Protein 5W10 (pdb70)

Sequence (672 aa):
LKDSSKPELIKLYSSSLGKIITSSLEQQEVLSAVEEVRLFFSPKNWSLRYDEENSEELFFLIAEGIQFNHIRSIRRLKSGEGIAGSVVQTKSPIFVENVKNDPRFSKKVDEKTGFETKTTIIAVPIFRGEVHGVIELVNRFDGSSFSPEEDLVILQTIADFTAISLAHSDQYEKTKKDSKPELIKLYSSSLGKIITSSSLEQQEVLSAVEEVRLFFSPKNWSLRYDENSEELFFLIAEEGIQFNHIRRSIRRLKSGEGIAGSVVQTKSPIFVENVKNDPRFSKKVDEKTGFETKTIIAVPIFRGEVHGVIELVNRFDGSSFSPEEDLVILLQTIADFTAISLAHSDQYEKTKTLKDSKPELIKLYSSLGKIITSSLEQQQEVLSAVEEVRLFFSPKNWSLRYDENSEELFFLIAEGIQFNHIRSIRLKSGEGIAGSVVQTKSPIFVENVKNDPRFSKKVDEKTGFETKTIIAVPIFRGEVHGVIELVNRFSFSPEDLVILQQTIADFTAISLAHSDQYEKTTLKDSKPELIKLYSSLGKIITSSLEQQEVLSAVEEVRRLFFSPKNWSLRRYDENSEELFFLLIAEGIQFNHIRSIRLKSGEGIAGSVVQTKSPIFVENVKNDPRFSKKVDEKTGFETKTIIAVPIFRGEVHGVIELVNRSFSPEDLVILQTIADFTAISLAHSSDQYEKT

Secondary structure (DSSP, 8-state):
--SSHHHHHHHHHHTTTTGGG-SSHHHHHHH--HHHHHH--SEEE--EETTTTEE--S-EETS-HHHHTT--EETT-HHHHHHHHHTS-EEES-GGG-TT---HHHHHH------EEEE--BTTB----EEEESS--TTT--HHHHHHHHHHHHHHHHHHHHHHHHHH--/--SHHHHHHHHHHTTTTGGG-SSHHHHHHH--HHHHHH--SEEE--EETTTTEE--S-EETS-HHHHTT--EETT-HHHHHHHHHTS-EEES-GGG-TT---HHHHHH------EEEE--BTTB----EEEESS--TTT--HHHHHHHHHHHHHHHHHHHHHHHHHH--/---SSHHHHHHHHHHHHHHHTS-SSHHHHHHH--HHHHHH--SEEE--EETTTTEE--S-EETS-HHHHTT--EETT-HHHHHHHHHTS-EEES-GGG-TT---HHHHHH------EEEE--BTTB----EEEES-----HHHHHHHHHHHHHHHHHHHHHHHHHT-/---SSHHHHHHHHHHHHHHHTS-SSHHHHHHH--HHHHHH--SEEE--EETTTTEE--S-EETS-HHHHTT--EETT-HHHHHHHHHTS-EEES-GGG-TT---HHHHHH------EEEE--BTTB----EEEE-----HHHHHHHHHHHHHHHHHHHHHHHHHT-

InterPro domains:
  IPR000160 GGDEF domain [PF00990] (178-326)
  IPR000160 GGDEF domain [PS50887] (207-327)
  IPR000160 GGDEF domain [SM00267] (167-327)
  IPR000160 GGDEF domain [TIGR00254] (177-326)
  IPR000160 GGDEF domain [cd01949] (179-326)
  IPR003018 GAF domain [PF01590] (28-165)
  IPR003018 GAF domain [SM00065] (26-175)
  IPR029016 GAF-like domain superfamily [G3DSA:3.30.450.40] (5-171)
  IPR029787 Nucleotide cyclase [SSF55073] (183-326)
  IPR043128 Reverse transcriptase/Diguanylate cyclase domain [G3DSA:3.30.70.270] (172-327)
  IPR050469 Diguanylate cyclase Dgc-like, bacteria [PTHR45138] (13-326)

Foldseek 3Di:
DCPDPVNVVVLVVCQLVQLQVDLAPVSNVVSLCLCCVVFVFQWKFKFADPVQQWDATPGTHNFDCVLGRPDIAHQLAALFNVCQVVVAKDWDQAQVPDPNHDCVSCVSGVDDFGIWIKHFDDPRHTTIIMIRTPRDHPPRDDPVNVVSVNSSRHSNRVSNVSSVVVVVVD/DPDPVVVVVLVVCALVQLQVDLAVVSNVVSLCLCCVVAVFQWKFKFADPVQQWDATPGTHNFDCVLGRPDIAHQLAALFNPCQVVVAKDWDQACVPPPNHDCVSCVSGVDDFGIWIKHFDDPRHTGGIMIRTPRDHPPRDDPVNVVSVNSSRHSNRVSNVSSVVVVVVD/DDDDCVVVVVCVLCVLLCQLQVDLAPVSNVVSLVLCCVLAVFQWKFKFADPVQQWAATPDTHNFDCVLGRPDIAHQLAALFNVCQVVVAKDWDQACVPPPRHDCVSCVSTVDDFGIWIKHADDPRHGGMIMIRTPGPDQDPVNVSSVNSNRHSSSVSNVSSVVVVVD/DDDDCVVVVVCVLCVLLCQLQVDLAPVSNVVSLVLCCVLFVFQWKFKFADPVQQWAATPDTHNFDCVLGRPDIAHQLAALFNVCQVVVAKDWDQACVPPPRHDCVSCVSGVDDFGIWIKHADDPRHGGMIMIRTDCVCDPVNVSSVNSNRHSSSVSVVSSVVVVVD

Structure (mmCIF, N/CA/C/O backbone):
data_5W10
#
_entry.id   5W10
#
_cell.length_a   119.190
_cell.length_b   119.995
_cell.length_c   62.454
_cell.angle_alpha   90.00
_cell.angle_beta   90.00
_cell.angle_gamma   90.00
#
_symmetry.space_group_name_H-M   'P 21 21 2'
#
loop_
_entity.id
_entity.type
_entity.pdbx_description
1 polymer 'cGMP-specific phosphodiesterase'
2 non-polymer "ADENOSINE-3',5'-CYCLIC-MONOPHOSPHATE"
3 water water
#
loop_
_atom_site.group_PDB
_atom_site.id
_atom_site.type_symbol
_atom_site.label_atom_id
_atom_site.label_alt_id
_atom_site.label_comp_id
_atom_site.label_asym_id
_atom_site.label_entity_id
_atom_site.label_seq_id
_atom_site.pdbx_PDB_ins_code
_atom_site.Cartn_x
_atom_site.Cartn_y
_atom_site.Cartn_z
_atom_site.occupancy
_atom_site.B_iso_or_equiv
_atom_site.auth_seq_id
_atom_site.auth_comp_id
_atom_site.auth_asym_id
_atom_site.auth_atom_id
_atom_site.pdbx_PDB_model_num
ATOM 1 N N . LEU A 1 23 ? 18.300 41.508 47.468 1.00 104.84 3 LEU A N 1
ATOM 2 C CA . LEU A 1 23 ? 19.700 41.472 47.975 1.00 103.70 3 LEU A CA 1
ATOM 3 C C . LEU A 1 23 ? 20.531 40.391 47.245 1.00 100.23 3 LEU A C 1
ATOM 4 O O . LEU A 1 23 ? 21.594 40.687 46.691 1.00 97.97 3 LEU A O 1
ATOM 9 N N . LYS A 1 24 ? 20.023 39.151 47.267 1.00 96.34 4 LYS A N 1
ATOM 10 C CA . LYS A 1 24 ? 20.695 37.919 46.756 1.00 95.83 4 LYS A CA 1
ATOM 11 C C . LYS A 1 24 ? 21.621 37.415 47.816 1.00 84.76 4 LYS A C 1
ATOM 12 O O . LYS A 1 24 ? 22.323 36.444 47.614 1.00 80.59 4 LYS A O 1
ATOM 18 N N . ASP A 1 25 ? 21.600 38.119 48.936 1.00 72.38 5 ASP A N 1
ATOM 19 C CA . ASP A 1 25 ? 22.221 37.721 50.155 1.00 71.46 5 ASP A CA 1
ATOM 20 C C . ASP A 1 25 ? 21.120 37.291 51.134 1.00 58.11 5 ASP A C 1
ATOM 21 O O . ASP A 1 25 ? 21.402 36.711 52.171 1.00 51.82 5 ASP A O 1
ATOM 26 N N . SER A 1 26 ? 19.869 37.645 50.837 1.00 50.36 6 SER A N 1
ATOM 27 C CA A SER A 1 26 ? 18.734 37.237 51.672 0.50 47.11 6 SER A CA 1
ATOM 28 C CA B SER A 1 26 ? 18.738 37.247 51.686 0.50 46.51 6 SER A CA 1
ATOM 29 C C . SER A 1 26 ? 18.576 35.738 51.670 1.00 43.57 6 SER A C 1
ATOM 30 O O . SER A 1 26 ? 18.829 35.106 50.658 1.00 43.34 6 SER A O 1
ATOM 35 N N . LYS A 1 27 ? 18.070 35.192 52.765 1.00 39.08 7 LYS A N 1
ATOM 36 C CA . LYS A 1 27 ? 17.929 33.758 52.865 1.00 41.72 7 LYS A CA 1
ATOM 37 C C . LYS A 1 27 ? 17.119 33.121 51.712 1.00 38.75 7 LYS A C 1
ATOM 38 O O . LYS A 1 27 ? 17.542 32.107 51.198 1.00 34.27 7 LYS A O 1
ATOM 44 N N . PRO A 1 28 ? 15.964 33.707 51.339 1.00 37.62 8 PRO A N 1
ATOM 45 C CA . PRO A 1 28 ? 15.180 33.127 50.253 1.00 41.66 8 PRO A CA 1
ATOM 46 C C . PRO A 1 28 ? 15.972 32.984 48.958 1.00 41.41 8 PRO A C 1
ATOM 47 O O . PRO A 1 28 ? 15.862 31.970 48.276 1.00 38.06 8 PRO A O 1
ATOM 51 N N . GLU A 1 29 ? 16.816 33.963 48.661 1.00 40.30 9 GLU A N 1
ATOM 52 C CA . GLU A 1 29 ? 17.631 33.900 47.457 1.00 39.36 9 GLU A CA 1
ATOM 53 C C . GLU A 1 29 ? 18.759 32.909 47.623 1.00 37.53 9 GLU A C 1
ATOM 54 O O . GLU A 1 29 ? 19.123 32.221 46.665 1.00 36.16 9 GLU A O 1
ATOM 60 N N . LEU A 1 30 ? 19.319 32.821 48.833 1.00 35.02 10 LEU A N 1
ATOM 61 C CA . LEU A 1 30 ? 20.384 31.856 49.069 1.00 32.87 10 LEU A CA 1
ATOM 62 C C . LEU A 1 30 ? 19.838 30.432 48.908 1.00 31.02 10 LEU A C 1
ATOM 63 O O . LEU A 1 30 ? 20.476 29.584 48.292 1.00 30.83 10 LEU A O 1
ATOM 68 N N . ILE A 1 31 ? 18.679 30.145 49.485 1.00 30.16 11 ILE A N 1
ATOM 69 C CA . ILE A 1 31 ? 18.187 28.761 49.448 1.00 33.68 11 ILE A CA 1
ATOM 70 C C . ILE A 1 31 ? 17.800 28.389 48.013 1.00 32.22 11 ILE A C 1
ATOM 71 O O . ILE A 1 31 ? 18.000 27.277 47.624 1.00 32.28 11 ILE A O 1
ATOM 76 N N . LYS A 1 32 ? 17.272 29.322 47.221 1.00 37.08 12 LYS A N 1
ATOM 77 C CA . LYS A 1 32 ? 17.023 29.065 45.803 1.00 40.19 12 LYS A CA 1
ATOM 78 C C . LYS A 1 32 ? 18.303 28.723 45.053 1.00 38.26 12 LYS A C 1
ATOM 79 O O . LYS A 1 32 ? 18.374 27.784 44.269 1.00 36.46 12 LYS A O 1
ATOM 85 N N . LEU A 1 33 ? 19.327 29.507 45.293 1.00 33.83 13 LEU A N 1
ATOM 86 C CA . LEU A 1 33 ? 20.595 29.255 44.682 1.00 32.13 13 LEU A CA 1
ATOM 87 C C . LEU A 1 33 ? 21.174 27.909 45.144 1.00 32.49 13 LEU A C 1
ATOM 88 O O . LEU A 1 33 ? 21.663 27.108 44.341 1.00 30.16 13 LEU A O 1
ATOM 93 N N . TYR A 1 34 ? 21.132 27.628 46.441 1.00 27.94 14 TYR A N 1
ATOM 94 C CA . TYR A 1 34 ? 21.752 26.394 46.949 1.00 25.47 14 TYR A CA 1
ATOM 95 C C . TYR A 1 34 ? 21.001 25.163 46.517 1.00 25.83 14 TYR A C 1
ATOM 96 O O . TYR A 1 34 ? 21.596 24.108 46.287 1.00 23.45 14 TYR A O 1
ATOM 105 N N . SER A 1 35 ? 19.694 25.286 46.401 1.00 25.68 15 SER A N 1
ATOM 106 C CA . SER A 1 35 ? 18.898 24.152 45.975 1.00 28.98 15 SER A CA 1
ATOM 107 C C . SER A 1 35 ? 18.957 23.905 44.461 1.00 28.25 15 SER A C 1
ATOM 108 O O . SER A 1 35 ? 18.552 22.851 44.034 1.00 28.98 15 SER A O 1
ATOM 111 N N . SER A 1 36 ? 19.488 24.863 43.684 1.00 27.32 16 SER A N 1
ATOM 112 C CA A SER A 1 36 ? 19.724 24.706 42.235 0.50 27.07 16 SER A CA 1
ATOM 113 C CA B SER A 1 36 ? 19.684 24.667 42.254 0.50 27.19 16 SER A CA 1
ATOM 114 C C . SER A 1 36 ? 20.958 23.876 41.938 1.00 28.48 16 SER A C 1
ATOM 115 O O . SER A 1 36 ? 21.087 23.322 40.846 1.00 27.67 16 SER A O 1
ATOM 120 N N . LEU A 1 37 ? 21.880 23.791 42.901 1.00 25.79 17 LEU A N 1
ATOM 121 C CA . LEU A 1 37 ? 23.089 23.028 42.715 1.00 25.70 17 LEU A CA 1
ATOM 122 C C . LEU A 1 37 ? 22.850 21.600 42.288 1.00 26.24 17 LEU A C 1
ATOM 123 O O . LEU A 1 37 ? 21.990 20.956 42.842 1.00 23.12 17 LEU A O 1
ATOM 128 N N . GLY A 1 38 ? 23.601 21.110 41.294 1.00 22.99 18 GLY A N 1
ATOM 129 C CA . GLY A 1 38 ? 23.373 19.786 40.842 1.00 24.56 18 GLY A CA 1
ATOM 130 C C . GLY A 1 38 ? 22.334 19.584 39.757 1.00 23.19 18 GLY A C 1
ATOM 131 O O . GLY A 1 38 ? 22.337 18.540 39.124 1.00 25.73 18 GLY A O 1
ATOM 132 N N . LYS A 1 39 ? 21.393 20.505 39.615 1.00 24.14 19 LYS A N 1
ATOM 133 C CA . LYS A 1 39 ? 20.270 20.287 38.693 1.00 28.34 19 LYS A CA 1
ATOM 134 C C . LYS A 1 39 ? 20.766 20.220 37.231 1.00 27.92 19 LYS A C 1
ATOM 135 O O . LYS A 1 39 ? 20.286 19.400 36.450 1.00 28.92 19 LYS A O 1
ATOM 141 N N . ILE A 1 40 ? 21.786 21.011 36.890 1.00 27.77 20 ILE A N 1
ATOM 142 C CA . ILE A 1 40 ? 22.326 20.938 35.523 1.00 26.07 20 ILE A CA 1
ATOM 143 C C . ILE A 1 40 ? 23.257 19.766 35.416 1.00 27.27 20 ILE A C 1
ATOM 144 O O . ILE A 1 40 ? 23.186 18.993 34.480 1.00 26.70 20 ILE A O 1
ATOM 149 N N . ILE A 1 41 ? 24.117 19.595 36.408 1.00 24.37 21 ILE A N 1
ATOM 150 C CA . ILE A 1 41 ? 25.077 18.520 36.388 1.00 25.37 21 ILE A CA 1
ATOM 151 C C . ILE A 1 41 ? 24.462 17.114 36.280 1.00 27.68 21 ILE A C 1
ATOM 152 O O . ILE A 1 41 ? 25.012 16.244 35.603 1.00 28.98 21 ILE A O 1
ATOM 157 N N . THR A 1 42 ? 23.359 16.882 36.983 1.00 27.54 22 THR A N 1
ATOM 158 C CA . THR A 1 42 ? 22.739 15.541 37.014 1.00 29.75 22 THR A CA 1
ATOM 159 C C . THR A 1 42 ? 21.749 15.339 35.869 1.00 31.25 22 THR A C 1
ATOM 160 O O . THR A 1 42 ? 21.169 14.277 35.782 1.00 32.18 22 THR A O 1
ATOM 164 N N . SER A 1 43 ? 21.574 16.338 34.999 1.00 32.94 23 SER A N 1
ATOM 165 C CA . SER A 1 43 ? 20.537 16.297 33.974 1.00 36.10 23 SER A CA 1
ATOM 166 C C . SER A 1 43 ? 20.830 15.446 32.741 1.00 33.98 23 SER A C 1
ATOM 167 O O . SER A 1 43 ? 19.900 15.174 32.000 1.00 36.48 23 SER A O 1
ATOM 170 N N . SER A 1 44 ? 22.047 14.938 32.572 1.00 31.04 24 SER A N 1
ATOM 171 C CA . SER A 1 44 ? 22.315 13.968 31.517 1.00 30.11 24 SER A CA 1
ATOM 172 C C . SER A 1 44 ? 23.105 12.742 31.930 1.00 31.31 24 SER A C 1
ATOM 173 O O . SER A 1 44 ? 23.882 12.790 32.875 1.00 33.15 24 SER A O 1
ATOM 176 N N . LEU A 1 45 ? 22.911 11.635 31.213 1.00 30.53 25 LEU A N 1
ATOM 177 C CA . LEU A 1 45 ? 23.746 10.441 31.379 1.00 32.87 25 LEU A CA 1
ATOM 178 C C . LEU A 1 45 ? 24.968 10.383 30.442 1.00 32.14 25 LEU A C 1
ATOM 179 O O . LEU A 1 45 ? 25.766 9.442 30.515 1.00 33.99 25 LEU A O 1
ATOM 184 N N . GLU A 1 46 ? 25.088 11.326 29.517 1.00 29.99 26 GLU A N 1
ATOM 185 C CA . GLU A 1 46 ? 26.169 11.278 28.547 1.00 28.43 26 GLU A CA 1
ATOM 186 C C . GLU A 1 46 ? 27.322 12.155 29.023 1.00 27.14 26 GLU A C 1
ATOM 187 O O . GLU A 1 46 ? 27.118 13.286 29.419 1.00 26.38 26 GLU A O 1
ATOM 193 N N . GLN A 1 47 ? 28.527 11.616 28.984 1.00 26.50 27 GLN A N 1
ATOM 194 C CA . GLN A 1 47 ? 29.639 12.270 29.593 1.00 28.51 27 GLN A CA 1
ATOM 195 C C . GLN A 1 47 ? 29.887 13.687 29.093 1.00 29.30 27 GLN A C 1
ATOM 196 O O . GLN A 1 47 ? 30.157 14.584 29.896 1.00 26.34 27 GLN A O 1
ATOM 202 N N . GLN A 1 48 ? 29.789 13.905 27.786 1.00 27.95 28 GLN A N 1
ATOM 203 C CA . GLN A 1 48 ? 30.039 15.232 27.240 1.00 28.65 28 GLN A CA 1
ATOM 204 C C . GLN A 1 48 ? 29.082 16.257 27.793 1.00 27.56 28 GLN A C 1
ATOM 205 O O . GLN A 1 48 ? 29.473 17.390 28.089 1.00 26.61 28 GLN A O 1
ATOM 211 N N . GLU A 1 49 ? 27.810 15.890 27.863 1.00 26.58 29 GLU A N 1
ATOM 212 C CA . GLU A 1 49 ? 26.804 16.782 28.431 1.00 28.70 29 GLU A CA 1
ATOM 213 C C . GLU A 1 49 ? 27.033 17.029 29.933 1.00 25.08 29 GLU A C 1
ATOM 214 O O . GLU A 1 49 ? 26.800 18.140 30.426 1.00 24.09 29 GLU A O 1
ATOM 220 N N . VAL A 1 50 ? 27.478 16.009 30.644 1.00 23.13 30 VAL A N 1
ATOM 221 C CA . VAL A 1 50 ? 27.793 16.181 32.067 1.00 25.30 30 VAL A CA 1
ATOM 222 C C . VAL A 1 50 ? 28.898 17.238 32.178 1.00 26.32 30 VAL A C 1
ATOM 223 O O . VAL A 1 50 ? 28.828 18.141 33.024 1.00 24.99 30 VAL A O 1
ATOM 227 N N . LEU A 1 51 ? 29.929 17.086 31.345 1.00 26.73 31 LEU A N 1
ATOM 228 C CA . LEU A 1 51 ? 31.088 17.964 31.426 1.00 28.23 31 LEU A CA 1
ATOM 229 C C . LEU A 1 51 ? 30.715 19.389 31.106 1.00 30.10 31 LEU A C 1
ATOM 230 O O . LEU A 1 51 ? 31.088 20.282 31.847 1.00 28.10 31 LEU A O 1
ATOM 235 N N . SER A 1 52 ? 29.870 19.588 30.094 1.00 27.57 32 SER A N 1
ATOM 236 C CA . SER A 1 52 ? 29.342 20.903 29.828 1.00 26.89 32 SER A CA 1
ATOM 237 C C . SER A 1 52 ? 28.540 21.478 31.025 1.00 27.99 32 SER A C 1
ATOM 238 O O . SER A 1 52 ? 28.549 22.698 31.285 1.00 23.90 32 SER A O 1
ATOM 241 N N . ALA A 1 53 ? 27.768 20.623 31.674 1.00 24.60 33 ALA A N 1
ATOM 242 C CA . ALA A 1 53 ? 26.948 21.058 32.795 1.00 25.30 33 ALA A CA 1
ATOM 243 C C . ALA A 1 53 ? 27.789 21.464 34.006 1.00 24.17 33 ALA A C 1
ATOM 244 O O . ALA A 1 53 ? 27.455 22.412 34.717 1.00 24.01 33 ALA A O 1
ATOM 246 N N . VAL A 1 54 ? 28.869 20.727 34.240 1.00 23.94 34 VAL A N 1
ATOM 247 C CA . VAL A 1 54 ? 29.784 21.056 35.311 1.00 25.80 34 VAL A CA 1
ATOM 248 C C . VAL A 1 54 ? 30.368 22.432 35.072 1.00 30.33 34 VAL A C 1
ATOM 249 O O . VAL A 1 54 ? 30.414 23.274 35.983 1.00 30.98 34 VAL A O 1
ATOM 266 N N . GLU A 1 56 ? 29.016 24.842 33.353 1.00 27.38 36 GLU A N 1
ATOM 267 C CA . GLU A 1 56 ? 27.991 25.853 33.611 1.00 29.97 36 GLU A CA 1
ATOM 268 C C . GLU A 1 56 ? 27.854 26.215 35.114 1.00 29.23 36 GLU A C 1
ATOM 269 O O . GLU A 1 56 ? 27.722 27.395 35.466 1.00 25.44 36 GLU A O 1
ATOM 275 N N . GLU A 1 57 ? 27.859 25.211 35.984 1.00 26.99 37 GLU A N 1
ATOM 276 C CA . GLU A 1 57 ? 27.658 25.460 37.426 1.00 26.63 37 GLU A CA 1
ATOM 277 C C . GLU A 1 57 ? 28.902 26.059 38.057 1.00 25.37 37 GLU A C 1
ATOM 278 O O . GLU A 1 57 ? 28.804 26.970 38.883 1.00 24.70 37 GLU A O 1
ATOM 284 N N . VAL A 1 58 ? 30.073 25.574 37.673 1.00 25.53 38 VAL A N 1
ATOM 285 C CA . VAL A 1 58 ? 31.325 26.156 38.159 1.00 26.33 38 VAL A CA 1
ATOM 286 C C . VAL A 1 58 ? 31.439 27.618 37.721 1.00 30.72 38 VAL A C 1
ATOM 287 O O . VAL A 1 58 ? 31.870 28.475 38.495 1.00 29.64 38 VAL A O 1
ATOM 291 N N . ARG A 1 59 ? 31.094 27.907 36.480 1.00 30.20 39 ARG A N 1
ATOM 292 C CA . ARG A 1 59 ? 31.198 29.260 35.990 1.00 31.98 39 ARG A CA 1
ATOM 293 C C . ARG A 1 59 ? 30.241 30.155 36.735 1.00 34.83 39 ARG A C 1
ATOM 294 O O . ARG A 1 59 ? 30.614 31.262 37.094 1.00 34.46 39 ARG A O 1
ATOM 302 N N . LEU A 1 60 ? 29.013 29.681 36.933 1.00 32.93 40 LEU A N 1
ATOM 303 C CA . LEU A 1 60 ? 28.003 30.463 37.621 1.00 36.00 40 LEU A CA 1
ATOM 304 C C . LEU A 1 60 ? 28.467 30.849 39.027 1.00 35.65 40 LEU A C 1
ATOM 305 O O . LEU A 1 60 ? 28.381 32.003 39.403 1.00 34.67 40 LEU A O 1
ATOM 310 N N . PHE A 1 61 ? 29.014 29.905 39.776 1.00 32.56 41 PHE A N 1
ATOM 311 C CA . PHE A 1 61 ? 29.364 30.193 41.160 1.00 35.56 41 PHE A CA 1
ATOM 312 C C . PHE A 1 61 ? 30.727 30.809 41.370 1.00 37.88 41 PHE A C 1
ATOM 313 O O . PHE A 1 61 ? 30.920 31.490 42.351 1.00 35.93 41 PHE A O 1
ATOM 321 N N . PHE A 1 62 ? 31.665 30.578 40.459 1.00 34.66 42 PHE A N 1
ATOM 322 C CA . PHE A 1 62 ? 33.019 31.037 40.636 1.00 34.53 42 PHE A CA 1
ATOM 323 C C . PHE A 1 62 ? 33.678 31.791 39.473 1.00 38.19 42 PHE A C 1
ATOM 324 O O . PHE A 1 62 ? 34.705 32.423 39.695 1.00 33.11 42 PHE A O 1
ATOM 332 N N . SER A 1 63 ? 33.127 31.718 38.257 1.00 38.85 43 SER A N 1
ATOM 333 C CA . SER A 1 63 ? 33.771 32.340 37.074 1.00 35.80 43 SER A CA 1
ATOM 334 C C . SER A 1 63 ? 35.288 32.237 37.062 1.00 33.85 43 SER A C 1
ATOM 335 O O . SER A 1 63 ? 35.955 33.234 36.927 1.00 35.12 43 SER A O 1
ATOM 338 N N . PRO A 1 64 ? 35.856 31.045 37.231 1.00 36.29 44 PRO A N 1
ATOM 339 C CA . PRO A 1 64 ? 37.312 31.000 37.301 1.00 35.36 44 PRO A CA 1
ATOM 340 C C . PRO A 1 64 ? 37.932 31.043 35.909 1.00 41.04 44 PRO A C 1
ATOM 341 O O . PRO A 1 64 ? 37.434 30.393 34.990 1.00 33.86 44 PRO A O 1
ATOM 345 N N . LYS A 1 65 ? 39.003 31.817 35.764 1.00 43.98 45 LYS A N 1
ATOM 346 C CA . LYS A 1 65 ? 39.722 31.904 34.504 1.00 40.91 45 LYS A CA 1
ATOM 347 C C . LYS A 1 65 ? 40.472 30.586 34.287 1.00 36.75 45 LYS A C 1
ATOM 348 O O . LYS A 1 65 ? 40.535 30.101 33.170 1.00 37.09 45 LYS A O 1
ATOM 354 N N . ASN A 1 66 ? 40.977 29.976 35.357 1.00 33.99 46 ASN A N 1
ATOM 355 C CA . ASN A 1 66 ? 41.659 28.704 35.291 1.00 34.21 46 ASN A CA 1
ATOM 356 C C . ASN A 1 66 ? 41.110 27.673 36.277 1.00 36.27 46 ASN A C 1
ATOM 357 O O . ASN A 1 66 ? 41.201 27.835 37.517 1.00 35.23 46 ASN A O 1
ATOM 362 N N . TRP A 1 67 ? 40.557 26.598 35.738 1.00 32.62 47 TRP A N 1
ATOM 363 C CA . TRP A 1 67 ? 40.038 25.514 36.569 1.00 31.23 47 TRP A CA 1
ATOM 364 C C . TRP A 1 67 ? 40.000 24.250 35.754 1.00 29.89 47 TRP A C 1
ATOM 365 O O . TRP A 1 67 ? 40.046 24.303 34.532 1.00 27.32 47 TRP A O 1
ATOM 376 N N . SER A 1 68 ? 39.944 23.117 36.431 1.00 31.20 48 SER A N 1
ATOM 377 C CA . SER A 1 68 ? 39.958 21.855 35.737 1.00 32.02 48 SER A CA 1
ATOM 378 C C . SER A 1 68 ? 39.193 20.748 36.461 1.00 30.44 48 SER A C 1
ATOM 379 O O . SER A 1 68 ? 38.938 20.797 37.679 1.00 27.49 48 SER A O 1
ATOM 382 N N . LEU A 1 69 ? 38.853 19.717 35.690 1.00 29.41 49 LEU A N 1
ATOM 383 C CA . LEU A 1 69 ? 38.308 18.474 36.228 1.00 27.52 49 LEU A CA 1
ATOM 384 C C . LEU A 1 69 ? 39.136 17.326 35.712 1.00 28.96 49 LEU A C 1
ATOM 385 O O . LEU A 1 69 ? 39.282 17.142 34.492 1.00 28.51 49 LEU A O 1
ATOM 398 N N . ARG A 1 71 ? 39.776 13.197 35.872 1.00 32.26 51 ARG A N 1
ATOM 399 C CA . ARG A 1 71 ? 39.153 11.923 36.194 1.00 32.56 51 ARG A CA 1
ATOM 400 C C . ARG A 1 71 ? 40.200 10.955 36.674 1.00 33.60 51 ARG A C 1
ATOM 401 O O . ARG A 1 71 ? 41.316 10.955 36.169 1.00 33.95 51 ARG A O 1
ATOM 409 N N . TYR A 1 72 ? 39.844 10.137 37.663 1.00 38.11 52 TYR A N 1
ATOM 410 C CA . TYR A 1 72 ? 40.725 9.102 38.186 1.00 38.38 52 TYR A CA 1
ATOM 411 C C . TYR A 1 72 ? 40.391 7.767 37.551 1.00 42.38 52 TYR A C 1
ATOM 412 O O . TYR A 1 72 ? 39.234 7.342 37.569 1.00 42.22 52 TYR A O 1
ATOM 421 N N . ASP A 1 73 ? 41.404 7.119 36.975 1.00 46.35 53 ASP A N 1
ATOM 422 C CA . ASP A 1 73 ? 41.285 5.766 36.444 1.00 47.84 53 ASP A CA 1
ATOM 423 C C . ASP A 1 73 ? 41.711 4.757 37.525 1.00 50.86 53 ASP A C 1
ATOM 424 O O . ASP A 1 73 ? 42.878 4.709 37.873 1.00 49.14 53 ASP A O 1
ATOM 429 N N . GLU A 1 74 ? 40.757 3.976 38.035 1.00 54.21 54 GLU A N 1
ATOM 430 C CA A GLU A 1 74 ? 41.029 3.020 39.122 0.50 58.58 54 GLU A CA 1
ATOM 431 C CA B GLU A 1 74 ? 40.954 3.007 39.110 0.50 57.45 54 GLU A CA 1
ATOM 432 C C . GLU A 1 74 ? 42.083 1.993 38.743 1.00 61.77 54 GLU A C 1
ATOM 433 O O . GLU A 1 74 ? 42.946 1.640 39.570 1.00 58.91 54 GLU A O 1
ATOM 444 N N . ASN A 1 75 ? 42.067 1.537 37.494 1.00 66.59 55 ASN A N 1
ATOM 445 C CA . ASN A 1 75 ? 43.043 0.543 37.025 1.00 65.50 55 ASN A CA 1
ATOM 446 C C . ASN A 1 75 ? 44.485 1.041 37.036 1.00 67.20 55 ASN A C 1
ATOM 447 O O . ASN A 1 75 ? 45.321 0.496 37.741 1.00 64.32 55 ASN A O 1
ATOM 452 N N . SER A 1 76 ? 44.772 2.078 36.254 1.00 65.77 56 SER A N 1
ATOM 453 C CA . SER A 1 76 ? 46.119 2.624 36.199 1.00 58.28 56 SER A CA 1
ATOM 454 C C . SER A 1 76 ? 46.482 3.447 37.425 1.00 60.43 56 SER A C 1
ATOM 455 O O . SER A 1 76 ? 47.625 3.852 37.568 1.00 59.73 56 SER A O 1
ATOM 458 N N . GLU A 1 77 ? 45.515 3.719 38.293 1.00 62.68 57 GLU A N 1
ATOM 459 C CA . GLU A 1 77 ? 45.712 4.648 39.398 1.00 58.97 57 GLU A CA 1
ATOM 460 C C . GLU A 1 77 ? 46.229 6.007 38.932 1.00 52.99 57 GLU A C 1
ATOM 461 O O . GLU A 1 77 ? 47.046 6.630 39.595 1.00 58.65 57 GLU A O 1
ATOM 467 N N . GLU A 1 78 ? 45.742 6.479 37.793 1.00 50.31 58 GLU A N 1
ATOM 468 C CA . GLU A 1 78 ? 46.159 7.773 37.262 1.00 45.75 58 GLU A CA 1
ATOM 469 C C . GLU A 1 78 ? 45.011 8.763 37.083 1.00 41.30 58 GLU A C 1
ATOM 470 O O . GLU A 1 78 ? 43.864 8.372 36.865 1.00 41.08 58 GLU A O 1
ATOM 476 N N . LEU A 1 79 ? 45.360 10.042 37.107 1.00 36.05 59 LEU A N 1
ATOM 477 C CA . LEU A 1 79 ? 44.450 11.127 36.798 1.00 39.39 59 LEU A CA 1
ATOM 478 C C . LEU A 1 79 ? 44.739 11.642 35.405 1.00 37.75 59 LEU A C 1
ATOM 479 O O . LEU A 1 79 ? 45.878 11.748 35.020 1.00 41.55 59 LEU A O 1
ATOM 484 N N . PHE A 1 80 ? 43.689 11.994 34.672 1.00 35.78 60 PHE A N 1
ATOM 485 C CA . PHE A 1 80 ? 43.824 12.665 33.398 1.00 31.31 60 PHE A CA 1
ATOM 486 C C . PHE A 1 80 ? 42.773 13.748 33.297 1.00 32.53 60 PHE A C 1
ATOM 487 O O . PHE A 1 80 ? 41.747 13.697 33.997 1.00 34.47 60 PHE A O 1
ATOM 495 N N . PHE A 1 81 ? 43.029 14.732 32.448 1.00 32.90 61 PHE A N 1
ATOM 496 C CA . PHE A 1 81 ? 42.135 15.865 32.301 1.00 33.67 61 PHE A CA 1
ATOM 497 C C . PHE A 1 81 ? 40.925 15.530 31.459 1.00 34.57 61 PHE A C 1
ATOM 498 O O . PHE A 1 81 ? 41.057 14.959 30.355 1.00 32.89 61 PHE A O 1
ATOM 506 N N . LEU A 1 82 ? 39.753 15.926 31.950 1.00 30.52 62 LEU A N 1
ATOM 507 C CA . LEU A 1 82 ? 38.555 15.987 31.123 1.00 31.94 62 LEU A CA 1
ATOM 508 C C . LEU A 1 82 ? 38.202 17.433 30.786 1.00 31.32 62 LEU A C 1
ATOM 509 O O . LEU A 1 82 ? 37.679 17.707 29.721 1.00 32.31 62 LEU A O 1
ATOM 514 N N . ILE A 1 83 ? 38.430 18.335 31.730 1.00 29.64 63 ILE A N 1
ATOM 515 C CA . ILE A 1 83 ? 38.180 19.751 31.535 1.00 28.27 63 ILE A CA 1
ATOM 516 C C . ILE A 1 83 ? 39.424 20.513 31.990 1.00 31.91 63 ILE A C 1
ATOM 517 O O . ILE A 1 83 ? 40.019 20.180 33.039 1.00 26.04 63 ILE A O 1
ATOM 522 N N . ALA A 1 84 ? 39.815 21.507 31.206 1.00 31.39 64 ALA A N 1
ATOM 523 C CA . ALA A 1 84 ? 40.947 22.348 31.573 1.00 35.02 64 ALA A CA 1
ATOM 524 C C . ALA A 1 84 ? 40.730 23.700 30.961 1.00 37.48 64 ALA A C 1
ATOM 525 O O . ALA A 1 84 ? 41.057 23.911 29.798 1.00 39.34 64 ALA A O 1
ATOM 527 N N . GLU A 1 85 ? 40.106 24.594 31.716 1.00 35.51 65 GLU A N 1
ATOM 528 C CA . GLU A 1 85 ? 39.795 25.925 31.209 1.00 35.42 65 GLU A CA 1
ATOM 529 C C . GLU A 1 85 ? 40.930 26.894 31.529 1.00 36.76 65 GLU A C 1
ATOM 530 O O . GLU A 1 85 ? 41.559 26.788 32.590 1.00 36.94 65 GLU A O 1
ATOM 536 N N . GLY A 1 86 ? 41.212 27.800 30.588 1.00 39.22 66 GLY A N 1
ATOM 537 C CA . GLY A 1 86 ? 42.290 28.789 30.725 1.00 41.41 66 GLY A CA 1
ATOM 538 C C . GLY A 1 86 ? 43.684 28.327 30.298 1.00 41.23 66 GLY A C 1
ATOM 539 O O . GLY A 1 86 ? 44.654 29.062 30.439 1.00 39.99 66 GLY A O 1
ATOM 540 N N . ILE A 1 87 ? 43.792 27.082 29.857 1.00 42.57 67 ILE A N 1
ATOM 541 C CA . ILE A 1 87 ? 44.997 26.578 29.207 1.00 42.50 67 ILE A CA 1
ATOM 542 C C . ILE A 1 87 ? 44.573 25.743 27.984 1.00 44.68 67 ILE A C 1
ATOM 543 O O . ILE A 1 87 ? 43.422 25.372 27.854 1.00 40.85 67 ILE A O 1
ATOM 548 N N . GLN A 1 88 ? 45.518 25.468 27.093 1.00 49.07 68 GLN A N 1
ATOM 549 C CA . GLN A 1 88 ? 45.223 24.791 25.829 1.00 45.08 68 GLN A CA 1
ATOM 550 C C . GLN A 1 88 ? 45.075 23.325 26.056 1.00 37.98 68 GLN A C 1
ATOM 551 O O . GLN A 1 88 ? 45.995 22.688 26.572 1.00 33.87 68 GLN A O 1
ATOM 557 N N . PHE A 1 89 ? 43.913 22.788 25.710 1.00 35.48 69 PHE A N 1
ATOM 558 C CA . PHE A 1 89 ? 43.690 21.352 25.965 1.00 42.51 69 PHE A CA 1
ATOM 559 C C . PHE A 1 89 ? 44.711 20.460 25.269 1.00 37.53 69 PHE A C 1
ATOM 560 O O . PHE A 1 89 ? 45.142 19.449 25.811 1.00 41.50 69 PHE A O 1
ATOM 568 N N . ASN A 1 90 ? 45.157 20.872 24.090 1.00 45.08 70 ASN A N 1
ATOM 569 C CA . ASN A 1 90 ? 46.197 20.099 23.377 1.00 46.03 70 ASN A CA 1
ATOM 570 C C . ASN A 1 90 ? 47.473 19.904 24.134 1.00 42.52 70 ASN A C 1
ATOM 571 O O . ASN A 1 90 ? 48.115 18.895 23.968 1.00 48.66 70 ASN A O 1
ATOM 576 N N . HIS A 1 91 ? 47.868 20.894 24.925 1.00 44.31 71 HIS A N 1
ATOM 577 C CA . HIS A 1 91 ? 49.101 20.813 25.699 1.00 41.65 71 HIS A CA 1
ATOM 578 C C . HIS A 1 91 ? 49.012 19.816 26.835 1.00 41.85 71 HIS A C 1
ATOM 579 O O . HIS A 1 91 ? 50.047 19.327 27.289 1.00 46.68 71 HIS A O 1
ATOM 586 N N . ILE A 1 92 ? 47.796 19.508 27.314 1.00 41.21 72 ILE A N 1
ATOM 587 C CA . ILE A 1 92 ? 47.658 18.646 28.499 1.00 40.57 72 ILE A CA 1
ATOM 588 C C . ILE A 1 92 ? 46.910 17.349 28.283 1.00 38.91 72 ILE A C 1
ATOM 589 O O . ILE A 1 92 ? 46.808 16.522 29.207 1.00 36.14 72 ILE A O 1
ATOM 594 N N . ARG A 1 93 ? 46.442 17.125 27.057 1.00 38.70 73 ARG A N 1
ATOM 595 C CA . ARG A 1 93 ? 45.730 15.873 26.734 1.00 40.77 73 ARG A CA 1
ATOM 596 C C . ARG A 1 93 ? 46.47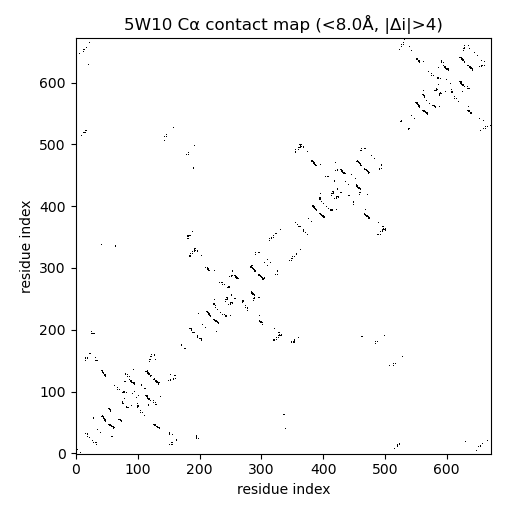5 14.599 27.136 1.00 39.16 73 ARG A C 1
ATOM 597 O O . ARG A 1 93 ? 45.868 13.618 27.591 1.00 42.90 73 ARG A O 1
ATOM 605 N N . SER A 1 94 ? 47.786 14.591 26.980 1.00 42.48 74 SER A N 1
ATOM 606 C CA . SER A 1 94 ? 48.566 13.389 27.282 1.00 46.84 74 SER A CA 1
ATOM 607 C C . SER A 1 94 ? 49.023 13.290 28.739 1.00 44.79 74 SER A C 1
ATOM 608 O O . SER A 1 94 ? 49.557 12.261 29.152 1.00 41.74 74 SER A O 1
ATOM 611 N N . ILE A 1 95 ? 48.821 14.336 29.542 1.00 50.00 75 ILE A N 1
ATOM 612 C CA . ILE A 1 95 ? 49.256 14.269 30.949 1.00 46.80 75 ILE A CA 1
ATOM 613 C C . ILE A 1 95 ? 48.540 13.140 31.695 1.00 47.28 75 ILE A C 1
ATOM 614 O O . ILE A 1 95 ? 47.328 12.992 31.556 1.00 42.57 75 ILE A O 1
ATOM 619 N N . ARG A 1 96 ? 49.309 12.364 32.466 1.00 47.28 76 ARG A N 1
ATOM 620 C CA A ARG A 1 96 ? 48.788 11.396 33.437 0.50 48.98 76 ARG A CA 1
ATOM 621 C CA B ARG A 1 96 ? 48.793 11.372 33.421 0.50 48.61 76 ARG A CA 1
ATOM 622 C C . ARG A 1 96 ? 49.493 11.635 34.757 1.00 51.92 76 ARG A C 1
ATOM 623 O O . ARG A 1 96 ? 50.705 11.696 34.804 1.00 53.97 76 ARG A O 1
ATOM 638 N N . LEU A 1 97 ? 48.738 11.794 35.843 1.00 56.03 77 LEU A N 1
ATOM 639 C CA . LEU A 1 97 ? 49.349 11.916 37.169 1.00 52.90 77 LEU A CA 1
ATOM 640 C C . LEU A 1 97 ? 49.203 10.591 37.885 1.00 58.08 77 LEU A C 1
ATOM 641 O O . LEU A 1 97 ? 48.085 10.078 37.979 1.00 51.67 77 LEU A O 1
ATOM 646 N N . LYS A 1 98 ? 50.307 10.064 38.437 1.00 61.86 78 LYS A N 1
ATOM 647 C CA . LYS A 1 98 ? 50.256 8.852 39.280 1.00 62.67 78 LYS A CA 1
ATOM 648 C C . LYS A 1 98 ? 49.588 9.217 40.577 1.00 62.07 78 LYS A C 1
ATOM 649 O O . LYS A 1 98 ? 49.429 10.406 40.888 1.00 65.60 78 LYS A O 1
ATOM 655 N N . SER A 1 99 ? 49.155 8.216 41.342 1.00 69.96 79 SER A N 1
ATOM 656 C CA . SER A 1 99 ? 48.528 8.503 42.637 1.00 75.75 79 SER A CA 1
ATOM 657 C C . SER A 1 99 ? 49.596 9.127 43.519 1.00 66.03 79 SER A C 1
ATOM 658 O O . SER A 1 99 ? 50.772 8.818 43.383 1.00 65.79 79 SER A O 1
ATOM 661 N N . GLY A 1 100 ? 49.181 10.046 44.381 1.00 65.42 80 GLY A N 1
ATOM 662 C CA . GLY A 1 100 ? 50.115 10.784 45.223 1.00 63.74 80 GLY A CA 1
ATOM 663 C C . GLY A 1 100 ? 50.861 11.880 44.481 1.00 59.57 80 GLY A C 1
ATOM 664 O O . GLY A 1 100 ? 51.502 12.715 45.119 1.00 64.83 80 GLY A O 1
ATOM 665 N N . GLU A 1 101 ? 50.773 11.906 43.152 1.00 51.01 81 GLU A N 1
ATOM 666 C CA . GLU A 1 101 ? 51.484 12.911 42.370 1.00 50.15 81 GLU A CA 1
ATOM 667 C C . GLU A 1 101 ? 50.680 14.195 42.189 1.00 51.91 81 GLU A C 1
ATOM 668 O O . GLU A 1 101 ? 49.534 14.176 41.721 1.00 52.22 81 GLU A O 1
ATOM 674 N N . GLY A 1 102 ? 51.307 15.316 42.512 1.00 43.09 82 GLY A N 1
ATOM 675 C CA . GLY A 1 102 ? 50.666 16.625 42.446 1.00 42.37 82 GLY A CA 1
ATOM 676 C C . GLY A 1 102 ? 49.735 16.844 43.613 1.00 37.78 82 GLY A C 1
ATOM 677 O O . GLY A 1 102 ? 49.483 15.934 44.412 1.00 40.79 82 GLY A O 1
ATOM 678 N N . ILE A 1 103 ? 49.255 18.070 43.755 1.00 41.01 83 ILE A N 1
ATOM 679 C CA . ILE A 1 103 ? 48.166 18.353 44.714 1.00 41.06 83 ILE A CA 1
ATOM 680 C C . ILE A 1 103 ? 46.970 17.452 44.382 1.00 39.02 83 ILE A C 1
ATOM 681 O O . ILE A 1 103 ? 46.380 16.827 45.270 1.00 40.71 83 ILE A O 1
ATOM 686 N N . ALA A 1 104 ? 46.644 17.359 43.096 1.00 38.50 84 ALA A N 1
ATOM 687 C CA . ALA A 1 104 ? 45.510 16.549 42.676 1.00 37.29 84 ALA A CA 1
ATOM 688 C C . ALA A 1 104 ? 45.676 15.093 43.095 1.00 37.05 84 ALA A C 1
ATOM 689 O O . ALA A 1 104 ? 44.738 14.494 43.654 1.00 40.65 84 ALA A O 1
ATOM 691 N N . GLY A 1 105 ? 46.862 14.524 42.878 1.00 39.39 85 GLY A N 1
ATOM 692 C CA . GLY A 1 105 ? 47.164 13.141 43.301 1.00 36.45 85 GLY A CA 1
ATOM 693 C C . GLY A 1 105 ? 47.069 12.945 44.799 1.00 39.25 85 GLY A C 1
ATOM 694 O O . GLY A 1 105 ? 46.634 11.899 45.274 1.00 38.87 85 GLY A O 1
ATOM 695 N N . SER A 1 106 ? 47.484 13.950 45.566 1.00 47.17 86 SER A N 1
ATOM 696 C CA . SER A 1 106 ? 47.370 13.838 47.033 1.00 49.52 86 SER A CA 1
ATOM 697 C C . SER A 1 106 ? 45.906 13.864 47.517 1.00 44.44 86 SER A C 1
ATOM 698 O O . SER A 1 106 ? 45.559 13.162 48.455 1.00 45.05 86 SER A O 1
ATOM 701 N N . VAL A 1 107 ? 45.056 14.638 46.845 1.00 41.84 87 VAL A N 1
ATOM 702 C CA . VAL A 1 107 ? 43.638 14.639 47.158 1.00 36.37 87 VAL A CA 1
ATOM 703 C C . VAL A 1 107 ? 43.037 13.253 46.993 1.00 38.41 87 VAL A C 1
ATOM 704 O O . VAL A 1 107 ? 42.280 12.785 47.832 1.00 35.05 87 VAL A O 1
ATOM 708 N N . VAL A 1 108 ? 43.425 12.561 45.935 1.00 39.66 88 VAL A N 1
ATOM 709 C CA . VAL A 1 108 ? 42.946 11.217 45.730 1.00 41.16 88 VAL A CA 1
ATOM 710 C C . VAL A 1 108 ? 43.339 10.342 46.922 1.00 45.86 88 VAL A C 1
ATOM 711 O O . VAL A 1 108 ? 42.537 9.535 47.399 1.00 44.77 88 VAL A O 1
ATOM 715 N N . GLN A 1 109 ? 44.588 10.459 47.365 1.00 51.75 89 GLN A N 1
ATOM 716 C CA . GLN A 1 109 ? 45.101 9.606 48.452 1.00 52.52 89 GLN A CA 1
ATOM 717 C C . GLN A 1 109 ? 44.435 9.907 49.779 1.00 48.57 89 GLN A C 1
ATOM 718 O O . GLN A 1 109 ? 44.001 9.004 50.482 1.00 50.90 89 GLN A O 1
ATOM 724 N N . THR A 1 110 ? 44.336 11.184 50.103 1.00 48.37 90 THR A N 1
ATOM 725 C CA . THR A 1 110 ? 43.780 11.610 51.375 1.00 49.06 90 THR A CA 1
ATOM 726 C C . THR A 1 110 ? 42.254 11.637 51.376 1.00 52.80 90 THR A C 1
ATOM 727 O O . THR A 1 110 ? 41.639 11.738 52.432 1.00 45.89 90 THR A O 1
ATOM 731 N N . LYS A 1 111 ? 41.650 11.604 50.183 1.00 48.64 91 LYS A N 1
ATOM 732 C CA . LYS A 1 111 ? 40.212 11.792 50.045 1.00 44.31 91 LYS A CA 1
ATOM 733 C C . LYS A 1 111 ? 39.698 13.056 50.713 1.00 41.01 91 LYS A C 1
ATOM 734 O O . LYS A 1 111 ? 38.572 13.097 51.164 1.00 42.49 91 LYS A O 1
ATOM 740 N N . SER A 1 112 ? 40.498 14.109 50.725 1.00 42.01 92 SER A N 1
ATOM 741 C CA . SER A 1 112 ? 40.094 15.337 51.379 1.00 42.04 92 SER A CA 1
ATOM 742 C C . SER A 1 112 ? 40.545 16.505 50.558 1.00 38.41 92 SER A C 1
ATOM 743 O O . SER A 1 112 ? 41.469 16.382 49.760 1.00 43.37 92 SER A O 1
ATOM 746 N N . PRO A 1 113 ? 39.925 17.664 50.787 1.00 35.25 93 PRO A N 1
ATOM 747 C CA . PRO A 1 113 ? 40.286 18.824 50.019 1.00 35.27 93 PRO A CA 1
ATOM 748 C C . PRO A 1 113 ? 41.670 19.294 50.420 1.00 37.96 93 PRO A C 1
ATOM 749 O O . PRO A 1 113 ? 42.101 19.018 51.514 1.00 37.17 93 PRO A O 1
ATOM 753 N N . ILE A 1 114 ? 42.333 20.006 49.526 1.00 36.59 94 ILE A N 1
ATOM 754 C CA . ILE A 1 114 ? 43.591 20.627 49.828 1.00 37.71 94 ILE A CA 1
ATOM 755 C C . ILE A 1 114 ? 43.531 22.033 49.298 1.00 39.96 94 ILE A C 1
ATOM 756 O O . ILE A 1 114 ? 43.206 22.247 48.132 1.00 37.45 94 ILE A O 1
ATOM 761 N N . PHE A 1 115 ? 43.820 22.990 50.174 1.00 42.17 95 PHE A N 1
ATOM 762 C CA . PHE A 1 115 ? 43.993 24.372 49.774 1.00 43.27 95 PHE A CA 1
ATOM 763 C C . PHE A 1 115 ? 45.460 24.761 49.935 1.00 49.11 95 PHE A C 1
ATOM 764 O O . PHE A 1 115 ? 46.078 24.467 50.954 1.00 48.11 95 PHE A O 1
ATOM 772 N N . VAL A 1 116 ? 46.016 25.380 48.902 1.00 50.28 96 VAL A N 1
ATOM 773 C CA . VAL A 1 116 ? 47.428 25.753 48.882 1.00 48.99 96 VAL A CA 1
ATOM 774 C C . VAL A 1 116 ? 47.540 27.187 48.462 1.00 49.36 96 VAL A C 1
ATOM 775 O O . VAL A 1 116 ? 47.199 27.527 47.330 1.00 41.27 96 VAL A O 1
ATOM 779 N N . GLU A 1 117 ? 47.974 28.040 49.390 1.00 56.47 97 GLU A N 1
ATOM 780 C CA . GLU A 1 117 ? 48.085 29.481 49.138 1.00 58.94 97 GLU A CA 1
ATOM 781 C C . GLU A 1 117 ? 49.283 29.800 48.279 1.00 57.21 97 GLU A C 1
ATOM 782 O O . GLU A 1 117 ? 49.313 30.837 47.628 1.00 56.65 97 GLU A O 1
ATOM 788 N N . ASN A 1 118 ? 50.281 28.932 48.262 1.00 58.59 98 ASN A N 1
ATOM 789 C CA . ASN A 1 118 ? 51.444 29.123 47.404 1.00 59.39 98 ASN A CA 1
ATOM 790 C C . ASN A 1 118 ? 52.116 27.803 47.125 1.00 63.53 98 ASN A C 1
ATOM 791 O O . ASN A 1 118 ? 52.709 27.215 47.998 1.00 61.09 98 ASN A O 1
ATOM 796 N N . VAL A 1 119 ? 51.990 27.337 45.892 1.00 61.79 99 VAL A N 1
ATOM 797 C CA . VAL A 1 119 ? 52.495 26.041 45.484 1.00 64.55 99 VAL A CA 1
ATOM 798 C C . VAL A 1 119 ? 53.991 25.805 45.584 1.00 66.14 99 VAL A C 1
ATOM 799 O O . VAL A 1 119 ? 54.438 24.684 45.670 1.00 56.01 99 VAL A O 1
ATOM 803 N N . LYS A 1 120 ? 54.762 26.870 45.600 1.00 76.74 100 LYS A N 1
ATOM 804 C CA . LYS A 1 120 ? 56.201 26.733 45.749 1.00 83.98 100 LYS A CA 1
ATOM 805 C C . LYS A 1 120 ? 56.505 26.190 47.141 1.00 84.67 100 LYS A C 1
ATOM 806 O O . LYS A 1 120 ? 57.395 25.374 47.350 1.00 83.13 100 LYS A O 1
ATOM 812 N N . ASN A 1 121 ? 55.728 26.643 48.103 1.00 91.14 101 ASN A N 1
ATOM 813 C CA . ASN A 1 121 ? 55.913 26.221 49.468 1.00 91.49 101 ASN A CA 1
ATOM 814 C C . ASN A 1 121 ? 55.283 24.897 49.802 1.00 92.28 101 ASN A C 1
ATOM 815 O O . ASN A 1 121 ? 55.091 24.617 50.975 1.00 101.84 101 ASN A O 1
ATOM 820 N N . ASP A 1 122 ? 54.950 24.096 48.794 1.00 81.02 102 ASP A N 1
ATOM 821 C CA . ASP A 1 122 ? 54.324 22.794 48.996 1.00 69.50 102 ASP A CA 1
ATOM 822 C C . ASP A 1 122 ? 55.046 21.742 48.190 1.00 62.68 102 ASP A C 1
ATOM 823 O O . ASP A 1 122 ? 55.030 21.777 46.972 1.00 71.33 102 ASP A O 1
ATOM 828 N N . PRO A 1 123 ? 55.655 20.772 48.875 1.00 61.24 103 PRO A N 1
ATOM 829 C CA . PRO A 1 123 ? 56.362 19.712 48.171 1.00 62.57 103 PRO A CA 1
ATOM 830 C C . PRO A 1 123 ? 55.458 18.762 47.373 1.00 66.94 103 PRO A C 1
ATOM 831 O O . PRO A 1 123 ? 55.963 18.008 46.532 1.00 62.77 103 PRO A O 1
ATOM 835 N N . ARG A 1 124 ? 54.150 18.764 47.654 1.00 61.45 104 ARG A N 1
ATOM 836 C CA . ARG A 1 124 ? 53.225 17.881 46.947 1.00 52.95 104 ARG A CA 1
ATOM 837 C C . ARG A 1 124 ? 52.973 18.359 45.519 1.00 50.82 104 ARG A C 1
ATOM 838 O O . ARG A 1 124 ? 52.643 17.559 44.643 1.00 46.50 104 ARG A O 1
ATOM 846 N N . PHE A 1 125 ? 53.178 19.650 45.277 1.00 49.46 105 PHE A N 1
ATOM 847 C CA . PHE A 1 125 ? 52.902 20.262 43.989 1.00 52.54 105 PHE A CA 1
ATOM 848 C C . PHE A 1 125 ? 53.648 19.581 42.852 1.00 59.96 105 PHE A C 1
ATOM 849 O O . PHE A 1 125 ? 54.761 19.109 43.050 1.00 64.44 105 PHE A O 1
ATOM 857 N N . SER A 1 126 ? 53.033 19.535 41.666 1.00 61.83 106 SER A N 1
ATOM 858 C CA . SER A 1 126 ? 53.691 19.012 40.457 1.00 58.61 106 SER A CA 1
ATOM 859 C C . SER A 1 126 ? 53.784 20.087 39.392 1.00 61.24 106 SER A C 1
ATOM 860 O O . SER A 1 126 ? 52.761 20.669 38.990 1.00 55.69 106 SER A O 1
ATOM 863 N N . LYS A 1 127 ? 55.021 20.359 38.959 1.00 62.02 107 LYS A N 1
ATOM 864 C CA . LYS A 1 127 ? 55.320 21.383 37.946 1.00 63.28 107 LYS A CA 1
ATOM 865 C C . LYS A 1 127 ? 55.021 20.906 36.544 1.00 54.65 107 LYS A C 1
ATOM 866 O O . LYS A 1 127 ? 55.054 21.685 35.582 1.00 55.85 107 LYS A O 1
ATOM 872 N N . LYS A 1 128 ? 54.750 19.619 36.419 1.00 54.79 108 LYS A N 1
ATOM 873 C CA . LYS A 1 128 ? 54.677 18.986 35.111 1.00 58.21 108 LYS A CA 1
ATOM 874 C C . LYS A 1 128 ? 53.793 19.778 34.142 1.00 54.37 108 LYS A C 1
ATOM 875 O O . LYS A 1 128 ? 54.190 20.058 33.019 1.00 56.59 108 LYS A O 1
ATOM 881 N N . VAL A 1 129 ? 52.609 20.171 34.601 1.00 51.52 109 VAL A N 1
ATOM 882 C CA . VAL A 1 129 ? 51.640 20.841 33.741 1.00 45.89 109 VAL A CA 1
ATOM 883 C C . VAL A 1 129 ? 52.039 22.273 33.410 1.00 46.83 109 VAL A C 1
ATOM 884 O O . VAL A 1 129 ? 51.909 22.704 32.264 1.00 48.68 109 VAL A O 1
ATOM 888 N N . ASP A 1 130 ? 52.477 23.039 34.404 1.00 50.81 110 ASP A N 1
ATOM 889 C CA . ASP A 1 130 ? 53.002 24.412 34.141 1.00 56.38 110 ASP A CA 1
ATOM 890 C C . ASP A 1 130 ? 54.138 24.405 33.087 1.00 51.37 110 ASP A C 1
ATOM 891 O O . ASP A 1 130 ? 54.195 25.270 32.212 1.00 51.45 110 ASP A O 1
ATOM 896 N N . GLU A 1 131 ? 54.990 23.386 33.152 1.00 52.20 111 GLU A N 1
ATOM 897 C CA . GLU A 1 131 ? 56.047 23.202 32.162 1.00 59.41 111 GLU A CA 1
ATOM 898 C C . GLU A 1 131 ? 55.494 22.981 30.752 1.00 61.38 111 GLU A C 1
ATOM 899 O O . GLU A 1 131 ? 56.058 23.498 29.796 1.00 60.50 111 GLU A O 1
ATOM 905 N N . LYS A 1 132 ? 54.398 22.232 30.615 1.00 58.04 112 LYS A N 1
ATOM 906 C CA . LYS A 1 132 ? 53.766 22.042 29.305 1.00 55.78 112 LYS A CA 1
ATOM 907 C C . LYS A 1 132 ? 53.009 23.266 28.831 1.00 53.12 112 LYS A C 1
ATOM 908 O O . LYS A 1 132 ? 52.907 23.506 27.632 1.00 50.37 112 LYS A O 1
ATOM 914 N N . THR A 1 133 ? 52.432 24.025 29.755 1.00 52.01 113 THR A N 1
ATOM 915 C CA . THR A 1 133 ? 51.531 25.096 29.355 1.00 50.57 113 THR A CA 1
ATOM 916 C C . THR A 1 133 ? 52.194 26.452 29.325 1.00 47.41 113 THR A C 1
ATOM 917 O O . THR A 1 133 ? 51.704 27.352 28.645 1.00 45.98 113 THR A O 1
ATOM 921 N N . GLY A 1 134 ? 53.255 26.619 30.105 1.00 51.74 114 GLY A N 1
ATOM 922 C CA . GLY A 1 134 ? 53.846 27.947 30.308 1.00 58.13 114 GLY A CA 1
ATOM 923 C C . GLY A 1 134 ? 53.012 28.862 31.195 1.00 61.40 114 GLY A C 1
ATOM 924 O O . GLY A 1 134 ? 53.288 30.049 31.301 1.00 60.16 114 GLY A O 1
ATOM 925 N N . PHE A 1 135 ? 51.989 28.311 31.842 1.00 60.06 115 PHE A N 1
ATOM 926 C CA . PHE A 1 135 ? 51.210 29.042 32.839 1.00 54.70 115 PHE A CA 1
ATOM 927 C C . PHE A 1 135 ? 51.949 28.907 34.151 1.00 49.61 115 PHE A C 1
ATOM 928 O O . PHE A 1 135 ? 52.584 27.879 34.391 1.00 48.06 115 PHE A O 1
ATOM 936 N N . GLU A 1 136 ? 51.861 29.929 35.008 1.00 53.46 116 GLU A N 1
ATOM 937 C CA . GLU A 1 136 ? 52.403 29.818 36.366 1.00 51.70 116 GLU A CA 1
ATOM 938 C C . GLU A 1 136 ? 51.314 29.649 37.438 1.00 47.44 116 GLU A C 1
ATOM 939 O O . GLU A 1 136 ? 50.566 30.587 37.763 1.00 42.05 116 GLU A O 1
ATOM 945 N N . THR A 1 137 ? 51.293 28.466 38.038 1.00 46.89 117 THR A N 1
ATOM 946 C CA . THR A 1 137 ? 50.345 28.154 39.094 1.00 50.16 117 THR A CA 1
ATOM 947 C C . THR A 1 137 ? 50.864 28.751 40.390 1.00 52.05 117 THR A C 1
ATOM 948 O O . THR A 1 137 ? 51.995 28.501 40.752 1.00 55.70 117 THR A O 1
ATOM 952 N N . LYS A 1 138 ? 50.021 29.499 41.093 1.00 54.31 118 LYS A N 1
ATOM 953 C CA . LYS A 1 138 ? 50.360 30.060 42.404 1.00 52.05 118 LYS A CA 1
ATOM 954 C C . LYS A 1 138 ? 49.496 29.478 43.516 1.00 54.57 118 LYS A C 1
ATOM 955 O O . LYS A 1 138 ? 50.030 29.085 44.547 1.00 49.42 118 LYS A O 1
ATOM 961 N N . THR A 1 139 ? 48.166 29.448 43.320 1.00 47.63 119 THR A N 1
ATOM 962 C CA A THR A 1 139 ? 47.262 28.875 44.333 0.50 47.55 119 THR A CA 1
ATOM 963 C CA B THR A 1 139 ? 47.250 28.901 44.320 0.50 45.81 119 THR A CA 1
ATOM 964 C C . THR A 1 139 ? 46.364 27.815 43.715 1.00 47.14 119 THR A C 1
ATOM 965 O O . THR A 1 139 ? 46.009 27.893 42.530 1.00 45.04 119 THR A O 1
ATOM 972 N N . ILE A 1 140 ? 46.027 26.822 44.535 1.00 41.66 120 ILE A N 1
ATOM 973 C CA . ILE A 1 140 ? 45.113 25.774 44.151 1.00 42.45 120 ILE A CA 1
ATOM 974 C C . ILE A 1 140 ? 44.119 25.503 45.274 1.00 41.10 120 ILE A C 1
ATOM 975 O O . ILE A 1 140 ? 44.518 25.355 46.425 1.00 42.12 120 ILE A O 1
ATOM 980 N N . ILE A 1 141 ? 42.829 25.447 44.938 1.00 35.42 121 ILE A N 1
ATOM 981 C CA . ILE A 1 141 ? 41.882 24.667 45.755 1.00 34.65 121 ILE A CA 1
ATOM 982 C C . ILE A 1 141 ? 41.475 23.425 44.960 1.00 32.42 121 ILE A C 1
ATOM 983 O O . ILE A 1 141 ? 41.049 23.520 43.797 1.00 34.65 121 ILE A O 1
ATOM 988 N N . ALA A 1 142 ? 41.653 22.275 45.590 1.00 32.05 122 ALA A N 1
ATOM 989 C CA . ALA A 1 142 ? 41.418 20.993 44.982 1.00 34.09 122 ALA A CA 1
ATOM 990 C C . ALA A 1 142 ? 40.478 20.181 45.858 1.00 35.80 122 ALA A C 1
ATOM 991 O O . ALA A 1 142 ? 40.754 19.963 47.047 1.00 32.62 122 ALA A O 1
ATOM 993 N N . VAL A 1 143 ? 39.401 19.685 45.262 1.00 33.99 123 VAL A N 1
ATOM 994 C CA . VAL A 1 143 ? 38.442 18.851 45.999 1.00 33.12 123 VAL A CA 1
ATOM 995 C C . VAL A 1 143 ? 38.240 17.506 45.344 1.00 29.30 123 VAL A C 1
ATOM 996 O O . VAL A 1 143 ? 38.221 17.427 44.112 1.00 30.13 123 VAL A O 1
ATOM 1000 N N . PRO A 1 144 ? 38.033 16.461 46.148 1.00 28.44 124 PRO A N 1
ATOM 1001 C CA . PRO A 1 144 ? 37.823 15.145 45.601 1.00 29.67 124 PRO A CA 1
ATOM 1002 C C . PRO A 1 144 ? 36.380 14.966 45.144 1.00 31.79 124 PRO A C 1
ATOM 1003 O O . PRO A 1 144 ? 35.468 15.583 45.722 1.00 28.78 124 PRO A O 1
ATOM 1015 N N . ILE A 1 146 ? 33.750 12.260 45.163 1.00 30.21 126 ILE A N 1
ATOM 1016 C CA . ILE A 1 146 ? 33.523 10.974 45.789 1.00 31.11 126 ILE A CA 1
ATOM 1017 C C . ILE A 1 146 ? 32.091 10.539 45.705 1.00 26.27 126 ILE A C 1
ATOM 1018 O O . ILE A 1 146 ? 31.172 11.305 45.983 1.00 27.65 126 ILE A O 1
ATOM 1023 N N . PHE A 1 147 ? 31.906 9.283 45.338 1.00 28.12 127 PHE A N 1
ATOM 1024 C CA . PHE A 1 147 ? 30.567 8.693 45.264 1.00 29.80 127 PHE A CA 1
ATOM 1025 C C . PHE A 1 147 ? 30.619 7.266 45.765 1.00 30.29 127 PHE A C 1
ATOM 1026 O O . PHE A 1 147 ? 31.418 6.476 45.288 1.00 30.89 127 PHE A O 1
ATOM 1034 N N . ARG A 1 148 ? 29.778 6.958 46.752 1.00 36.82 128 ARG A N 1
ATOM 1035 C CA . ARG A 1 148 ? 29.776 5.639 47.418 1.00 42.97 128 ARG A CA 1
ATOM 1036 C C . ARG A 1 148 ? 31.184 5.227 47.833 1.00 42.70 128 ARG A C 1
ATOM 1037 O O . ARG A 1 148 ? 31.631 4.126 47.534 1.00 42.43 128 ARG A O 1
ATOM 1045 N N . GLY A 1 149 ? 31.906 6.152 48.459 1.00 43.40 129 GLY A N 1
ATOM 1046 C CA . GLY A 1 149 ? 33.261 5.848 48.936 1.00 48.52 129 GLY A CA 1
ATOM 1047 C C . GLY A 1 149 ? 34.367 5.759 47.888 1.00 47.32 129 GLY A C 1
ATOM 1048 O O . GLY A 1 149 ? 35.529 5.686 48.255 1.00 43.67 129 GLY A O 1
ATOM 1049 N N . GLU A 1 150 ? 34.033 5.799 46.597 1.00 45.03 130 GLU A N 1
ATOM 1050 C CA . GLU A 1 150 ? 35.058 5.806 45.571 1.00 46.98 130 GLU A CA 1
ATOM 1051 C C . GLU A 1 150 ? 35.345 7.213 45.044 1.00 43.18 130 GLU A C 1
ATOM 1052 O O . GLU A 1 150 ? 34.459 8.046 44.843 1.00 41.73 130 GLU A O 1
ATOM 1058 N N . VAL A 1 151 ? 36.623 7.429 44.798 1.00 44.09 131 VAL A N 1
ATOM 1059 C CA . VAL A 1 151 ? 37.134 8.646 44.238 1.00 40.93 131 VAL A CA 1
ATOM 1060 C C . VAL A 1 151 ? 37.024 8.551 42.721 1.00 41.47 131 VAL A C 1
ATOM 1061 O O . VAL A 1 151 ? 37.561 7.639 42.103 1.00 41.01 131 VAL A O 1
ATOM 1065 N N . HIS A 1 152 ? 36.343 9.516 42.126 1.00 36.64 132 HIS A N 1
ATOM 1066 C CA . HIS A 1 152 ? 36.188 9.529 40.689 1.00 35.18 132 HIS A CA 1
ATOM 1067 C C . HIS A 1 152 ? 37.076 10.598 40.066 1.00 33.26 132 HIS A C 1
ATOM 1068 O O . HIS A 1 152 ? 37.182 10.657 38.857 1.00 34.21 132 HIS A O 1
ATOM 1075 N N . GLY A 1 153 ? 37.718 11.443 40.870 1.00 30.63 133 GLY A N 1
ATOM 1076 C CA . GLY A 1 153 ? 38.524 12.515 40.315 1.00 30.81 133 GLY A CA 1
ATOM 1077 C C . GLY A 1 153 ? 38.644 13.709 41.238 1.00 28.82 133 GLY A C 1
ATOM 1078 O O . GLY A 1 153 ? 38.374 13.619 42.436 1.00 31.36 133 GLY A O 1
ATOM 1079 N N . VAL A 1 154 ? 39.095 14.813 40.659 1.00 28.27 134 VAL A N 1
ATOM 1080 C CA . VAL A 1 154 ? 39.429 16.014 41.397 1.00 27.38 134 VAL A CA 1
ATOM 1081 C C . VAL A 1 154 ? 39.080 17.218 40.556 1.00 27.03 134 VAL A C 1
ATOM 1082 O O . VAL A 1 154 ? 39.317 17.217 39.338 1.00 27.81 134 VAL A O 1
ATOM 1086 N N . ILE A 1 155 ? 38.540 18.239 41.210 1.00 26.00 135 ILE A N 1
ATOM 1087 C CA . ILE A 1 155 ? 38.275 19.523 40.600 1.00 27.37 135 ILE A CA 1
ATOM 1088 C C . ILE A 1 155 ? 39.219 20.519 41.220 1.00 30.24 135 ILE A C 1
ATOM 1089 O O . ILE A 1 155 ? 39.349 20.533 42.444 1.00 32.61 135 ILE A O 1
ATOM 1094 N N . GLU A 1 156 ? 39.894 21.312 40.381 1.00 30.48 136 GLU A N 1
ATOM 1095 C CA . GLU A 1 156 ? 40.838 22.319 40.854 1.00 31.19 136 GLU A CA 1
ATOM 1096 C C . GLU A 1 156 ? 40.433 23.674 40.379 1.00 30.44 136 GLU A C 1
ATOM 1097 O O . GLU A 1 156 ? 40.050 23.857 39.212 1.00 33.01 136 GLU A O 1
ATOM 1103 N N . LEU A 1 157 ? 40.448 24.641 41.293 1.00 30.05 137 LEU A N 1
ATOM 1104 C CA . LEU A 1 157 ? 40.355 26.052 40.901 1.00 31.98 137 LEU A CA 1
ATOM 1105 C C . LEU A 1 157 ? 41.772 26.631 41.099 1.00 34.55 137 LEU A C 1
ATOM 1106 O O . LEU A 1 157 ? 42.346 26.514 42.186 1.00 33.10 137 LEU A O 1
ATOM 1111 N N . VAL A 1 158 ? 42.330 27.213 40.036 1.00 36.50 138 VAL A N 1
ATOM 1112 C CA . VAL A 1 158 ? 43.733 27.576 40.025 1.00 33.65 138 VAL A CA 1
ATOM 1113 C C . VAL A 1 158 ? 43.842 29.072 39.975 1.00 30.58 138 VAL A C 1
ATOM 1114 O O . VAL A 1 158 ? 43.177 29.747 39.161 1.00 30.50 138 VAL A O 1
ATOM 1118 N N . ASN A 1 159 ? 44.662 29.619 40.883 1.00 34.82 139 ASN A N 1
ATOM 1119 C CA . ASN A 1 159 ? 44.855 31.095 41.013 1.00 30.52 139 ASN A CA 1
ATOM 1120 C C . ASN A 1 159 ? 43.574 31.875 41.074 1.00 33.26 139 ASN A C 1
ATOM 1121 O O . ASN A 1 159 ? 43.480 32.919 40.475 1.00 35.12 139 ASN A O 1
ATOM 1126 N N . ARG A 1 160 ? 42.574 31.328 41.757 1.00 36.53 140 ARG A N 1
ATOM 1127 C CA . ARG A 1 160 ? 41.251 31.921 41.850 1.00 36.73 140 ARG A CA 1
ATOM 1128 C C . ARG A 1 160 ? 41.012 32.542 43.224 1.00 35.27 140 ARG A C 1
ATOM 1129 O O . ARG A 1 160 ? 40.299 33.519 43.343 1.00 39.17 140 ARG A O 1
ATOM 1137 N N . PHE A 1 161 ? 41.574 31.913 44.248 1.00 38.74 141 PHE A N 1
ATOM 1138 C CA . PHE A 1 161 ? 41.433 32.318 45.645 1.00 44.33 141 PHE A CA 1
ATOM 1139 C C . PHE A 1 161 ? 42.791 32.447 46.310 1.00 47.10 141 PHE A C 1
ATOM 1140 O O . PHE A 1 161 ? 43.746 31.796 45.895 1.00 50.98 141 PHE A O 1
ATOM 1148 N N . ASP A 1 162 ? 42.879 33.285 47.343 1.00 52.47 142 ASP A N 1
ATOM 1149 C CA . ASP A 1 162 ? 44.054 33.261 48.246 1.00 56.48 142 ASP A CA 1
ATOM 1150 C C . ASP A 1 162 ? 43.570 33.121 49.685 1.00 55.47 142 ASP A C 1
ATOM 1151 O O . ASP A 1 162 ? 42.351 33.004 49.929 1.00 57.82 142 ASP A O 1
ATOM 1156 N N . GLY A 1 163 ? 44.514 33.138 50.624 1.00 52.40 143 GLY A N 1
ATOM 1157 C CA . GLY A 1 163 ? 44.219 32.981 52.057 1.00 49.45 143 GLY A CA 1
ATOM 1158 C C . GLY A 1 163 ? 43.109 33.870 52.595 1.00 48.15 143 GLY A C 1
ATOM 1159 O O . GLY A 1 163 ? 42.368 33.456 53.477 1.00 47.95 143 GLY A O 1
ATOM 1160 N N . SER A 1 164 ? 42.982 35.084 52.063 1.00 48.80 144 SER A N 1
ATOM 1161 C CA . SER A 1 164 ? 41.954 36.019 52.520 1.00 52.28 144 SER A CA 1
ATOM 1162 C C . SER A 1 164 ? 40.589 35.815 51.857 1.00 53.51 144 SER A C 1
ATOM 1163 O O . SER A 1 164 ? 39.563 36.015 52.490 1.00 60.74 144 SER A O 1
ATOM 1166 N N . SER A 1 165 ? 40.552 35.431 50.585 1.00 51.62 145 SER A N 1
ATOM 1167 C CA . SER A 1 165 ? 39.304 35.495 49.849 1.00 45.46 145 SER A CA 1
ATOM 1168 C C . SER A 1 165 ? 38.550 34.163 49.888 1.00 39.29 145 SER A C 1
ATOM 1169 O O . SER A 1 165 ? 37.424 34.111 49.454 1.00 41.70 145 SER A O 1
ATOM 1172 N N . PHE A 1 166 ? 39.192 33.089 50.335 1.00 39.31 146 PHE A N 1
ATOM 1173 C CA . PHE A 1 166 ? 38.592 31.777 50.280 1.00 38.10 146 PHE A CA 1
ATOM 1174 C C . PHE A 1 166 ? 37.734 31.481 51.507 1.00 42.62 146 PHE A C 1
ATOM 1175 O O . PHE A 1 166 ? 38.289 31.270 52.577 1.00 44.52 146 PHE A O 1
ATOM 1183 N N . SER A 1 167 ? 36.405 31.470 51.345 1.00 40.35 147 SER A N 1
ATOM 1184 C CA . SER A 1 167 ? 35.475 31.302 52.471 1.00 40.10 147 SER A CA 1
ATOM 1185 C C . SER A 1 167 ? 35.006 29.853 52.669 1.00 40.90 147 SER A C 1
ATOM 1186 O O . SER A 1 167 ? 35.123 29.021 51.756 1.00 42.67 147 SER A O 1
ATOM 1189 N N . PRO A 1 168 ? 34.501 29.546 53.870 1.00 39.54 148 PRO A N 1
ATOM 1190 C CA . PRO A 1 168 ? 33.922 28.226 54.104 1.00 37.39 148 PRO A CA 1
ATOM 1191 C C . PRO A 1 168 ? 32.748 27.949 53.163 1.00 33.99 148 PRO A C 1
ATOM 1192 O O . PRO A 1 168 ? 32.632 26.830 52.738 1.00 33.73 148 PRO A O 1
ATOM 1196 N N . GLU A 1 169 ? 31.949 28.961 52.822 1.00 32.81 149 GLU A N 1
ATOM 1197 C CA A GLU A 1 169 ? 30.856 28.777 51.872 0.50 34.04 149 GLU A CA 1
ATOM 1198 C CA B GLU A 1 169 ? 30.841 28.784 51.857 0.50 35.60 149 GLU A CA 1
ATOM 1199 C C . GLU A 1 169 ? 31.396 28.367 50.483 1.00 36.71 149 GLU A C 1
ATOM 1200 O O . GLU A 1 169 ? 30.882 27.444 49.868 1.00 33.33 149 GLU A O 1
ATOM 1211 N N . ASP A 1 170 ? 32.467 29.034 50.024 1.00 34.62 150 ASP A N 1
ATOM 1212 C CA . ASP A 1 170 ? 33.072 28.693 48.756 1.00 33.65 150 ASP A CA 1
ATOM 1213 C C . ASP A 1 170 ? 33.473 27.239 48.727 1.00 31.63 150 ASP A C 1
ATOM 1214 O O . ASP A 1 170 ? 33.219 26.526 47.746 1.00 32.90 150 ASP A O 1
ATOM 1219 N N . LEU A 1 171 ? 34.108 26.790 49.804 1.00 29.44 151 LEU A N 1
ATOM 1220 C CA . LEU A 1 171 ? 34.562 25.420 49.879 1.00 30.36 151 LEU A CA 1
ATOM 1221 C C . LEU A 1 171 ? 33.405 24.412 49.803 1.00 30.56 151 LEU A C 1
ATOM 1222 O O . LEU A 1 171 ? 33.490 23.425 49.080 1.00 27.38 151 LEU A O 1
ATOM 1227 N N . VAL A 1 172 ? 32.339 24.667 50.555 1.00 29.09 152 VAL A N 1
ATOM 1228 C CA . VAL A 1 172 ? 31.182 23.769 50.580 1.00 28.06 152 VAL A CA 1
ATOM 1229 C C . VAL A 1 172 ? 30.464 23.726 49.210 1.00 26.03 152 VAL A C 1
ATOM 1230 O O . VAL A 1 172 ? 30.046 22.660 48.760 1.00 24.57 152 VAL A O 1
ATOM 1234 N N . ILE A 1 173 ? 30.309 24.882 48.573 1.00 27.09 153 ILE A N 1
ATOM 1235 C CA . ILE A 1 173 ? 29.722 24.944 47.234 1.00 26.16 153 ILE A CA 1
ATOM 1236 C C . ILE A 1 173 ? 30.538 24.094 46.265 1.00 28.69 153 ILE A C 1
ATOM 1237 O O . ILE A 1 173 ? 29.997 23.235 45.534 1.00 28.72 153 ILE A O 1
ATOM 1242 N N . LEU A 1 174 ? 31.852 24.205 46.349 1.00 28.24 154 LEU A N 1
ATOM 1243 C CA . LEU A 1 174 ? 32.719 23.441 45.453 1.00 26.86 154 LEU A CA 1
ATOM 1244 C C . LEU A 1 174 ? 32.690 21.964 45.751 1.00 27.11 154 LEU A C 1
ATOM 1245 O O . LEU A 1 174 ? 32.670 21.109 44.828 1.00 22.70 154 LEU A O 1
ATOM 1250 N N . GLN A 1 175 ? 32.693 21.620 47.043 1.00 25.12 155 GLN A N 1
ATOM 1251 C CA . GLN A 1 175 ? 32.530 20.217 47.429 1.00 26.18 155 GLN A CA 1
ATOM 1252 C C . GLN A 1 175 ? 31.197 19.614 46.940 1.00 24.40 155 GLN A C 1
ATOM 1253 O O . GLN A 1 175 ? 31.146 18.455 46.545 1.00 27.92 155 GLN A O 1
ATOM 1259 N N . THR A 1 176 ? 30.137 20.400 46.990 1.00 23.18 156 THR A N 1
ATOM 1260 C CA . THR A 1 176 ? 28.818 19.968 46.552 1.00 25.00 156 THR A CA 1
ATOM 1261 C C . THR A 1 176 ? 28.800 19.726 45.031 1.00 25.01 156 THR A C 1
ATOM 1262 O O . THR A 1 176 ? 28.282 18.721 44.559 1.00 23.93 156 THR A O 1
ATOM 1266 N N . ILE A 1 177 ? 29.368 20.654 44.275 1.00 25.74 157 ILE A N 1
ATOM 1267 C CA . ILE A 1 177 ? 29.550 20.443 42.841 1.00 25.57 157 ILE A CA 1
ATOM 1268 C C . ILE A 1 177 ? 30.286 19.145 42.589 1.00 25.29 157 ILE A C 1
ATOM 1269 O O . ILE A 1 177 ? 29.881 18.342 41.734 1.00 23.65 157 ILE A O 1
ATOM 1274 N N . ALA A 1 178 ? 31.370 18.923 43.333 1.00 24.54 158 ALA A N 1
ATOM 1275 C CA . ALA A 1 178 ? 32.144 17.705 43.166 1.00 23.61 158 ALA A CA 1
ATOM 1276 C C . ALA A 1 178 ? 31.298 16.475 43.494 1.00 26.72 158 ALA A C 1
ATOM 1277 O O . ALA A 1 178 ? 31.362 15.495 42.771 1.00 27.13 158 ALA A O 1
ATOM 1279 N N . ASP A 1 179 ? 30.523 16.514 44.583 1.00 25.71 159 ASP A N 1
ATOM 1280 C CA . ASP A 1 179 ? 29.607 15.414 44.928 1.00 25.50 159 ASP A CA 1
ATOM 1281 C C . ASP A 1 179 ? 28.618 15.038 43.779 1.00 26.30 159 ASP A C 1
ATOM 1282 O O . ASP A 1 179 ? 28.469 13.888 43.417 1.00 27.96 159 ASP A O 1
ATOM 1287 N N . PHE A 1 180 ? 27.930 16.026 43.249 1.00 24.65 160 PHE A N 1
ATOM 1288 C CA . PHE A 1 180 ? 26.989 15.786 42.157 1.00 26.33 160 PHE A CA 1
ATOM 1289 C C . PHE A 1 180 ? 27.669 15.319 40.879 1.00 25.22 160 PHE A C 1
ATOM 1290 O O . PHE A 1 180 ? 27.115 14.506 40.139 1.00 27.02 160 PHE A O 1
ATOM 1298 N N . THR A 1 181 ? 28.869 15.823 40.622 1.00 24.32 161 THR A N 1
ATOM 1299 C CA . THR A 1 181 ? 29.623 15.406 39.467 1.00 23.83 161 THR A CA 1
ATOM 1300 C C . THR A 1 181 ? 30.053 13.957 39.606 1.00 25.37 161 THR A C 1
ATOM 1301 O O . THR A 1 181 ? 30.046 13.190 38.618 1.00 23.10 161 THR A O 1
ATOM 1305 N N . ALA A 1 182 ? 30.438 13.561 40.819 1.00 24.72 162 ALA A N 1
ATOM 1306 C CA . ALA A 1 182 ? 30.756 12.164 41.058 1.00 25.78 162 ALA A CA 1
ATOM 1307 C C . ALA A 1 182 ? 29.574 11.255 40.754 1.00 26.57 162 ALA A C 1
ATOM 1308 O O . ALA A 1 182 ? 29.733 10.218 40.125 1.00 28.79 162 ALA A O 1
ATOM 1310 N N . ILE A 1 183 ? 28.393 11.650 41.227 1.00 26.18 163 ILE A N 1
ATOM 1311 C CA . ILE A 1 183 ? 27.175 10.906 40.970 1.00 25.04 163 ILE A CA 1
ATOM 1312 C C . ILE A 1 183 ? 26.941 10.768 39.460 1.00 26.29 163 ILE A C 1
ATOM 1313 O O . ILE A 1 183 ? 26.766 9.654 38.948 1.00 26.16 163 ILE A O 1
ATOM 1318 N N . SER A 1 184 ? 27.008 11.893 38.760 1.00 27.96 164 SER A N 1
ATOM 1319 C CA . SER A 1 184 ? 26.725 11.901 37.337 1.00 28.38 164 SER A CA 1
ATOM 1320 C C . SER A 1 184 ? 27.724 11.135 36.516 1.00 28.08 164 SER A C 1
ATOM 1321 O O . SER A 1 184 ? 27.349 10.457 35.580 1.00 27.09 164 SER A O 1
ATOM 1324 N N . LEU A 1 185 ? 29.006 11.274 36.830 1.00 28.52 165 LEU A N 1
ATOM 1325 C CA . LEU A 1 185 ? 30.018 10.531 36.105 1.00 29.90 165 LEU A CA 1
ATOM 1326 C C . LEU A 1 185 ? 29.953 9.020 36.390 1.00 29.28 165 LEU A C 1
ATOM 1327 O O . LEU A 1 185 ? 30.160 8.218 35.473 1.00 30.44 165 LEU A O 1
ATOM 1332 N N . ALA A 1 186 ? 29.631 8.627 37.624 1.00 26.76 166 ALA A N 1
ATOM 1333 C CA . ALA A 1 186 ? 29.469 7.211 37.919 1.00 28.91 166 ALA A CA 1
ATOM 1334 C C . ALA A 1 186 ? 28.321 6.635 37.081 1.00 26.89 166 ALA A C 1
ATOM 1335 O O . ALA A 1 186 ? 28.447 5.578 36.501 1.00 27.50 166 ALA A O 1
ATOM 1337 N N . HIS A 1 187 ? 27.209 7.340 37.039 1.00 25.56 167 HIS A N 1
ATOM 1338 C CA . HIS A 1 187 ? 26.074 6.885 36.262 1.00 26.21 167 HIS A CA 1
ATOM 1339 C C . HIS A 1 187 ? 26.303 6.907 34.766 1.00 26.35 167 HIS A C 1
ATOM 1340 O O . HIS A 1 187 ? 25.849 6.008 34.061 1.00 27.06 167 HIS A O 1
ATOM 1347 N N . SER A 1 188 ? 27.019 7.913 34.281 1.00 25.50 168 SER A N 1
ATOM 1348 C CA . SER A 1 188 ? 27.396 7.969 32.881 1.00 27.16 168 SER A CA 1
ATOM 1349 C C . SER A 1 188 ? 28.243 6.765 32.504 1.00 29.09 168 SER A C 1
ATOM 1350 O O . SER A 1 188 ? 28.074 6.186 31.413 1.00 26.79 168 SER A O 1
ATOM 1353 N N . ASP A 1 189 ? 29.185 6.400 33.372 1.00 27.97 169 ASP A N 1
ATOM 1354 C CA . ASP A 1 189 ? 30.000 5.209 33.113 1.00 29.14 169 ASP A CA 1
ATOM 1355 C C . ASP A 1 189 ? 29.145 3.943 33.078 1.00 31.62 169 ASP A C 1
ATOM 1356 O O . ASP A 1 189 ? 29.331 3.083 32.230 1.00 31.19 169 ASP A O 1
ATOM 1361 N N . GLN A 1 190 ? 28.243 3.819 34.038 1.00 29.12 170 GLN A N 1
ATOM 1362 C CA . GLN A 1 190 ? 27.420 2.624 34.168 1.00 33.77 170 GLN A CA 1
ATOM 1363 C C . GLN A 1 190 ? 26.442 2.536 32.975 1.00 33.25 170 GLN A C 1
ATOM 1364 O O . GLN A 1 190 ? 26.184 1.473 32.467 1.00 36.26 170 GLN A O 1
ATOM 1370 N N . TYR A 1 191 ? 25.915 3.671 32.532 1.00 32.47 171 TYR A N 1
ATOM 1371 C CA . TYR A 1 191 ? 25.058 3.701 31.354 1.00 34.74 171 TYR A CA 1
ATOM 1372 C C . TYR A 1 191 ? 25.841 3.312 30.110 1.00 37.97 171 TYR A C 1
ATOM 1373 O O . TYR A 1 191 ? 25.348 2.586 29.269 1.00 37.61 171 TYR A O 1
ATOM 1382 N N . GLU A 1 192 ? 27.073 3.777 29.985 1.00 38.29 172 GLU A N 1
ATOM 1383 C CA . GLU A 1 192 ? 27.868 3.422 28.813 1.00 41.50 172 GLU A CA 1
ATOM 1384 C C . GLU A 1 192 ? 28.021 1.912 28.688 1.00 44.53 172 GLU A C 1
ATOM 1385 O O . GLU A 1 192 ? 27.920 1.369 27.611 1.00 43.07 172 GLU A O 1
ATOM 1391 N N . LYS A 1 193 ? 28.326 1.265 29.792 1.00 51.07 173 LYS A N 1
ATOM 1392 C CA . LYS A 1 193 ? 28.492 -0.189 29.830 1.00 59.95 173 LYS A CA 1
ATOM 1393 C C . LYS A 1 193 ? 27.324 -0.996 29.254 1.00 63.09 173 LYS A C 1
ATOM 1394 O O . LYS A 1 193 ? 27.532 -2.075 28.720 1.00 62.69 173 LYS A O 1
ATOM 1400 N N . THR A 1 194 ? 26.112 -0.462 29.351 1.00 69.82 174 THR A N 1
ATOM 1401 C CA . THR A 1 194 ? 24.895 -1.195 29.054 1.00 71.05 174 THR A CA 1
ATOM 1402 C C . THR A 1 194 ? 24.269 -0.511 27.848 1.00 72.93 174 THR A C 1
ATOM 1403 O O . THR A 1 194 ? 23.367 0.319 27.984 1.00 73.75 174 THR A O 1
ATOM 1407 N N . LYS A 1 195 ? 24.777 -0.860 26.662 1.00 77.62 175 LYS A N 1
ATOM 1408 C CA . LYS A 1 195 ? 24.622 -0.023 25.448 1.00 77.98 175 LYS A CA 1
ATOM 1409 C C . LYS A 1 195 ? 25.819 -0.212 24.467 1.00 82.13 175 LYS A C 1
ATOM 1410 O O . LYS A 1 195 ? 25.900 0.316 23.335 1.00 67.32 175 LYS A O 1
ATOM 1417 N N . LYS B 1 24 ? 6.867 12.968 4.695 1.00 88.35 4 LYS B N 1
ATOM 1418 C CA . LYS B 1 24 ? 7.949 12.127 5.318 1.00 89.52 4 LYS B CA 1
ATOM 1419 C C . LYS B 1 24 ? 9.164 12.069 4.397 1.00 85.81 4 LYS B C 1
ATOM 1420 O O . LYS B 1 24 ? 10.320 12.127 4.834 1.00 87.45 4 LYS B O 1
ATOM 1426 N N . ASP B 1 25 ? 8.884 11.930 3.109 1.00 77.20 5 ASP B N 1
ATOM 1427 C CA . ASP B 1 25 ? 9.894 12.198 2.089 1.00 71.86 5 ASP B CA 1
ATOM 1428 C C . ASP B 1 25 ? 9.312 12.884 0.819 1.00 59.19 5 ASP B C 1
ATOM 1429 O O . ASP B 1 25 ? 9.875 12.844 -0.290 1.00 50.94 5 ASP B O 1
ATOM 1434 N N . SER B 1 26 ? 8.178 13.536 1.018 1.00 50.21 6 SER B N 1
ATOM 1435 C CA . SER B 1 26 ? 7.777 14.609 0.130 1.00 44.90 6 SER B CA 1
ATOM 1436 C C . SER B 1 26 ? 8.868 15.680 0.161 1.00 45.06 6 SER B C 1
ATOM 1437 O O . SER B 1 26 ? 9.520 15.878 1.190 1.00 40.62 6 SER B O 1
ATOM 1440 N N . LYS B 1 27 ? 8.991 16.430 -0.925 1.00 40.32 7 LYS B N 1
ATOM 1441 C CA . LYS B 1 27 ? 10.021 17.435 -1.013 1.00 41.91 7 LYS B CA 1
ATOM 1442 C C . LYS B 1 27 ? 9.999 18.465 0.147 1.00 40.27 7 LYS B C 1
ATOM 1443 O O . LYS B 1 27 ? 11.052 18.771 0.672 1.00 39.16 7 LYS B O 1
ATOM 1449 N N . PRO B 1 28 ? 8.813 19.003 0.515 1.00 38.07 8 PRO B N 1
ATOM 1450 C CA . PRO B 1 28 ? 8.766 19.979 1.600 1.00 40.20 8 PRO B CA 1
ATOM 1451 C C . PRO B 1 28 ? 9.353 19.462 2.911 1.00 40.70 8 PRO B C 1
ATOM 1452 O O . PRO B 1 28 ? 10.090 20.185 3.579 1.00 45.80 8 PRO B O 1
ATOM 1456 N N . GLU B 1 29 ? 9.130 18.191 3.211 1.00 40.45 9 GLU B N 1
ATOM 1457 C CA . GLU B 1 29 ? 9.693 17.593 4.409 1.00 42.26 9 GLU B CA 1
ATOM 1458 C C . GLU B 1 29 ? 11.182 17.353 4.253 1.00 37.50 9 GLU B C 1
ATOM 1459 O O . GLU B 1 29 ? 11.923 17.502 5.215 1.00 36.64 9 GLU B O 1
ATOM 1465 N N . LEU B 1 30 ? 11.613 16.982 3.048 1.00 31.67 10 LEU B N 1
ATOM 1466 C CA . LEU B 1 30 ? 13.021 16.753 2.821 1.00 33.67 10 LEU B CA 1
ATOM 1467 C C . LEU B 1 30 ? 13.817 18.056 2.965 1.00 30.93 10 LEU B C 1
ATOM 1468 O O . LEU B 1 30 ? 14.831 18.080 3.624 1.00 28.97 10 LEU B O 1
ATOM 1473 N N . ILE B 1 31 ? 13.328 19.141 2.374 1.00 31.50 11 ILE B N 1
ATOM 1474 C CA . ILE B 1 31 ? 14.069 20.392 2.440 1.00 34.26 11 ILE B CA 1
ATOM 1475 C C . ILE B 1 31 ? 14.104 20.925 3.874 1.00 32.63 11 ILE B C 1
ATOM 1476 O O . ILE B 1 31 ? 15.107 21.455 4.286 1.00 31.98 11 ILE B O 1
ATOM 1481 N N . LYS B 1 32 ? 13.042 20.754 4.647 1.00 36.37 12 LYS B N 1
ATOM 1482 C CA . LYS B 1 32 ? 13.075 21.121 6.064 1.00 41.09 12 LYS B CA 1
ATOM 1483 C C . LYS B 1 32 ? 14.146 20.349 6.806 1.00 36.93 12 LYS B C 1
ATOM 1484 O O . LYS B 1 32 ? 14.896 20.886 7.615 1.00 38.30 12 LYS B O 1
ATOM 1490 N N . LEU B 1 33 ? 14.164 19.055 6.584 1.00 32.51 13 LEU B N 1
ATOM 1491 C CA . LEU B 1 33 ? 15.129 18.224 7.248 1.00 31.30 13 LEU B CA 1
ATOM 1492 C C . LEU B 1 33 ? 16.557 18.595 6.798 1.00 29.76 13 LEU B C 1
ATOM 1493 O O . LEU B 1 33 ? 17.465 18.755 7.602 1.00 27.28 13 LEU B O 1
ATOM 1498 N N . TYR B 1 34 ? 16.768 18.782 5.502 1.00 26.29 14 TYR B N 1
ATOM 1499 C CA . TYR B 1 34 ? 18.115 19.099 5.008 1.00 24.31 14 TYR B CA 1
ATOM 1500 C C . TYR B 1 34 ? 18.620 20.480 5.423 1.00 24.00 14 TYR B C 1
ATOM 1501 O O . TYR B 1 34 ? 19.829 20.692 5.654 1.00 22.05 14 TYR B O 1
ATOM 1510 N N . SER B 1 35 ? 17.712 21.419 5.523 1.00 23.30 15 SER B N 1
ATOM 1511 C CA . SER B 1 35 ? 18.082 22.740 5.961 1.00 26.15 15 SER B CA 1
ATOM 1512 C C . SER B 1 35 ? 18.278 22.850 7.473 1.00 27.55 15 SER B C 1
ATOM 1513 O O . SER B 1 35 ? 18.857 23.835 7.915 1.00 30.35 15 SER B O 1
ATOM 1516 N N . SER B 1 36 ? 17.861 21.833 8.247 1.00 25.83 16 SER B N 1
ATOM 1517 C CA A SER B 1 36 ? 18.109 21.764 9.703 0.50 24.93 16 SER B CA 1
ATOM 1518 C CA B SER B 1 36 ? 18.123 21.824 9.680 0.50 25.22 16 SER B CA 1
ATOM 1519 C C . SER B 1 36 ? 19.516 21.294 10.015 1.00 25.11 16 SER B C 1
ATOM 1520 O O . SER B 1 36 ? 20.039 21.545 11.098 1.00 24.40 16 SER B O 1
ATOM 1525 N N . LEU B 1 37 ? 20.145 20.606 9.074 1.00 23.26 17 LEU B N 1
ATOM 1526 C CA . LEU B 1 37 ? 21.507 20.142 9.271 1.00 24.82 17 LEU B CA 1
ATOM 1527 C C . LEU B 1 37 ? 22.462 21.212 9.699 1.00 25.38 17 LEU B C 1
ATOM 1528 O O . LEU B 1 37 ? 22.474 22.303 9.126 1.00 28.22 17 LEU B O 1
ATOM 1533 N N . GLY B 1 38 ? 23.290 20.929 10.706 1.00 24.61 18 GLY B N 1
ATOM 1534 C CA . GLY B 1 38 ? 24.227 21.910 11.135 1.00 25.09 18 GLY B CA 1
ATOM 1535 C C . GLY B 1 38 ? 23.750 22.852 12.211 1.00 21.61 18 GLY B C 1
ATOM 1536 O O . GLY B 1 38 ? 24.584 23.505 12.832 1.00 22.69 18 GLY B O 1
ATOM 1537 N N . LYS B 1 39 ? 22.451 23.023 12.349 1.00 22.84 19 LYS B N 1
ATOM 1538 C CA . LYS B 1 39 ? 21.925 24.059 13.276 1.00 26.69 19 LYS B CA 1
ATOM 1539 C C . LYS B 1 39 ? 22.266 23.729 14.722 1.00 27.52 19 LYS B C 1
ATOM 1540 O O . LYS B 1 39 ? 22.652 24.606 15.491 1.00 30.57 19 LYS B O 1
ATOM 1546 N N . ILE B 1 40 ? 22.270 22.447 15.068 1.00 27.61 20 ILE B N 1
ATOM 1547 C CA . ILE B 1 40 ? 22.692 22.072 16.411 1.00 27.12 20 ILE B CA 1
ATOM 1548 C C . ILE B 1 40 ? 24.204 22.074 16.508 1.00 26.41 20 ILE B C 1
ATOM 1549 O O . ILE B 1 40 ? 24.779 22.585 17.465 1.00 27.09 20 ILE B O 1
ATOM 1554 N N . ILE B 1 41 ? 24.864 21.507 15.521 1.00 26.10 21 ILE B N 1
ATOM 1555 C CA . ILE B 1 41 ? 26.322 21.406 15.543 1.00 26.43 21 ILE B CA 1
ATOM 1556 C C . ILE B 1 41 ? 27.034 22.761 15.656 1.00 28.09 21 ILE B C 1
ATOM 1557 O O . ILE B 1 41 ? 28.058 22.866 16.363 1.00 25.71 21 ILE B O 1
ATOM 1562 N N . THR B 1 42 ? 26.512 23.774 14.966 1.00 26.89 22 THR B N 1
ATOM 1563 C CA . THR B 1 42 ? 27.166 25.079 14.925 1.00 29.67 22 THR B CA 1
ATOM 1564 C C . THR B 1 42 ? 26.688 25.999 16.055 1.00 30.45 22 THR B C 1
ATOM 1565 O O . THR B 1 42 ? 27.170 27.104 16.155 1.00 30.05 22 THR B O 1
ATOM 1569 N N . SER B 1 43 ? 25.816 25.512 16.930 1.00 31.77 23 SER B N 1
ATOM 1570 C CA A SER B 1 43 ? 25.213 26.370 17.937 0.50 31.88 23 SER B CA 1
ATOM 1571 C CA B SER B 1 43 ? 25.186 26.321 17.980 0.50 33.06 23 SER B CA 1
ATOM 1572 C C . SER B 1 43 ? 26.068 26.650 19.174 1.00 33.00 23 SER B C 1
ATOM 1573 O O . SER B 1 43 ? 25.708 27.528 19.943 1.00 34.25 23 SER B O 1
ATOM 1578 N N . SER B 1 44 ? 27.217 25.979 19.341 1.00 31.68 24 SER B N 1
ATOM 1579 C CA . SER B 1 44 ? 28.125 26.324 20.457 1.00 31.52 24 SER B CA 1
ATOM 1580 C C . SER B 1 44 ? 29.573 26.451 20.072 1.00 32.42 24 SER B C 1
ATOM 1581 O O . SER B 1 44 ? 30.014 25.850 19.119 1.00 36.41 24 SER B O 1
ATOM 1584 N N . LEU B 1 45 ? 30.309 27.289 20.808 1.00 33.17 25 LEU B N 1
ATOM 1585 C CA . LEU B 1 45 ? 31.743 27.408 20.626 1.00 35.18 25 LEU B CA 1
ATOM 1586 C C . LEU B 1 45 ? 32.562 26.483 21.530 1.00 33.09 25 LEU B C 1
ATOM 1587 O O . LEU B 1 45 ? 33.787 26.441 21.426 1.00 33.08 25 LEU B O 1
ATOM 1592 N N . GLU B 1 46 ? 31.916 25.819 22.479 1.00 32.41 26 GLU B N 1
ATOM 1593 C CA . GLU B 1 46 ? 32.680 25.024 23.433 1.00 30.20 26 GLU B CA 1
ATOM 1594 C C . GLU B 1 46 ? 32.750 23.583 22.912 1.00 28.26 26 GLU B C 1
ATOM 1595 O O . GLU B 1 46 ? 31.720 23.021 22.529 1.00 25.48 26 GLU B O 1
ATOM 1601 N N . GLN B 1 47 ? 33.937 22.987 22.938 1.00 24.54 27 GLN B N 1
ATOM 1602 C CA . GLN B 1 47 ? 34.124 21.681 22.334 1.00 27.34 27 GLN B CA 1
ATOM 1603 C C . GLN B 1 47 ? 33.186 20.594 22.845 1.00 27.31 27 GLN B C 1
ATOM 1604 O O . GLN B 1 47 ? 32.629 19.835 22.049 1.00 25.85 27 GLN B O 1
ATOM 1610 N N . GLN B 1 48 ? 32.981 20.532 24.163 1.00 26.69 28 GLN B N 1
ATOM 1611 C CA . GLN B 1 48 ? 32.121 19.501 24.723 1.00 27.42 28 GLN B CA 1
ATOM 1612 C C . GLN B 1 48 ? 30.671 19.616 24.209 1.00 26.06 28 GLN B C 1
ATOM 1613 O O . GLN B 1 48 ? 30.046 18.605 23.874 1.00 25.94 28 GLN B O 1
ATOM 1619 N N . GLU B 1 49 ? 30.152 20.832 24.099 1.00 22.15 29 GLU B N 1
ATOM 1620 C CA . GLU B 1 49 ? 28.846 21.041 23.526 1.00 24.58 29 GLU B CA 1
ATOM 1621 C C . GLU B 1 49 ? 28.780 20.737 22.031 1.00 25.40 29 GLU B C 1
ATOM 1622 O O . GLU B 1 49 ? 27.754 20.249 21.520 1.00 22.52 29 GLU B O 1
ATOM 1628 N N . VAL B 1 50 ? 29.836 21.061 21.307 1.00 23.87 30 VAL B N 1
ATOM 1629 C CA . VAL B 1 50 ? 29.876 20.703 19.873 1.00 25.54 30 VAL B CA 1
ATOM 1630 C C . VAL B 1 50 ? 29.785 19.171 19.717 1.00 25.92 30 VAL B C 1
ATOM 1631 O O . VAL B 1 50 ? 28.997 18.659 18.911 1.00 23.30 30 VAL B O 1
ATOM 1635 N N . LEU B 1 51 ? 30.560 18.468 20.524 1.00 24.38 31 LEU B N 1
ATOM 1636 C CA . LEU B 1 51 ? 30.561 17.019 20.485 1.00 27.07 31 LEU B CA 1
ATOM 1637 C C . LEU B 1 51 ? 29.217 16.427 20.829 1.00 28.49 31 LEU B C 1
ATOM 1638 O O . LEU B 1 51 ? 28.736 15.555 20.118 1.00 26.87 31 LEU B O 1
ATOM 1643 N N . SER B 1 52 ? 28.548 16.975 21.830 1.00 27.39 32 SER B N 1
ATOM 1644 C CA . SER B 1 52 ? 27.178 16.548 22.129 1.00 24.71 32 SER B CA 1
ATOM 1645 C C . SER B 1 52 ? 26.228 16.819 20.969 1.00 23.62 32 SER B C 1
ATOM 1646 O O . SER B 1 52 ? 25.291 16.045 20.721 1.00 18.97 32 SER B O 1
ATOM 1649 N N . ALA B 1 53 ? 26.406 17.957 20.303 1.00 22.24 33 ALA B N 1
ATOM 1650 C CA . ALA B 1 53 ? 25.547 18.341 19.188 1.00 23.25 33 ALA B CA 1
ATOM 1651 C C . ALA B 1 53 ? 25.742 17.433 17.974 1.00 22.85 33 ALA B C 1
ATOM 1652 O O . ALA B 1 53 ? 24.796 17.105 17.283 1.00 23.43 33 ALA B O 1
ATOM 1654 N N . VAL B 1 54 ? 26.985 17.067 17.713 1.00 24.10 34 VAL B N 1
ATOM 1655 C CA . VAL B 1 54 ? 27.279 16.127 16.648 1.00 24.89 34 VAL B CA 1
ATOM 1656 C C . VAL B 1 54 ? 26.554 14.806 16.922 1.00 28.13 34 VAL B C 1
ATOM 1657 O O . VAL B 1 54 ? 25.933 14.236 16.019 1.00 23.29 34 VAL B O 1
ATOM 1674 N N . GLU B 1 56 ? 23.862 14.392 18.625 1.00 24.61 36 GLU B N 1
ATOM 1675 C CA . GLU B 1 56 ? 22.445 14.570 18.384 1.00 26.33 36 GLU B CA 1
ATOM 1676 C C . GLU B 1 56 ? 22.033 14.482 16.894 1.00 25.20 36 GLU B C 1
ATOM 1677 O O . GLU B 1 56 ? 21.048 13.844 16.557 1.00 23.11 36 GLU B O 1
ATOM 1683 N N . GLU B 1 57 ? 22.822 15.097 16.012 1.00 24.35 37 GLU B N 1
ATOM 1684 C CA . GLU B 1 57 ? 22.504 15.075 14.584 1.00 25.72 37 GLU B CA 1
ATOM 1685 C C . GLU B 1 57 ? 22.784 13.716 13.937 1.00 24.15 37 GLU B C 1
ATOM 1686 O O . GLU B 1 57 ? 22.004 13.245 13.131 1.00 23.69 37 GLU B O 1
ATOM 1692 N N . VAL B 1 58 ? 23.892 13.091 14.301 1.00 22.54 38 VAL B N 1
ATOM 1693 C CA . VAL B 1 58 ? 24.202 11.756 13.828 1.00 24.26 38 VAL B CA 1
ATOM 1694 C C . VAL B 1 58 ? 23.140 10.749 14.292 1.00 26.03 38 VAL B C 1
ATOM 1695 O O . VAL B 1 58 ? 22.737 9.878 13.526 1.00 25.80 38 VAL B O 1
ATOM 1699 N N . ARG B 1 59 ? 22.735 10.825 15.553 1.00 25.94 39 ARG B N 1
ATOM 1700 C CA . ARG B 1 59 ? 21.724 9.924 16.061 1.00 27.08 39 ARG B CA 1
ATOM 1701 C C . ARG B 1 59 ? 20.398 10.134 15.345 1.00 28.19 39 ARG B C 1
ATOM 1702 O O . ARG B 1 59 ? 19.766 9.150 14.945 1.00 25.16 39 ARG B O 1
ATOM 1710 N N . LEU B 1 60 ? 20.009 11.387 15.164 1.00 25.48 40 LEU B N 1
ATOM 1711 C CA . LEU B 1 60 ? 18.779 11.701 14.451 1.00 28.61 40 LEU B CA 1
ATOM 1712 C C . LEU B 1 60 ? 18.761 11.089 13.052 1.00 29.08 40 LEU B C 1
ATOM 1713 O O . LEU B 1 60 ? 17.799 10.440 12.674 1.00 24.54 40 LEU B O 1
ATOM 1718 N N . PHE B 1 61 ? 19.834 11.270 12.290 1.00 30.19 41 PHE B N 1
ATOM 1719 C CA . PHE B 1 61 ? 19.818 10.837 10.902 1.00 28.70 41 PHE B CA 1
ATOM 1720 C C . PHE B 1 61 ? 20.142 9.368 10.709 1.00 30.58 41 PHE B C 1
ATOM 1721 O O . PHE B 1 61 ? 19.734 8.792 9.719 1.00 31.06 41 PHE B O 1
ATOM 1729 N N . PHE B 1 62 ? 20.926 8.768 11.598 1.00 28.65 42 PHE B N 1
ATOM 1730 C CA . PHE B 1 62 ? 21.392 7.411 11.387 1.00 26.99 42 PHE B CA 1
ATOM 1731 C C . PHE B 1 62 ? 21.191 6.418 12.536 1.00 30.33 42 PHE B C 1
ATOM 1732 O O . PHE B 1 62 ? 21.389 5.205 12.323 1.00 30.71 42 PHE B O 1
ATOM 1740 N N . SER B 1 63 ? 20.900 6.889 13.752 1.00 28.85 43 SER B N 1
ATOM 1741 C CA . SER B 1 63 ? 20.870 6.001 14.938 1.00 30.21 43 SER B CA 1
ATOM 1742 C C . SER B 1 63 ? 21.931 4.868 14.970 1.00 27.71 43 SER B C 1
ATOM 1743 O O . SER B 1 63 ? 21.563 3.724 15.111 1.00 29.79 43 SER B O 1
ATOM 1746 N N . PRO B 1 64 ? 23.223 5.162 14.831 1.00 27.59 44 PRO B N 1
ATOM 1747 C CA . PRO B 1 64 ? 24.163 4.049 14.714 1.00 28.03 44 PRO B CA 1
ATOM 1748 C C . PRO B 1 64 ? 24.545 3.530 16.078 1.00 31.16 44 PRO B C 1
ATOM 1749 O O . PRO B 1 64 ? 24.740 4.309 16.989 1.00 32.19 44 PRO B O 1
ATOM 1753 N N . LYS B 1 65 ? 24.614 2.219 16.213 1.00 31.59 45 LYS B N 1
ATOM 1754 C CA . LYS B 1 65 ? 25.017 1.594 17.447 1.00 32.02 45 LYS B CA 1
ATOM 1755 C C . LYS B 1 65 ? 26.521 1.807 17.650 1.00 27.20 45 LYS B C 1
ATOM 1756 O O . LYS B 1 65 ? 26.948 2.045 18.754 1.00 25.90 45 LYS B O 1
ATOM 1762 N N . ASN B 1 66 ? 27.290 1.809 16.566 1.00 26.39 46 ASN B N 1
ATOM 1763 C CA . ASN B 1 66 ? 28.713 2.066 16.592 1.00 26.45 46 ASN B CA 1
ATOM 1764 C C . ASN B 1 66 ? 29.136 3.130 15.614 1.00 27.08 46 ASN B C 1
ATOM 1765 O O . ASN B 1 66 ? 29.059 2.961 14.395 1.00 26.78 46 ASN B O 1
ATOM 1770 N N . TRP B 1 67 ? 29.649 4.217 16.158 1.00 27.82 47 TRP B N 1
ATOM 1771 C CA . TRP B 1 67 ? 30.176 5.304 15.359 1.00 26.08 47 TRP B CA 1
ATOM 1772 C C . TRP B 1 67 ? 31.146 6.112 16.176 1.00 26.41 47 TRP B C 1
ATOM 1773 O O . TRP B 1 67 ? 31.141 6.046 17.408 1.00 25.44 47 TRP B O 1
ATOM 1784 N N . SER B 1 68 ? 31.987 6.877 15.505 1.00 27.94 48 SER B N 1
ATOM 1785 C CA . SER B 1 68 ? 33.011 7.617 16.195 1.00 28.47 48 SER B CA 1
ATOM 1786 C C . SER B 1 68 ? 33.418 8.894 15.473 1.00 27.45 48 SER B C 1
ATOM 1787 O O . SER B 1 68 ? 33.160 9.091 14.263 1.00 27.83 48 SER B O 1
ATOM 1790 N N . LEU B 1 69 ? 34.016 9.791 16.248 1.00 24.95 49 LEU B N 1
ATOM 1791 C CA . LEU B 1 69 ? 34.615 10.996 15.730 1.00 25.61 49 LEU B CA 1
ATOM 1792 C C . LEU B 1 69 ? 36.033 11.037 16.250 1.00 24.62 49 LEU B C 1
ATOM 1793 O O . LEU B 1 69 ? 36.261 11.059 17.453 1.00 26.89 49 LEU B O 1
ATOM 1806 N N . ARG B 1 71 ? 39.622 13.167 16.076 1.00 27.71 51 ARG B N 1
ATOM 1807 C CA . ARG B 1 71 ? 40.231 14.431 15.744 1.00 29.31 51 ARG B CA 1
ATOM 1808 C C . ARG B 1 71 ? 41.657 14.201 15.224 1.00 29.17 51 ARG B C 1
ATOM 1809 O O . ARG B 1 71 ? 42.359 13.326 15.725 1.00 27.96 51 ARG B O 1
ATOM 1817 N N . TYR B 1 72 ? 42.060 15.012 14.241 1.00 31.41 52 TYR B N 1
ATOM 1818 C CA . TYR B 1 72 ? 43.430 14.963 13.702 1.00 35.10 52 TYR B CA 1
ATOM 1819 C C . TYR B 1 72 ? 44.281 16.049 14.352 1.00 36.21 52 TYR B C 1
ATOM 1820 O O . TYR B 1 72 ? 43.899 17.216 14.344 1.00 39.23 52 TYR B O 1
ATOM 1829 N N . ASP B 1 73 ? 45.404 15.643 14.919 1.00 37.69 53 ASP B N 1
ATOM 1830 C CA . ASP B 1 73 ? 46.408 16.555 15.440 1.00 44.83 53 ASP B CA 1
ATOM 1831 C C . ASP B 1 73 ? 47.441 16.837 14.339 1.00 44.42 53 ASP B C 1
ATOM 1832 O O . ASP B 1 73 ? 48.206 15.953 13.978 1.00 42.00 53 ASP B O 1
ATOM 1837 N N . GLU B 1 74 ? 47.474 18.065 13.835 1.00 48.47 54 GLU B N 1
ATOM 1838 C CA . GLU B 1 74 ? 48.380 18.439 12.736 1.00 54.01 54 GLU B CA 1
ATOM 1839 C C . GLU B 1 74 ? 49.854 18.244 13.086 1.00 54.92 54 GLU B C 1
ATOM 1840 O O . GLU B 1 74 ? 50.636 17.819 12.247 1.00 51.71 54 GLU B O 1
ATOM 1846 N N . ASN B 1 75 ? 50.216 18.541 14.331 1.00 57.20 55 ASN B N 1
ATOM 1847 C CA . ASN B 1 75 ? 51.605 18.399 14.779 1.00 62.68 55 ASN B CA 1
ATOM 1848 C C . ASN B 1 75 ? 52.097 16.967 14.770 1.00 62.02 55 ASN B C 1
ATOM 1849 O O . ASN B 1 75 ? 53.036 16.646 14.045 1.00 72.78 55 ASN B O 1
ATOM 1854 N N . SER B 1 76 ? 51.472 16.099 15.558 1.00 57.26 56 SER B N 1
ATOM 1855 C CA . SER B 1 76 ? 51.883 14.690 15.600 1.00 52.15 56 SER B CA 1
ATOM 1856 C C . SER B 1 76 ? 51.454 13.909 14.364 1.00 51.22 56 SER B C 1
ATOM 1857 O O . SER B 1 76 ? 51.843 12.757 14.199 1.00 43.39 56 SER B O 1
ATOM 1860 N N . GLU B 1 77 ? 50.629 14.512 13.510 1.00 49.31 57 GLU B N 1
ATOM 1861 C CA . GLU B 1 77 ? 50.000 13.785 12.408 1.00 51.38 57 GLU B CA 1
ATOM 1862 C C . GLU B 1 77 ? 49.252 12.527 12.873 1.00 46.69 57 GLU B C 1
ATOM 1863 O O . GLU B 1 77 ? 49.272 11.492 12.205 1.00 42.68 57 GLU B O 1
ATOM 1869 N N . GLU B 1 78 ? 48.605 12.606 14.028 1.00 43.83 58 GLU B N 1
ATOM 1870 C CA . GLU B 1 78 ? 47.858 11.477 14.549 1.00 41.69 58 GLU B CA 1
ATOM 1871 C C . GLU B 1 78 ? 46.371 11.768 14.738 1.00 37.51 58 GLU B C 1
ATOM 1872 O O . GLU B 1 78 ? 45.960 12.920 14.996 1.00 39.35 58 GLU B O 1
ATOM 1878 N N . LEU B 1 79 ? 45.586 10.702 14.713 1.00 34.28 59 LEU B N 1
ATOM 1879 C CA . LEU B 1 79 ? 44.164 10.755 15.052 1.00 33.29 59 LEU B CA 1
ATOM 1880 C C . LEU B 1 79 ? 43.959 10.207 16.442 1.00 30.69 59 LEU B C 1
ATOM 1881 O O . LEU B 1 79 ? 44.581 9.240 16.812 1.00 30.07 59 LEU B O 1
ATOM 1886 N N . PHE B 1 80 ? 43.038 10.809 17.188 1.00 28.73 60 PHE B N 1
ATOM 1887 C CA . PHE B 1 80 ? 42.601 10.276 18.454 1.00 27.84 60 PHE B CA 1
ATOM 1888 C C . PHE B 1 80 ? 41.085 10.413 18.553 1.00 29.14 60 PHE B C 1
ATOM 1889 O O . PHE B 1 80 ? 40.490 11.286 17.902 1.00 27.91 60 PHE B O 1
ATOM 1897 N N . PHE B 1 81 ? 40.477 9.573 19.391 1.00 28.60 61 PHE B N 1
ATOM 1898 C CA . PHE B 1 81 ? 39.047 9.586 19.598 1.00 29.49 61 PHE B CA 1
ATOM 1899 C C . PHE B 1 81 ? 38.553 10.732 20.478 1.00 30.14 61 PHE B C 1
ATOM 1900 O O . PHE B 1 81 ? 39.095 10.978 21.562 1.00 29.65 61 PHE B O 1
ATOM 1908 N N . LEU B 1 82 ? 37.514 11.426 20.010 1.00 29.58 62 LE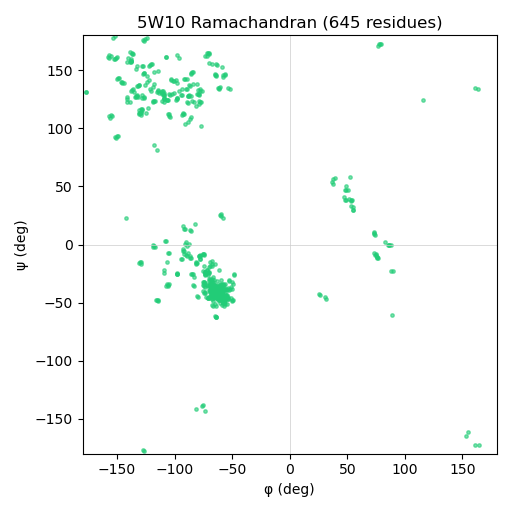U B N 1
ATOM 1909 C CA . LEU B 1 82 ? 36.745 12.344 20.851 1.00 28.33 62 LEU B CA 1
ATOM 1910 C C . LEU B 1 82 ? 35.407 11.746 21.165 1.00 27.44 62 LEU B C 1
ATOM 1911 O O . LEU B 1 82 ? 34.874 11.944 22.244 1.00 29.62 62 LEU B O 1
ATOM 1916 N N . ILE B 1 83 ? 34.848 11.003 20.228 1.00 27.93 63 ILE B N 1
ATOM 1917 C CA . ILE B 1 83 ? 33.586 10.293 20.435 1.00 24.88 63 ILE B CA 1
ATOM 1918 C C . ILE B 1 83 ? 33.767 8.846 19.972 1.00 25.97 63 ILE B C 1
ATOM 1919 O O . ILE B 1 83 ? 34.349 8.589 18.900 1.00 22.56 63 ILE B O 1
ATOM 1924 N N . ALA B 1 84 ? 33.253 7.907 20.750 1.00 26.54 64 ALA B N 1
ATOM 1925 C CA . ALA B 1 84 ? 33.297 6.490 20.352 1.00 27.33 64 ALA B CA 1
ATOM 1926 C C . ALA B 1 84 ? 32.114 5.814 20.967 1.00 28.44 64 ALA B C 1
ATOM 1927 O O . ALA B 1 84 ? 32.159 5.414 22.133 1.00 28.53 64 ALA B O 1
ATOM 1929 N N . GLU B 1 85 ? 31.011 5.773 20.225 1.00 26.69 65 GLU B N 1
ATOM 1930 C CA A GLU B 1 85 ? 29.780 5.175 20.722 0.50 27.72 65 GLU B CA 1
ATOM 1931 C CA B GLU B 1 85 ? 29.785 5.189 20.730 0.50 26.13 65 GLU B CA 1
ATOM 1932 C C . GLU B 1 85 ? 29.768 3.695 20.393 1.00 27.86 65 GLU B C 1
ATOM 1933 O O . GLU B 1 85 ? 30.181 3.308 19.302 1.00 25.99 65 GLU B O 1
ATOM 1944 N N . GLY B 1 86 ? 29.261 2.891 21.329 1.00 29.70 66 GLY B N 1
ATOM 1945 C CA . GLY B 1 86 ? 29.131 1.439 21.158 1.00 31.65 66 GLY B CA 1
ATOM 1946 C C . GLY B 1 86 ? 30.355 0.632 21.535 1.00 32.25 66 GLY B C 1
ATOM 1947 O O . GLY B 1 86 ? 30.358 -0.589 21.397 1.00 34.16 66 GLY B O 1
ATOM 1948 N N . ILE B 1 87 ? 31.411 1.306 21.962 1.00 33.44 67 ILE B N 1
ATOM 1949 C CA . ILE B 1 87 ? 32.562 0.649 22.608 1.00 33.49 67 ILE B CA 1
ATOM 1950 C C . ILE B 1 87 ? 32.986 1.467 23.836 1.00 34.34 67 ILE B C 1
ATOM 1951 O O . ILE B 1 87 ? 32.553 2.605 24.007 1.00 30.44 67 ILE B O 1
ATOM 1956 N N . GLN B 1 88 ? 33.785 0.862 24.709 1.00 34.66 68 GLN B N 1
ATOM 1957 C CA . GLN B 1 88 ? 34.142 1.499 25.992 1.00 36.54 68 GLN B CA 1
ATOM 1958 C C . GLN B 1 88 ? 35.195 2.532 25.762 1.00 34.30 68 GLN B C 1
ATOM 1959 O O . GLN B 1 88 ? 36.256 2.204 25.230 1.00 31.00 68 GLN B O 1
ATOM 1965 N N . PHE B 1 89 ? 34.914 3.767 26.156 1.00 31.22 69 PHE B N 1
ATOM 1966 C CA . PHE B 1 89 ? 35.874 4.838 25.905 1.00 33.98 69 PHE B CA 1
ATOM 1967 C C . PHE B 1 89 ? 37.212 4.590 26.591 1.00 37.62 69 PHE B C 1
ATOM 1968 O O . PHE B 1 89 ? 38.269 4.883 26.019 1.00 37.34 69 PHE B O 1
ATOM 1976 N N . ASN B 1 90 ? 37.182 3.985 27.773 1.00 38.04 70 ASN B N 1
ATOM 1977 C CA . ASN B 1 90 ? 38.437 3.628 28.449 1.00 43.73 70 ASN B CA 1
ATOM 1978 C C . ASN B 1 90 ? 39.380 2.751 27.648 1.00 39.11 70 ASN B C 1
ATOM 1979 O O . ASN B 1 90 ? 40.574 2.873 27.788 1.00 42.71 70 ASN B O 1
ATOM 1984 N N . HIS B 1 91 ? 38.838 1.847 26.837 1.00 40.62 71 HIS B N 1
ATOM 1985 C CA . HIS B 1 91 ? 39.668 0.945 26.026 1.00 40.81 71 HIS B CA 1
ATOM 1986 C C . HIS B 1 91 ? 40.395 1.666 24.901 1.00 39.89 71 HIS B C 1
ATOM 1987 O O . HIS B 1 91 ? 41.402 1.165 24.409 1.00 44.15 71 HIS B O 1
ATOM 1994 N N . ILE B 1 92 ? 39.868 2.810 24.457 1.00 37.42 72 ILE B N 1
ATOM 1995 C CA . ILE B 1 92 ? 40.420 3.472 23.276 1.00 33.74 72 ILE B CA 1
ATOM 1996 C C . ILE B 1 92 ? 41.006 4.859 23.523 1.00 30.99 72 ILE B C 1
ATOM 1997 O O . ILE B 1 92 ? 41.514 5.496 22.595 1.00 30.24 72 ILE B O 1
ATOM 2002 N N . ARG B 1 93 ? 40.922 5.344 24.758 1.00 32.42 73 ARG B N 1
ATOM 2003 C CA A ARG B 1 93 ? 41.414 6.690 25.096 0.50 34.45 73 ARG B CA 1
ATOM 2004 C CA B ARG B 1 93 ? 41.416 6.689 25.096 0.50 36.25 73 ARG B CA 1
ATOM 2005 C C . ARG B 1 93 ? 42.873 6.906 24.691 1.00 35.57 73 ARG B C 1
ATOM 2006 O O . ARG B 1 93 ? 43.252 7.993 24.256 1.00 37.28 73 ARG B O 1
ATOM 2021 N N . SER B 1 94 ? 43.688 5.870 24.812 1.00 37.24 74 SER B N 1
ATOM 2022 C CA . SER B 1 94 ? 45.106 6.009 24.479 1.00 41.98 74 SER B CA 1
ATOM 2023 C C . SER B 1 94 ? 45.420 5.777 23.006 1.00 40.50 74 SER B C 1
ATOM 2024 O O . SER B 1 94 ? 46.525 6.043 22.566 1.00 37.18 74 SER B O 1
ATOM 2027 N N . ILE B 1 95 ? 44.457 5.295 22.223 1.00 39.93 75 ILE B N 1
ATOM 2028 C CA . ILE B 1 95 ? 44.746 4.989 20.825 1.00 37.88 75 ILE B CA 1
ATOM 2029 C C . ILE B 1 95 ? 45.164 6.256 20.071 1.00 36.07 75 ILE B C 1
ATOM 2030 O O . ILE B 1 95 ? 44.546 7.305 20.230 1.00 30.84 75 ILE B O 1
ATOM 2035 N N . ARG B 1 96 ? 46.230 6.127 19.283 1.00 37.87 76 ARG B N 1
ATOM 2036 C CA A ARG B 1 96 ? 46.662 7.147 18.336 0.50 38.94 76 ARG B CA 1
ATOM 2037 C CA B ARG B 1 96 ? 46.679 7.162 18.340 0.50 39.48 76 ARG B CA 1
ATOM 2038 C C . ARG B 1 96 ? 46.895 6.458 17.001 1.00 42.36 76 ARG B C 1
ATOM 2039 O O . ARG B 1 96 ? 47.617 5.479 16.934 1.00 41.90 76 ARG B O 1
ATOM 2054 N N . LEU B 1 97 ? 46.272 6.940 15.934 1.00 44.54 77 LEU B N 1
ATOM 2055 C CA . LEU B 1 97 ? 46.544 6.395 14.606 1.00 44.56 77 LEU B CA 1
ATOM 2056 C C . LEU B 1 97 ? 47.498 7.335 13.892 1.00 43.53 77 LEU B C 1
ATOM 2057 O O . LEU B 1 97 ? 47.223 8.537 13.824 1.00 42.39 77 LEU B O 1
ATOM 2062 N N . LYS B 1 98 ? 48.576 6.792 13.315 1.00 48.68 78 LYS B N 1
ATOM 2063 C CA . LYS B 1 98 ? 49.506 7.597 12.487 1.00 54.14 78 LYS B CA 1
ATOM 2064 C C . LYS B 1 98 ? 48.795 7.910 11.195 1.00 55.00 78 LYS B C 1
ATOM 2065 O O . LYS B 1 98 ? 47.761 7.298 10.887 1.00 53.75 78 LYS B O 1
ATOM 2071 N N . SER B 1 99 ? 49.309 8.874 10.434 1.00 56.31 79 SER B N 1
ATOM 2072 C CA . SER B 1 99 ? 48.677 9.202 9.155 1.00 57.16 79 SER B CA 1
ATOM 2073 C C . SER B 1 99 ? 48.838 7.983 8.264 1.00 52.15 79 SER B C 1
ATOM 2074 O O . SER B 1 99 ? 49.815 7.246 8.387 1.00 47.41 79 SER B O 1
ATOM 2077 N N . GLY B 1 100 ? 47.849 7.754 7.405 1.00 51.99 80 GLY B N 1
ATOM 2078 C CA . GLY B 1 100 ? 47.835 6.583 6.546 1.00 44.84 80 GLY B CA 1
ATOM 2079 C C . GLY B 1 100 ? 47.456 5.319 7.270 1.00 43.95 80 GLY B C 1
ATOM 2080 O O . GLY B 1 100 ? 47.211 4.302 6.628 1.00 45.16 80 GLY B O 1
ATOM 2081 N N . GLU B 1 101 ? 47.399 5.351 8.601 1.00 40.65 81 GLU B N 1
ATOM 2082 C CA . GLU B 1 101 ? 47.062 4.150 9.361 1.00 39.24 81 GLU B CA 1
ATOM 2083 C C . GLU B 1 101 ? 45.541 3.987 9.532 1.00 38.65 81 GLU B C 1
ATOM 2084 O O . GLU B 1 101 ? 44.856 4.884 10.039 1.00 34.74 81 GLU B O 1
ATOM 2090 N N . GLY B 1 102 ? 45.049 2.805 9.169 1.00 35.25 82 GLY B N 1
ATOM 2091 C CA . GLY B 1 102 ? 43.647 2.486 9.226 1.00 34.10 82 GLY B CA 1
ATOM 2092 C C . GLY B 1 102 ? 42.889 3.096 8.066 1.00 31.05 82 GLY B C 1
ATOM 2093 O O . GLY B 1 102 ? 43.426 3.880 7.303 1.00 32.29 82 GLY B O 1
ATOM 2094 N N . ILE B 1 103 ? 41.618 2.727 7.945 1.00 31.97 83 ILE B N 1
ATOM 2095 C CA . ILE B 1 103 ? 40.717 3.423 7.039 1.00 30.64 83 ILE B CA 1
ATOM 2096 C C . ILE B 1 103 ? 40.689 4.919 7.421 1.00 30.90 83 ILE B C 1
ATOM 2097 O O . ILE B 1 103 ? 40.784 5.772 6.559 1.00 28.59 83 ILE B O 1
ATOM 2102 N N . ALA B 1 104 ? 40.582 5.218 8.721 1.00 32.08 84 ALA B N 1
ATOM 2103 C CA . ALA B 1 104 ? 40.505 6.612 9.170 1.00 32.67 84 ALA B CA 1
ATOM 2104 C C . ALA B 1 104 ? 41.735 7.392 8.767 1.00 30.86 84 ALA B C 1
ATOM 2105 O O . ALA B 1 104 ? 41.617 8.485 8.216 1.00 30.92 84 ALA B O 1
ATOM 2107 N N . GLY B 1 105 ? 42.918 6.785 8.946 1.00 32.02 85 GLY B N 1
ATOM 2108 C CA . GLY B 1 105 ? 44.174 7.405 8.512 1.00 31.12 85 GLY B CA 1
ATOM 2109 C C . GLY B 1 105 ? 44.270 7.616 7.021 1.00 32.40 85 GLY B C 1
ATOM 2110 O O . GLY B 1 105 ? 44.816 8.613 6.555 1.00 33.53 85 GLY B O 1
ATOM 2111 N N . SER B 1 106 ? 43.729 6.687 6.256 1.00 33.28 86 SER B N 1
ATOM 2112 C CA . SER B 1 106 ? 43.721 6.850 4.803 1.00 34.63 86 SER B CA 1
ATOM 2113 C C . SER B 1 106 ? 42.821 7.990 4.351 1.00 34.70 86 SER B C 1
ATOM 2114 O O . SER B 1 106 ? 43.143 8.717 3.396 1.00 37.20 86 SER B O 1
ATOM 2117 N N . VAL B 1 107 ? 41.691 8.163 5.024 1.00 33.48 87 VAL B N 1
ATOM 2118 C CA . VAL B 1 107 ? 40.818 9.288 4.731 1.00 30.20 87 VAL B CA 1
ATOM 2119 C C . VAL B 1 107 ? 41.545 10.616 4.895 1.00 30.76 87 VAL B C 1
ATOM 2120 O O . VAL B 1 107 ? 41.426 11.514 4.071 1.00 33.15 87 VAL B O 1
ATOM 2124 N N . VAL B 1 108 ? 42.323 10.735 5.949 1.00 33.24 88 VAL B N 1
ATOM 2125 C CA . VAL B 1 108 ? 43.097 11.959 6.179 1.00 36.49 88 VAL B CA 1
ATOM 2126 C C . VAL B 1 108 ? 44.038 12.205 5.015 1.00 36.50 88 VAL B C 1
ATOM 2127 O O . VAL B 1 108 ? 44.140 13.323 4.520 1.00 34.67 88 VAL B O 1
ATOM 2131 N N . GLN B 1 109 ? 44.710 11.151 4.549 1.00 41.59 89 GLN B N 1
ATOM 2132 C CA . GLN B 1 109 ? 45.659 11.288 3.430 1.00 41.05 89 GLN B CA 1
ATOM 2133 C C . GLN B 1 109 ? 44.988 11.652 2.112 1.00 38.92 89 GLN B C 1
ATOM 2134 O O . GLN B 1 109 ? 45.438 12.544 1.403 1.00 37.73 89 GLN B O 1
ATOM 2140 N N . THR B 1 110 ? 43.929 10.936 1.775 1.00 37.03 90 THR B N 1
ATOM 2141 C CA . THR B 1 110 ? 43.256 11.133 0.515 1.00 37.17 90 THR B CA 1
ATOM 2142 C C . THR B 1 110 ? 42.296 12.304 0.542 1.00 38.35 90 THR B C 1
ATOM 2143 O O . THR B 1 110 ? 41.811 12.737 -0.511 1.00 38.09 90 THR B O 1
ATOM 2147 N N . LYS B 1 111 ? 41.942 12.758 1.741 1.00 35.89 91 LYS B N 1
ATOM 2148 C CA . LYS B 1 111 ? 40.909 13.781 1.904 1.00 37.15 91 LYS B CA 1
ATOM 2149 C C . LYS B 1 111 ? 39.585 13.424 1.253 1.00 31.48 91 LYS B C 1
ATOM 2150 O O . LYS B 1 111 ? 38.868 14.281 0.804 1.00 32.67 91 LYS B O 1
ATOM 2156 N N . SER B 1 112 ? 39.247 12.144 1.223 1.00 34.88 92 SER B N 1
ATOM 2157 C CA . SER B 1 112 ? 38.039 11.696 0.562 1.00 36.53 92 SER B CA 1
ATOM 2158 C C . SER B 1 112 ? 37.418 10.603 1.367 1.00 31.41 92 SER B C 1
ATOM 2159 O O . SER B 1 112 ? 38.079 9.957 2.154 1.00 30.10 92 SER B O 1
ATOM 2162 N N . PRO B 1 113 ? 36.123 10.415 1.182 1.00 31.89 93 PRO B N 1
ATOM 2163 C CA . PRO B 1 113 ? 35.434 9.383 1.928 1.00 31.58 93 PRO B CA 1
ATOM 2164 C C . PRO B 1 113 ? 35.903 8.029 1.493 1.00 32.78 93 PRO B C 1
ATOM 2165 O O . PRO B 1 113 ? 36.373 7.870 0.376 1.00 30.05 93 PRO B O 1
ATOM 2169 N N . ILE B 1 114 ? 35.763 7.061 2.372 1.00 32.87 94 ILE B N 1
ATOM 2170 C CA . ILE B 1 114 ? 36.030 5.710 2.035 1.00 32.67 94 ILE B CA 1
ATOM 2171 C C . ILE B 1 114 ? 34.883 4.883 2.562 1.00 31.04 94 ILE B C 1
ATOM 2172 O O . ILE B 1 114 ? 34.548 4.970 3.738 1.00 30.20 94 ILE B O 1
ATOM 2177 N N . PHE B 1 115 ? 34.287 4.082 1.683 1.00 30.67 95 PHE B N 1
ATOM 2178 C CA . PHE B 1 115 ? 33.316 3.066 2.071 1.00 33.05 95 PHE B CA 1
ATOM 2179 C C . PHE B 1 115 ? 33.913 1.682 1.886 1.00 36.83 95 PHE B C 1
ATOM 2180 O O . PHE B 1 115 ? 34.527 1.404 0.859 1.00 39.09 95 PHE B O 1
ATOM 2188 N N . VAL B 1 116 ? 33.775 0.849 2.907 1.00 37.04 96 VAL B N 1
ATOM 2189 C CA . VAL B 1 116 ? 34.344 -0.476 2.892 1.00 36.42 96 VAL B CA 1
ATOM 2190 C C . VAL B 1 116 ? 33.262 -1.435 3.303 1.00 35.90 96 VAL B C 1
ATOM 2191 O O . VAL B 1 116 ? 32.835 -1.421 4.459 1.00 34.85 96 VAL B O 1
ATOM 2195 N N . GLU B 1 117 ? 32.840 -2.282 2.363 1.00 37.44 97 GLU B N 1
ATOM 2196 C CA . GLU B 1 117 ? 31.807 -3.287 2.609 1.00 41.91 97 GLU B CA 1
ATOM 2197 C C . GLU B 1 117 ? 32.307 -4.437 3.457 1.00 33.09 97 GLU B C 1
ATOM 2198 O O . GLU B 1 117 ? 31.523 -5.116 4.104 1.00 33.45 97 GLU B O 1
ATOM 2204 N N . ASN B 1 118 ? 33.604 -4.671 3.428 1.00 32.72 98 ASN B N 1
ATOM 2205 C CA . ASN B 1 118 ? 34.186 -5.755 4.197 1.00 36.41 98 ASN B CA 1
ATOM 2206 C C . ASN B 1 118 ? 35.660 -5.475 4.448 1.00 37.80 98 ASN B C 1
ATOM 2207 O O . ASN B 1 118 ? 36.473 -5.512 3.524 1.00 40.61 98 ASN B O 1
ATOM 2212 N N . VAL B 1 119 ? 35.990 -5.207 5.703 1.00 34.90 99 VAL B N 1
ATOM 2213 C CA . VAL B 1 119 ? 37.337 -4.764 6.045 1.00 38.80 99 VAL B CA 1
ATOM 2214 C C . VAL B 1 119 ? 38.421 -5.833 5.839 1.00 39.71 99 VAL B C 1
ATOM 2215 O O . VAL B 1 119 ? 39.606 -5.514 5.788 1.00 40.98 99 VAL B O 1
ATOM 2219 N N . LYS B 1 120 ? 38.009 -7.098 5.760 1.00 42.12 100 LYS B N 1
ATOM 2220 C CA . LYS B 1 120 ? 38.934 -8.208 5.458 1.00 42.55 100 LYS B CA 1
ATOM 2221 C C . LYS B 1 120 ? 39.475 -8.110 4.038 1.00 38.86 100 LYS B C 1
ATOM 2222 O O . LYS B 1 120 ? 40.588 -8.495 3.789 1.00 36.80 100 LYS B O 1
ATOM 2228 N N . ASN B 1 121 ? 38.707 -7.510 3.133 1.00 36.92 101 ASN B N 1
ATOM 2229 C CA . ASN B 1 121 ? 39.159 -7.270 1.773 1.00 36.06 101 ASN B CA 1
ATOM 2230 C C . ASN B 1 121 ? 39.809 -5.909 1.559 1.00 37.75 101 ASN B C 1
ATOM 2231 O O . ASN B 1 121 ? 40.025 -5.502 0.396 1.00 32.92 101 ASN B O 1
ATOM 2236 N N . ASP B 1 122 ? 40.194 -5.241 2.649 1.00 36.37 102 ASP B N 1
ATOM 2237 C CA . ASP B 1 122 ? 40.882 -3.964 2.525 1.00 39.63 102 ASP B CA 1
ATOM 2238 C C . ASP B 1 122 ? 42.176 -3.908 3.334 1.00 37.73 102 ASP B C 1
ATOM 2239 O O . ASP B 1 122 ? 42.159 -3.994 4.548 1.00 47.72 102 ASP B O 1
ATOM 2244 N N . PRO B 1 123 ? 43.318 -3.860 2.645 1.00 39.80 103 PRO B N 1
ATOM 2245 C CA . PRO B 1 123 ? 44.614 -3.836 3.345 1.00 42.05 103 PRO B CA 1
ATOM 2246 C C . PRO B 1 123 ? 44.858 -2.530 4.144 1.00 43.39 103 PRO B C 1
ATOM 2247 O O . PRO B 1 123 ? 45.738 -2.503 4.990 1.00 43.01 103 PRO B O 1
ATOM 2251 N N . ARG B 1 124 ? 44.065 -1.489 3.896 1.00 40.02 104 ARG B N 1
ATOM 2252 C CA . ARG B 1 124 ? 44.188 -0.240 4.652 1.00 40.48 104 ARG B CA 1
ATOM 2253 C C . ARG B 1 124 ? 43.675 -0.364 6.106 1.00 39.58 104 ARG B C 1
ATOM 2254 O O . ARG B 1 124 ? 44.104 0.380 6.986 1.00 38.84 104 ARG B O 1
ATOM 2262 N N . PHE B 1 125 ? 42.769 -1.320 6.337 1.00 39.64 105 PHE B N 1
ATOM 2263 C CA . PHE B 1 125 ? 42.127 -1.514 7.631 1.00 38.12 105 PHE B CA 1
ATOM 2264 C C . PHE B 1 125 ? 43.128 -1.720 8.747 1.00 42.32 105 PHE B C 1
ATOM 2265 O O . PHE B 1 125 ? 44.187 -2.284 8.522 1.00 46.35 105 PHE B O 1
ATOM 2273 N N . SER B 1 126 ? 42.811 -1.225 9.947 1.00 43.26 106 SER B N 1
ATOM 2274 C CA . SER B 1 126 ? 43.646 -1.431 11.127 1.00 39.76 106 SER B CA 1
ATOM 2275 C C . SER B 1 126 ? 42.870 -2.177 12.177 1.00 42.01 106 SER B C 1
ATOM 2276 O O . SER B 1 126 ? 41.807 -1.719 12.627 1.00 38.24 106 SER B O 1
ATOM 2279 N N . LYS B 1 127 ? 43.432 -3.310 12.596 1.00 42.10 107 LYS B N 1
ATOM 2280 C CA . LYS B 1 127 ? 42.840 -4.173 13.629 1.00 48.64 107 LYS B CA 1
ATOM 2281 C C . LYS B 1 127 ? 43.068 -3.641 15.042 1.00 42.64 107 LYS B C 1
ATOM 2282 O O . LYS B 1 127 ? 42.499 -4.157 16.006 1.00 41.33 107 LYS B O 1
ATOM 2288 N N . LYS B 1 128 ? 43.910 -2.627 15.166 1.00 42.03 108 LYS B N 1
ATOM 2289 C CA . LYS B 1 128 ? 44.401 -2.182 16.478 1.00 45.99 108 LYS B CA 1
ATOM 2290 C C . LYS B 1 128 ? 43.247 -1.968 17.459 1.00 45.14 108 LYS B C 1
ATOM 2291 O O . LYS B 1 128 ? 43.282 -2.481 18.581 1.00 47.10 108 LYS B O 1
ATOM 2297 N N . VAL B 1 129 ? 42.203 -1.241 17.023 1.00 39.55 109 VAL B N 1
ATOM 2298 C CA . VAL B 1 129 ? 41.074 -0.914 17.902 1.00 36.65 109 VAL B CA 1
ATOM 2299 C C . VAL B 1 129 ? 40.192 -2.132 18.232 1.00 34.30 109 VAL B C 1
ATOM 2300 O O . VAL B 1 129 ? 39.816 -2.337 19.391 1.00 36.67 109 VAL B O 1
ATOM 2304 N N . ASP B 1 130 ? 39.839 -2.933 17.233 1.00 34.59 110 ASP B N 1
ATOM 2305 C CA . ASP B 1 130 ? 39.118 -4.190 17.508 1.00 38.67 110 ASP B CA 1
ATOM 2306 C C . ASP B 1 130 ? 39.860 -5.060 18.572 1.00 41.87 110 ASP B C 1
ATOM 2307 O O . ASP B 1 130 ? 39.223 -5.716 19.420 1.00 40.90 110 ASP B O 1
ATOM 2312 N N . GLU B 1 131 ? 41.194 -5.089 18.500 1.00 43.22 111 GLU B N 1
ATOM 2313 C CA . GLU B 1 131 ? 41.992 -5.875 19.441 1.00 50.58 111 GLU B CA 1
ATOM 2314 C C . GLU B 1 131 ? 41.846 -5.355 20.847 1.00 48.88 111 GLU B C 1
ATOM 2315 O O . GLU B 1 131 ? 41.791 -6.134 21.782 1.00 49.84 111 GLU B O 1
ATOM 2321 N N . LYS B 1 132 ? 41.768 -4.035 21.003 1.00 52.16 112 LYS B N 1
ATOM 2322 C CA . LYS B 1 132 ? 41.534 -3.424 22.327 1.00 49.29 112 LYS B CA 1
ATOM 2323 C C . LYS B 1 132 ? 40.110 -3.583 22.815 1.00 46.88 112 LYS B C 1
ATOM 2324 O O . LYS B 1 132 ? 39.877 -3.679 24.016 1.00 47.31 112 LYS B O 1
ATOM 2330 N N . THR B 1 133 ? 39.144 -3.584 21.903 1.00 40.99 113 THR B N 1
ATOM 2331 C CA . THR B 1 133 ? 37.746 -3.550 22.331 1.00 40.37 113 THR B CA 1
ATOM 2332 C C . THR B 1 133 ? 37.096 -4.908 22.357 1.00 38.97 113 THR B C 1
ATOM 2333 O O . THR B 1 133 ? 36.091 -5.085 23.028 1.00 36.57 113 THR B O 1
ATOM 2337 N N . GLY B 1 134 ? 37.621 -5.842 21.565 1.00 39.84 114 GLY B N 1
ATOM 2338 C CA . GLY B 1 134 ? 36.937 -7.122 21.349 1.00 40.78 114 GLY B CA 1
ATOM 2339 C C . GLY B 1 134 ? 35.706 -7.047 20.448 1.00 42.57 114 GLY B C 1
ATOM 2340 O O . GLY B 1 134 ? 34.974 -8.011 20.334 1.00 42.84 114 GLY B O 1
ATOM 2341 N N . PHE B 1 135 ? 35.475 -5.893 19.821 1.00 40.00 115 PHE B N 1
ATOM 2342 C CA . PHE B 1 135 ? 34.400 -5.712 18.862 1.00 36.03 115 PHE B CA 1
ATOM 2343 C C . PHE B 1 135 ? 34.951 -6.176 17.520 1.00 36.76 115 PHE B C 1
ATOM 2344 O O . PHE B 1 135 ? 36.144 -6.038 17.274 1.00 37.95 115 PHE B O 1
ATOM 2352 N N . GLU B 1 136 ? 34.101 -6.749 16.665 1.00 38.29 116 GLU B N 1
ATOM 2353 C CA . GLU B 1 136 ? 34.519 -7.106 15.303 1.00 40.52 116 GLU B CA 1
ATOM 2354 C C . GLU B 1 136 ? 33.959 -6.152 14.255 1.00 37.48 116 GLU B C 1
ATOM 2355 O O . GLU B 1 136 ? 32.751 -6.149 13.944 1.00 38.07 116 GLU B O 1
ATOM 2361 N N . THR B 1 137 ? 34.859 -5.393 13.651 1.00 34.53 117 THR B N 1
ATOM 2362 C CA . THR B 1 137 ? 34.478 -4.449 12.613 1.00 34.84 117 THR B CA 1
ATOM 2363 C C . THR B 1 137 ? 34.300 -5.218 11.300 1.00 35.39 117 THR B C 1
ATOM 2364 O O . THR B 1 137 ? 35.200 -5.926 10.893 1.00 33.85 117 THR B O 1
ATOM 2368 N N . LYS B 1 138 ? 33.168 -5.012 10.631 1.00 36.43 118 LYS B N 1
ATOM 2369 C CA . LYS B 1 138 ? 32.922 -5.585 9.316 1.00 38.46 118 LYS B CA 1
ATOM 2370 C C . LYS B 1 138 ? 32.822 -4.519 8.229 1.00 34.02 118 LYS B C 1
ATOM 2371 O O . LYS B 1 138 ? 33.414 -4.675 7.175 1.00 37.15 118 LYS B O 1
ATOM 2377 N N . THR B 1 139 ? 32.046 -3.467 8.473 1.00 31.19 119 THR B N 1
ATOM 2378 C CA . THR B 1 139 ? 31.880 -2.394 7.501 1.00 32.17 119 THR B CA 1
ATOM 2379 C C . THR B 1 139 ? 32.175 -1.040 8.112 1.00 30.15 119 THR B C 1
ATOM 2380 O O . THR B 1 139 ? 31.936 -0.827 9.307 1.00 29.94 119 THR B O 1
ATOM 2384 N N . ILE B 1 140 ? 32.702 -0.142 7.283 1.00 28.77 120 ILE B N 1
ATOM 2385 C CA . ILE B 1 140 ? 32.980 1.235 7.697 1.00 26.93 120 ILE B CA 1
ATOM 2386 C C . ILE B 1 140 ? 32.570 2.197 6.603 1.00 26.96 120 ILE B C 1
ATOM 2387 O O . ILE B 1 140 ? 32.914 2.003 5.439 1.00 28.37 120 ILE B O 1
ATOM 2392 N N . ILE B 1 141 ? 31.840 3.241 6.973 1.00 26.52 121 ILE B N 1
ATOM 2393 C CA . ILE B 1 141 ? 31.859 4.472 6.167 1.00 26.26 121 ILE B CA 1
ATOM 2394 C C . ILE B 1 141 ? 32.608 5.540 6.961 1.00 25.51 121 ILE B C 1
ATOM 2395 O O . ILE B 1 141 ? 32.284 5.806 8.128 1.00 26.50 121 ILE B O 1
ATOM 2400 N N . ALA B 1 142 ? 33.620 6.116 6.321 1.00 25.56 122 ALA B N 1
ATOM 2401 C CA . ALA B 1 142 ? 34.493 7.092 6.931 1.00 25.56 122 ALA B CA 1
ATOM 2402 C C . ALA B 1 142 ? 34.549 8.332 6.073 1.00 28.34 122 ALA B C 1
ATOM 2403 O O . ALA B 1 142 ? 34.861 8.267 4.875 1.00 26.06 122 ALA B O 1
ATOM 2405 N N . VAL B 1 143 ? 34.271 9.480 6.678 1.00 28.34 123 VAL B N 1
ATOM 2406 C CA . VAL B 1 143 ? 34.306 10.749 5.957 1.00 27.17 123 VAL B CA 1
ATOM 2407 C C . VAL B 1 143 ? 35.253 11.728 6.622 1.00 27.42 123 VAL B C 1
ATOM 2408 O O . VAL B 1 143 ? 35.297 11.790 7.847 1.00 26.95 123 VAL B O 1
ATOM 2412 N N . PRO B 1 144 ? 36.025 12.491 5.819 1.00 26.15 124 PRO B N 1
ATOM 2413 C CA . PRO B 1 144 ? 36.857 13.528 6.367 1.00 26.26 124 PRO B CA 1
ATOM 2414 C C . PRO B 1 144 ? 36.062 14.759 6.836 1.00 25.42 124 PRO B C 1
ATOM 2415 O O . PRO B 1 144 ? 35.025 15.120 6.249 1.00 24.95 124 PRO B O 1
ATOM 2427 N N . ILE B 1 146 ? 36.598 18.532 6.855 1.00 26.43 126 ILE B N 1
ATOM 2428 C CA . ILE B 1 146 ? 37.478 19.483 6.214 1.00 27.15 126 ILE B CA 1
ATOM 2429 C C . ILE B 1 146 ? 36.906 20.868 6.289 1.00 27.12 126 ILE B C 1
ATOM 2430 O O . ILE B 1 146 ? 35.733 21.092 5.972 1.00 29.12 126 ILE B O 1
ATOM 2435 N N . PHE B 1 147 ? 37.769 21.807 6.643 1.00 27.96 127 PHE B N 1
ATOM 2436 C CA . PHE B 1 147 ? 37.386 23.210 6.691 1.00 29.94 127 PHE B CA 1
ATOM 2437 C C . PHE B 1 147 ? 38.547 24.052 6.184 1.00 29.03 127 PHE B C 1
ATOM 2438 O O . PHE B 1 147 ? 39.668 23.911 6.671 1.00 29.63 127 PHE B O 1
ATOM 2446 N N . ARG B 1 148 ? 38.270 24.910 5.208 1.00 31.94 128 ARG B N 1
ATOM 2447 C CA . ARG B 1 148 ? 39.304 25.724 4.551 1.00 38.82 128 ARG B CA 1
ATOM 2448 C C . ARG B 1 148 ? 40.511 24.880 4.146 1.00 37.35 128 ARG B C 1
ATOM 2449 O O . ARG B 1 148 ? 41.648 25.221 4.454 1.00 37.57 128 ARG B O 1
ATOM 2457 N N . GLY B 1 149 ? 40.248 23.734 3.525 1.00 38.56 129 GLY B N 1
ATOM 2458 C CA . GLY B 1 149 ? 41.309 22.855 3.064 1.00 38.50 129 GLY B CA 1
ATOM 2459 C C . GLY B 1 149 ? 42.043 22.047 4.108 1.00 39.54 129 GLY B C 1
ATOM 2460 O O . GLY B 1 149 ? 42.850 21.201 3.746 1.00 42.22 129 GLY B O 1
ATOM 2461 N N . GLU B 1 150 ? 41.819 22.293 5.396 1.00 37.72 130 GLU B N 1
ATOM 2462 C CA . GLU B 1 150 ? 42.469 21.491 6.437 1.00 40.49 130 GLU B CA 1
ATOM 2463 C C . GLU B 1 150 ? 41.553 20.387 6.964 1.00 37.80 130 GLU B C 1
ATOM 2464 O O . GLU B 1 150 ? 40.338 20.562 7.145 1.00 35.92 130 GLU B O 1
ATOM 2470 N N . VAL B 1 151 ? 42.179 19.243 7.168 1.00 34.99 131 VAL B N 1
ATOM 2471 C CA . VAL B 1 151 ? 41.538 18.078 7.717 1.00 35.44 131 VAL B CA 1
ATOM 2472 C C . VAL B 1 151 ? 41.534 18.218 9.233 1.00 32.93 131 VAL B C 1
ATOM 2473 O O . VAL B 1 151 ? 42.581 18.366 9.850 1.00 32.09 131 VAL B O 1
ATOM 2477 N N . HIS B 1 152 ? 40.356 18.168 9.824 1.00 30.48 132 HIS B N 1
ATOM 2478 C CA . HIS B 1 152 ? 40.243 18.275 11.272 1.00 31.66 132 HIS B CA 1
ATOM 2479 C C . HIS B 1 152 ? 39.945 16.926 11.896 1.00 29.63 132 HIS B C 1
ATOM 2480 O O . HIS B 1 152 ? 40.021 16.789 13.088 1.00 33.76 132 HIS B O 1
ATOM 2487 N N . GLY B 1 153 ? 39.676 15.894 11.097 1.00 29.25 133 GLY B N 1
ATOM 2488 C CA . GLY B 1 153 ? 39.372 14.571 11.649 1.00 25.83 133 GLY B CA 1
ATOM 2489 C C . GLY B 1 153 ? 38.534 13.733 10.718 1.00 27.16 133 GLY B C 1
ATOM 2490 O O . GLY B 1 153 ? 38.422 14.012 9.511 1.00 24.61 133 GLY B O 1
ATOM 2491 N N . VAL B 1 154 ? 37.921 12.709 11.300 1.00 25.64 134 VAL B N 1
ATOM 2492 C CA . VAL B 1 154 ? 37.172 11.712 10.562 1.00 25.98 134 VAL B CA 1
ATOM 2493 C C . VAL B 1 154 ? 36.012 11.243 11.408 1.00 24.83 134 VAL B C 1
ATOM 2494 O O . VAL B 1 154 ? 36.173 11.045 12.614 1.00 26.94 134 VAL B O 1
ATOM 2498 N N . ILE B 1 155 ? 34.865 11.056 10.767 1.00 25.52 135 ILE B N 1
ATOM 2499 C CA . ILE B 1 155 ? 33.691 10.425 11.364 1.00 23.85 135 ILE B CA 1
ATOM 2500 C C . ILE B 1 155 ? 33.513 9.061 10.722 1.00 24.79 135 ILE B C 1
ATOM 2501 O O . ILE B 1 155 ? 33.569 8.966 9.496 1.00 24.42 135 ILE B O 1
ATOM 2506 N N . GLU B 1 156 ? 33.352 8.023 11.538 1.00 24.30 136 GLU B N 1
ATOM 2507 C CA . GLU B 1 156 ? 33.139 6.659 11.059 1.00 24.49 136 GLU B CA 1
ATOM 2508 C C . GLU B 1 156 ? 31.810 6.120 11.565 1.00 25.31 136 GLU B C 1
ATOM 2509 O O . GLU B 1 156 ? 31.442 6.324 12.725 1.00 27.31 136 GLU B O 1
ATOM 2515 N N . LEU B 1 157 ? 31.034 5.539 10.658 1.00 22.90 137 LEU B N 1
ATOM 2516 C CA . LEU B 1 157 ? 29.876 4.736 11.043 1.00 25.95 137 LEU B CA 1
ATOM 2517 C C . LEU B 1 157 ? 30.296 3.283 10.810 1.00 27.19 137 LEU B C 1
ATOM 2518 O O . LEU B 1 157 ? 30.742 2.919 9.712 1.00 28.58 137 LEU B O 1
ATOM 2523 N N . VAL B 1 158 ? 30.199 2.468 11.852 1.00 27.43 138 VAL B N 1
ATOM 2524 C CA . VAL B 1 158 ? 30.787 1.141 11.853 1.00 27.15 138 VAL B CA 1
ATOM 2525 C C . VAL B 1 158 ? 29.695 0.114 11.934 1.00 28.74 138 VAL B C 1
ATOM 2526 O O . VAL B 1 158 ? 28.779 0.223 12.744 1.00 25.36 138 VAL B O 1
ATOM 2530 N N . ASN B 1 159 ? 29.777 -0.874 11.039 1.00 30.52 139 ASN B N 1
ATOM 2531 C CA . ASN B 1 159 ? 28.748 -1.913 10.914 1.00 28.87 139 ASN B CA 1
ATOM 2532 C C . ASN B 1 159 ? 27.361 -1.370 10.869 1.00 28.23 139 ASN B C 1
ATOM 2533 O O . ASN B 1 159 ? 26.472 -1.978 11.431 1.00 32.08 139 ASN B O 1
ATOM 2538 N N . ARG B 1 160 ? 27.157 -0.247 10.195 1.00 28.21 140 ARG B N 1
ATOM 2539 C CA . ARG B 1 160 ? 25.846 0.408 10.117 1.00 29.49 140 ARG B CA 1
ATOM 2540 C C . ARG B 1 160 ? 25.186 0.195 8.742 1.00 29.61 140 ARG B C 1
ATOM 2541 O O . ARG B 1 160 ? 23.962 0.170 8.627 1.00 31.28 140 ARG B O 1
ATOM 2549 N N . PHE B 1 161 ? 26.010 0.148 7.712 1.00 30.20 141 PHE B N 1
ATOM 2550 C CA . PHE B 1 161 ? 25.601 0.022 6.324 1.00 33.76 141 PHE B CA 1
ATOM 2551 C C . PHE B 1 161 ? 26.327 -1.141 5.660 1.00 34.25 141 PHE B C 1
ATOM 2552 O O . PHE B 1 161 ? 27.426 -1.464 6.045 1.00 37.30 141 PHE B O 1
ATOM 2560 N N . ASP B 1 162 ? 25.718 -1.730 4.632 1.00 37.34 142 ASP B N 1
ATOM 2561 C CA . ASP B 1 162 ? 26.439 -2.613 3.702 1.00 40.74 142 ASP B CA 1
ATOM 2562 C C . ASP B 1 162 ? 26.194 -2.141 2.263 1.00 41.99 142 ASP B C 1
ATOM 2563 O O . ASP B 1 162 ? 25.543 -1.111 2.054 1.00 37.66 142 ASP B O 1
ATOM 2568 N N . GLY B 1 163 ? 26.734 -2.883 1.290 1.00 42.30 143 GLY B N 1
ATOM 2569 C CA . GLY B 1 163 ? 26.633 -2.552 -0.133 1.00 44.10 143 GLY B CA 1
ATOM 2570 C C . GLY B 1 163 ? 25.218 -2.302 -0.640 1.00 46.90 143 GLY B C 1
ATOM 2571 O O . GLY B 1 163 ? 25.030 -1.481 -1.525 1.00 56.36 143 GLY B O 1
ATOM 2572 N N . SER B 1 164 ? 24.222 -2.970 -0.060 1.00 44.92 144 SER B N 1
ATOM 2573 C CA . SER B 1 164 ? 22.820 -2.754 -0.446 1.00 48.21 144 SER B CA 1
ATOM 2574 C C . SER B 1 164 ? 22.163 -1.555 0.246 1.00 45.01 144 SER B C 1
ATOM 2575 O O . SER B 1 164 ? 21.349 -0.875 -0.348 1.00 49.37 144 SER B O 1
ATOM 2578 N N . SER B 1 165 ? 22.491 -1.282 1.498 1.00 41.17 145 SER B N 1
ATOM 2579 C CA . SER B 1 165 ? 21.710 -0.320 2.234 1.00 41.99 145 SER B CA 1
ATOM 2580 C C . SER B 1 165 ? 22.312 1.107 2.173 1.00 41.27 145 SER B C 1
ATOM 2581 O O . SER B 1 165 ? 21.659 2.043 2.591 1.00 45.89 145 SER B O 1
ATOM 2584 N N . PHE B 1 166 ? 23.547 1.254 1.708 1.00 38.30 146 PHE B N 1
ATOM 2585 C CA . PHE B 1 166 ? 24.207 2.553 1.711 1.00 39.03 146 PHE B CA 1
ATOM 2586 C C . PHE B 1 166 ? 23.894 3.385 0.483 1.00 38.28 146 PHE B C 1
ATOM 2587 O O . PHE B 1 166 ? 24.362 3.071 -0.591 1.00 39.14 146 PHE B O 1
ATOM 2595 N N . SER B 1 167 ? 23.123 4.456 0.660 1.00 38.17 147 SER B N 1
ATOM 2596 C CA . SER B 1 167 ? 22.710 5.298 -0.462 1.00 35.99 147 SER B CA 1
ATOM 2597 C C . SER B 1 167 ? 23.551 6.546 -0.655 1.00 35.16 147 SER B C 1
ATOM 2598 O O . SER B 1 167 ? 24.283 6.979 0.269 1.00 31.75 147 SER B O 1
ATOM 2601 N N . PRO B 1 168 ? 23.453 7.157 -1.858 1.00 34.10 148 PRO B N 1
ATOM 2602 C CA . PRO B 1 168 ? 24.123 8.423 -2.079 1.00 31.48 148 PRO B CA 1
ATOM 2603 C C . PRO B 1 168 ? 23.633 9.509 -1.103 1.00 28.66 148 PRO B C 1
ATOM 2604 O O . PRO B 1 168 ? 24.420 10.330 -0.715 1.00 28.34 148 PRO B O 1
ATOM 2608 N N . GLU B 1 169 ? 22.350 9.529 -0.776 1.00 28.66 149 GLU B N 1
ATOM 2609 C CA A GLU B 1 169 ? 21.824 10.490 0.168 0.50 29.31 149 GLU B CA 1
ATOM 2610 C CA B GLU B 1 169 ? 21.781 10.492 0.193 0.50 28.01 149 GLU B CA 1
ATOM 2611 C C . GLU B 1 169 ? 22.495 10.323 1.530 1.00 29.82 149 GLU B C 1
ATOM 2612 O O . GLU B 1 169 ? 22.884 11.302 2.155 1.00 28.45 149 GLU B O 1
ATOM 2623 N N . ASP B 1 170 ? 22.637 9.078 1.986 1.00 30.52 150 ASP B N 1
ATOM 2624 C CA . ASP B 1 170 ? 23.288 8.801 3.283 1.00 32.43 150 ASP B CA 1
ATOM 2625 C C . ASP B 1 170 ? 24.693 9.358 3.323 1.00 32.50 150 ASP B C 1
ATOM 2626 O O . ASP B 1 170 ? 25.075 10.040 4.273 1.00 31.01 150 ASP B O 1
ATOM 2631 N N . LEU B 1 171 ? 25.429 9.142 2.241 1.00 29.89 151 LEU B N 1
ATOM 2632 C CA . LEU B 1 171 ? 26.740 9.681 2.131 1.00 29.63 151 LEU B CA 1
ATOM 2633 C C . LEU B 1 171 ? 26.793 11.215 2.208 1.00 26.96 151 LEU B C 1
ATOM 2634 O O . LEU B 1 171 ? 27.638 11.784 2.908 1.00 26.46 151 LEU B O 1
ATOM 2639 N N . VAL B 1 172 ? 25.935 11.882 1.461 1.00 25.48 152 VAL B N 1
ATOM 2640 C CA . VAL B 1 172 ? 25.950 13.354 1.415 1.00 25.68 152 VAL B CA 1
ATOM 2641 C C . VAL B 1 172 ? 25.553 13.933 2.782 1.00 24.61 152 VAL B C 1
ATOM 2642 O O . VAL B 1 172 ? 26.109 14.945 3.225 1.00 25.27 152 VAL B O 1
ATOM 2646 N N . ILE B 1 173 ? 24.571 13.320 3.422 1.00 22.68 153 ILE B N 1
ATOM 2647 C CA . ILE B 1 173 ? 24.162 13.758 4.751 1.00 24.86 153 ILE B CA 1
ATOM 2648 C C . ILE B 1 173 ? 25.333 13.680 5.712 1.00 25.67 153 ILE B C 1
ATOM 2649 O O . ILE B 1 173 ? 25.628 14.626 6.449 1.00 29.07 153 ILE B O 1
ATOM 2654 N N . LEU B 1 174 ? 26.056 12.582 5.648 1.00 26.06 154 LEU B N 1
ATOM 2655 C CA A LEU B 1 174 ? 27.171 12.367 6.544 0.50 25.98 154 LEU B CA 1
ATOM 2656 C CA B LEU B 1 174 ? 27.162 12.357 6.554 0.50 27.77 154 LEU B CA 1
ATOM 2657 C C . LEU B 1 174 ? 28.319 13.315 6.239 1.00 27.04 154 LEU B C 1
ATOM 2658 O O . LEU B 1 174 ? 28.943 13.866 7.145 1.00 23.99 154 LEU B O 1
ATOM 2667 N N . GLN B 1 175 ? 28.592 13.521 4.958 1.00 24.91 155 GLN B N 1
ATOM 2668 C CA . GLN B 1 175 ? 29.558 14.541 4.559 1.00 25.63 155 GLN B CA 1
ATOM 2669 C C . GLN B 1 175 ? 29.194 15.952 5.029 1.00 22.31 155 GLN B C 1
ATOM 2670 O O . GLN B 1 175 ? 30.073 16.704 5.439 1.00 25.79 155 GLN B O 1
ATOM 2676 N N . THR B 1 176 ? 27.920 16.290 4.982 1.00 22.33 156 THR B N 1
ATOM 2677 C CA . THR B 1 176 ? 27.433 17.591 5.415 1.00 23.96 156 THR B CA 1
ATOM 2678 C C . THR B 1 176 ? 27.587 17.756 6.936 1.00 24.10 156 THR B C 1
ATOM 2679 O O . THR B 1 176 ? 28.076 18.767 7.409 1.00 23.83 156 THR B O 1
ATOM 2683 N N . ILE B 1 177 ? 27.248 16.716 7.693 1.00 24.74 157 ILE B N 1
ATOM 2684 C CA . ILE B 1 177 ? 27.557 16.687 9.133 1.00 23.74 157 ILE B CA 1
ATOM 2685 C C . ILE B 1 177 ? 29.029 16.913 9.377 1.00 24.34 157 ILE B C 1
ATOM 2686 O O . ILE B 1 177 ? 29.414 17.733 10.238 1.00 24.18 157 ILE B O 1
ATOM 2691 N N . ALA B 1 178 ? 29.868 16.217 8.614 1.00 24.06 158 ALA B N 1
ATOM 2692 C CA . ALA B 1 178 ? 31.309 16.375 8.791 1.00 23.61 158 ALA B CA 1
ATOM 2693 C C . ALA B 1 178 ? 31.763 17.793 8.477 1.00 24.28 158 ALA B C 1
ATOM 2694 O O . ALA B 1 178 ? 32.572 18.341 9.202 1.00 25.75 158 ALA B O 1
ATOM 2696 N N . ASP B 1 179 ? 31.224 18.393 7.421 1.00 24.57 159 ASP B N 1
ATOM 2697 C CA . ASP B 1 179 ? 31.523 19.776 7.052 1.00 24.82 159 ASP B CA 1
ATOM 2698 C C . ASP B 1 179 ? 31.215 20.771 8.183 1.00 22.92 159 ASP B C 1
ATOM 2699 O O . ASP B 1 179 ? 32.022 21.584 8.543 1.00 20.28 159 ASP B O 1
ATOM 2704 N N . PHE B 1 180 ? 30.003 20.714 8.701 1.00 24.98 160 PHE B N 1
ATOM 2705 C CA . PHE B 1 180 ? 29.613 21.594 9.799 1.00 24.80 160 PHE B CA 1
ATOM 2706 C C . PHE B 1 180 ? 30.417 21.332 11.074 1.00 23.63 160 PHE B C 1
ATOM 2707 O O . PHE B 1 180 ? 30.721 22.270 11.813 1.00 24.49 160 PHE B O 1
ATOM 2715 N N . THR B 1 181 ? 30.751 20.074 11.343 1.00 21.69 161 THR B N 1
ATOM 2716 C CA . THR B 1 181 ? 31.570 19.736 12.519 1.00 23.27 161 THR B CA 1
ATOM 2717 C C . THR B 1 181 ? 32.975 20.295 12.377 1.00 24.67 161 THR B C 1
ATOM 2718 O O . THR B 1 181 ? 33.566 20.778 13.353 1.00 23.97 161 THR B O 1
ATOM 2722 N N . ALA B 1 182 ? 33.521 20.259 11.156 1.00 24.19 162 ALA B N 1
ATOM 2723 C CA . ALA B 1 182 ? 34.822 20.875 10.907 1.00 24.39 162 ALA B CA 1
ATOM 2724 C C . ALA B 1 182 ? 34.787 22.369 11.190 1.00 24.43 162 ALA B C 1
ATOM 2725 O O . ALA B 1 182 ? 35.688 22.903 11.832 1.00 26.76 162 ALA B O 1
ATOM 2727 N N . ILE B 1 183 ? 33.758 23.040 10.689 1.00 22.98 163 ILE B N 1
ATOM 2728 C CA . ILE B 1 183 ? 33.567 24.462 10.948 1.00 23.65 163 ILE B CA 1
ATOM 2729 C C . ILE B 1 183 ? 33.527 24.709 12.471 1.00 25.82 163 ILE B C 1
ATOM 2730 O O . ILE B 1 183 ? 34.279 25.560 13.010 1.00 24.55 163 ILE B O 1
ATOM 2735 N N . SER B 1 184 ? 32.695 23.951 13.173 1.00 26.10 164 SER B N 1
ATOM 2736 C CA . SER B 1 184 ? 32.503 24.203 14.601 1.00 26.79 164 SER B CA 1
ATOM 2737 C C . SER B 1 184 ? 33.718 23.890 15.422 1.00 25.08 164 SER B C 1
ATOM 2738 O O . SER B 1 184 ? 34.005 24.598 16.377 1.00 25.86 164 SER B O 1
ATOM 2741 N N . LEU B 1 185 ? 34.424 22.810 15.088 1.00 26.42 165 LEU B N 1
ATOM 2742 C CA . LEU B 1 185 ? 35.628 22.473 15.834 1.00 26.14 165 LEU B CA 1
ATOM 2743 C C . LEU B 1 185 ? 36.757 23.477 15.571 1.00 27.08 165 LEU B C 1
ATOM 2744 O O . LEU B 1 185 ? 37.521 23.819 16.496 1.00 28.71 165 LEU B O 1
ATOM 2749 N N . ALA B 1 186 ? 36.853 23.986 14.344 1.00 25.46 166 ALA B N 1
ATOM 2750 C CA . ALA B 1 186 ? 37.875 24.978 14.053 1.00 24.20 166 ALA B CA 1
ATOM 2751 C C . ALA B 1 186 ? 37.587 26.230 14.894 1.00 24.53 166 ALA B C 1
ATOM 2752 O O . ALA B 1 186 ? 38.495 26.822 15.472 1.00 26.49 166 ALA B O 1
ATOM 2754 N N . HIS B 1 187 ? 36.339 26.662 14.916 1.00 24.67 167 HIS B N 1
ATOM 2755 C CA . HIS B 1 187 ? 35.979 27.849 15.673 1.00 26.02 167 HIS B CA 1
ATOM 2756 C C . HIS B 1 187 ? 36.123 27.629 17.198 1.00 27.63 167 HIS B C 1
ATOM 2757 O O . HIS B 1 187 ? 36.501 28.545 17.916 1.00 29.18 167 HIS B O 1
ATOM 2764 N N . SER B 1 188 ? 35.794 26.433 17.673 1.00 28.71 168 SER B N 1
ATOM 2765 C CA . SER B 1 188 ? 35.973 26.116 19.075 1.00 31.76 168 SER B CA 1
ATOM 2766 C C . SER B 1 188 ? 37.446 26.206 19.458 1.00 29.58 168 SER B C 1
ATOM 2767 O O . SER B 1 188 ? 37.776 26.706 20.534 1.00 26.09 168 SER B O 1
ATOM 2770 N N . ASP B 1 189 ? 38.335 25.693 18.600 1.00 29.76 169 ASP B N 1
ATOM 2771 C CA . ASP B 1 189 ? 39.774 25.809 18.852 1.00 28.70 169 ASP B CA 1
ATOM 2772 C C . ASP B 1 189 ? 40.209 27.276 18.896 1.00 30.70 169 ASP B C 1
ATOM 2773 O O . ASP B 1 189 ? 40.974 27.676 19.761 1.00 29.96 169 ASP B O 1
ATOM 2778 N N . GLN B 1 190 ? 39.710 28.065 17.966 1.00 31.55 170 GLN B N 1
ATOM 2779 C CA . GLN B 1 190 ? 40.107 29.455 17.846 1.00 38.81 170 GLN B CA 1
ATOM 2780 C C . GLN B 1 190 ? 39.568 30.270 19.045 1.00 39.19 170 GLN B C 1
ATOM 2781 O O . GLN B 1 190 ? 40.243 31.135 19.579 1.00 38.01 170 GLN B O 1
ATOM 2787 N N . TYR B 1 191 ? 38.351 29.976 19.466 1.00 36.80 171 TYR B N 1
ATOM 2788 C CA . TYR B 1 191 ? 37.779 30.602 20.664 1.00 34.49 171 TYR B CA 1
ATOM 2789 C C . TYR B 1 191 ? 38.547 30.200 21.912 1.00 35.03 171 TYR B C 1
ATOM 2790 O O . TYR B 1 191 ? 38.805 31.018 22.771 1.00 35.84 171 TYR B O 1
ATOM 2799 N N . GLU B 1 192 ? 38.962 28.947 22.013 1.00 35.34 172 GLU B N 1
ATOM 2800 C CA . GLU B 1 192 ? 39.709 28.535 23.190 1.00 35.12 172 GLU B CA 1
ATOM 2801 C C . GLU B 1 192 ? 40.983 29.368 23.355 1.00 41.90 172 GLU B C 1
ATOM 2802 O O . GLU B 1 192 ? 41.333 29.749 24.458 1.00 41.31 172 GLU B O 1
ATOM 2808 N N . LYS B 1 193 ? 41.705 29.556 22.259 1.00 42.21 173 LYS B N 1
ATOM 2809 C CA . LYS B 1 193 ? 42.952 30.309 22.261 1.00 47.17 173 LYS B CA 1
ATOM 2810 C C . LYS B 1 193 ? 42.874 31.686 22.930 1.00 48.42 173 LYS B C 1
ATOM 2811 O O . LYS B 1 193 ? 43.848 32.123 23.512 1.00 47.01 173 LYS B O 1
ATOM 2817 N N . THR B 1 194 ? 41.724 32.352 22.843 1.00 51.82 174 THR B N 1
ATOM 2818 C CA . THR B 1 194 ? 41.577 33.712 23.343 1.00 57.70 174 THR B CA 1
ATOM 2819 C C . THR B 1 194 ? 40.534 33.666 24.434 1.00 55.29 174 THR B C 1
ATOM 2820 O O . THR B 1 194 ? 39.368 33.902 24.168 1.00 53.35 174 THR B O 1
ATOM 2824 N N . LYS B 1 195 ? 40.977 33.351 25.663 1.00 64.40 175 LYS B N 1
ATOM 2825 C CA . LYS B 1 195 ? 40.104 32.771 26.704 1.00 65.75 175 LYS B CA 1
ATOM 2826 C C . LYS B 1 195 ? 40.887 31.744 27.602 1.00 67.64 175 LYS B C 1
ATOM 2827 O O . LYS B 1 195 ? 41.326 31.997 28.744 1.00 49.97 175 LYS B O 1
ATOM 2842 N N . THR C 1 22 ? 25.918 4.700 -8.237 1.00 87.12 2 THR C N 1
ATOM 2843 C CA . THR C 1 22 ? 25.106 5.278 -9.315 1.00 86.71 2 THR C CA 1
ATOM 2844 C C . THR C 1 22 ? 23.901 6.044 -8.747 1.00 72.91 2 THR C C 1
ATOM 2845 O O . THR C 1 22 ? 23.259 5.621 -7.780 1.00 68.85 2 THR C O 1
ATOM 2849 N N . LEU C 1 23 ? 23.624 7.180 -9.373 1.00 66.80 3 LEU C N 1
ATOM 2850 C CA . LEU C 1 23 ? 22.614 8.114 -8.914 1.00 65.57 3 LEU C CA 1
ATOM 2851 C C . LEU C 1 23 ? 21.267 7.779 -9.511 1.00 59.50 3 LEU C C 1
ATOM 2852 O O . LEU C 1 23 ? 21.169 7.527 -10.701 1.00 58.98 3 LEU C O 1
ATOM 2857 N N . LYS C 1 24 ? 20.242 7.778 -8.668 1.00 48.89 4 LYS C N 1
ATOM 2858 C CA . LYS C 1 24 ? 18.890 7.584 -9.116 1.00 44.88 4 LYS C CA 1
ATOM 2859 C C . LYS C 1 24 ? 18.029 8.867 -9.036 1.00 36.32 4 LYS C C 1
ATOM 2860 O O . LYS C 1 24 ? 17.047 8.975 -9.765 1.00 32.94 4 LYS C O 1
ATOM 2866 N N . ASP C 1 25 ? 18.368 9.825 -8.168 1.00 29.34 5 ASP C N 1
ATOM 2867 C CA . ASP C 1 25 ? 17.592 11.055 -8.069 1.00 28.63 5 ASP C CA 1
ATOM 2868 C C . ASP C 1 25 ? 18.428 12.220 -7.615 1.00 26.56 5 ASP C C 1
ATOM 2869 O O . ASP C 1 25 ? 19.603 12.054 -7.372 1.00 26.26 5 ASP C O 1
ATOM 2874 N N . SER C 1 26 ? 17.803 13.393 -7.513 1.00 25.11 6 SER C N 1
ATOM 2875 C CA . SER C 1 26 ? 18.454 14.648 -7.180 1.00 23.99 6 SER C CA 1
ATOM 2876 C C . SER C 1 26 ? 18.599 14.961 -5.658 1.00 24.13 6 SER C C 1
ATOM 2877 O O . SER C 1 26 ? 18.983 16.069 -5.275 1.00 24.31 6 SER C O 1
ATOM 2880 N N . LYS C 1 27 ? 18.366 13.988 -4.786 1.00 23.92 7 LYS C N 1
ATOM 2881 C CA . LYS C 1 27 ? 18.498 14.240 -3.330 1.00 24.81 7 LYS C CA 1
ATOM 2882 C C . LYS C 1 27 ? 19.849 14.752 -2.919 1.00 23.90 7 LYS C C 1
ATOM 2883 O O . LYS C 1 27 ? 19.906 15.679 -2.123 1.00 26.55 7 LYS C O 1
ATOM 2889 N N . PRO C 1 28 ? 20.938 14.167 -3.444 1.00 24.02 8 PRO C N 1
ATOM 2890 C CA . PRO C 1 28 ? 22.240 14.650 -3.064 1.00 24.59 8 PRO C CA 1
ATOM 2891 C C . PRO C 1 28 ? 22.404 16.124 -3.350 1.00 26.37 8 PRO C C 1
ATOM 2892 O O . PRO C 1 28 ? 23.017 16.848 -2.540 1.00 25.34 8 PRO C O 1
ATOM 2896 N N . GLU C 1 29 ? 21.865 16.583 -4.478 1.00 22.97 9 GLU C N 1
ATOM 2897 C CA . GLU C 1 29 ? 22.019 17.985 -4.849 1.00 23.89 9 GLU C CA 1
ATOM 2898 C C . GLU C 1 29 ? 21.128 18.849 -4.000 1.00 24.39 9 GLU C C 1
ATOM 2899 O O . GLU C 1 29 ? 21.499 19.984 -3.670 1.00 23.20 9 GLU C O 1
ATOM 2905 N N . LEU C 1 30 ? 19.966 18.337 -3.634 1.00 24.56 10 LEU C N 1
ATOM 2906 C CA . LEU C 1 30 ? 19.070 19.076 -2.739 1.00 25.41 10 LEU C CA 1
ATOM 2907 C C . LEU C 1 30 ? 19.741 19.294 -1.378 1.00 23.91 10 LEU C C 1
ATOM 2908 O O . LEU C 1 30 ? 19.736 20.400 -0.850 1.00 24.62 10 LEU C O 1
ATOM 2913 N N . ILE C 1 31 ? 20.356 18.263 -0.847 1.00 21.09 11 ILE C N 1
ATOM 2914 C CA . ILE C 1 31 ? 21.023 18.396 0.441 1.00 22.44 11 ILE C CA 1
ATOM 2915 C C . ILE C 1 31 ? 22.149 19.414 0.410 1.00 24.45 11 ILE C C 1
ATOM 2916 O O . ILE C 1 31 ? 22.307 20.242 1.329 1.00 22.70 11 ILE C O 1
ATOM 2921 N N . LYS C 1 32 ? 22.979 19.313 -0.630 1.00 25.12 12 LYS C N 1
ATOM 2922 C CA . LYS C 1 32 ? 24.088 20.250 -0.794 1.00 25.98 12 LYS C CA 1
ATOM 2923 C C . LYS C 1 32 ? 23.590 21.680 -0.920 1.00 26.57 12 LYS C C 1
ATOM 2924 O O . LYS C 1 32 ? 24.163 22.578 -0.343 1.00 27.54 12 LYS C O 1
ATOM 2930 N N . LEU C 1 33 ? 22.520 21.904 -1.670 1.00 25.04 13 LEU C N 1
ATOM 2931 C CA . LEU C 1 33 ? 22.008 23.231 -1.805 1.00 23.32 13 LEU C CA 1
ATOM 2932 C C . LEU C 1 33 ? 21.482 23.788 -0.477 1.00 25.12 13 LEU C C 1
ATOM 2933 O O . LEU C 1 33 ? 21.845 24.896 -0.063 1.00 25.19 13 LEU C O 1
ATOM 2938 N N . TYR C 1 34 ? 20.631 23.025 0.187 1.00 25.87 14 TYR C N 1
ATOM 2939 C CA . TYR C 1 34 ? 19.974 23.563 1.386 1.00 27.10 14 TYR C CA 1
ATOM 2940 C C . TYR C 1 34 ? 20.933 23.724 2.551 1.00 25.79 14 TYR C C 1
ATOM 2941 O O . TYR C 1 34 ? 20.814 24.652 3.330 1.00 27.81 14 TYR C O 1
ATOM 2950 N N . SER C 1 35 ? 21.958 22.872 2.605 1.00 25.61 15 SER C N 1
ATOM 2951 C CA . SER C 1 35 ? 22.949 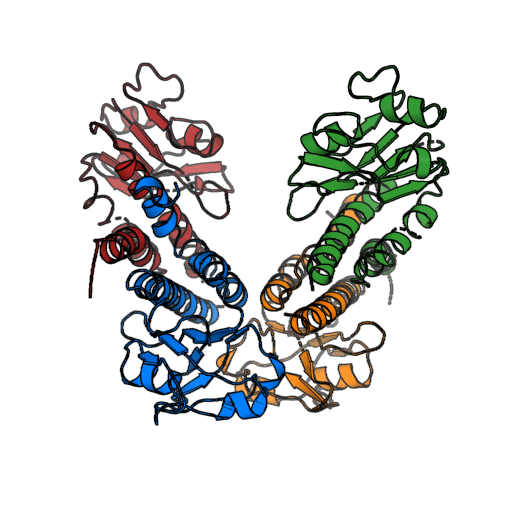22.983 3.667 1.00 23.21 15 SER C CA 1
ATOM 2952 C C . SER C 1 35 ? 24.080 23.992 3.350 1.00 25.37 15 SER C C 1
ATOM 2953 O O . SER C 1 35 ? 24.859 24.313 4.237 1.00 23.44 15 SER C O 1
ATOM 2956 N N . SER C 1 36 ? 24.185 24.463 2.101 1.00 22.30 16 SER C N 1
ATOM 2957 C CA . SER C 1 36 ? 25.242 25.400 1.721 1.00 21.72 16 SER C CA 1
ATOM 2958 C C . SER C 1 36 ? 25.021 26.762 2.381 1.00 23.26 16 SER C C 1
ATOM 2959 O O . SER C 1 36 ? 25.957 27.456 2.663 1.00 23.97 16 SER C O 1
ATOM 2962 N N . LEU C 1 37 ? 23.773 27.104 2.638 1.00 25.06 17 LEU C N 1
ATOM 2963 C CA . LEU C 1 37 ? 23.413 28.399 3.201 1.00 26.93 17 LEU C CA 1
ATOM 2964 C C . LEU C 1 37 ? 24.119 28.564 4.550 1.00 26.15 17 LEU C C 1
ATOM 2965 O O . LEU C 1 37 ? 24.817 29.542 4.826 1.00 24.79 17 LEU C O 1
ATOM 2970 N N . GLY C 1 38 ? 23.947 27.558 5.390 1.00 27.56 18 GLY C N 1
ATOM 2971 C CA . GLY C 1 38 ? 24.594 27.585 6.707 1.00 25.76 18 GLY C CA 1
ATOM 2972 C C . GLY C 1 38 ? 26.090 27.434 6.692 1.00 25.26 18 GLY C C 1
ATOM 2973 O O . GLY C 1 38 ? 26.796 28.081 7.474 1.00 22.83 18 GLY C O 1
ATOM 2974 N N . LYS C 1 39 ? 26.631 26.631 5.794 1.00 25.66 19 LYS C N 1
ATOM 2975 C CA . LYS C 1 39 ? 28.101 26.554 5.671 1.00 26.93 19 LYS C CA 1
ATOM 2976 C C . LYS C 1 39 ? 28.725 27.885 5.275 1.00 28.03 19 LYS C C 1
ATOM 2977 O O . LYS C 1 39 ? 29.794 28.220 5.741 1.00 30.32 19 LYS C O 1
ATOM 2983 N N . ILE C 1 40 ? 28.083 28.620 4.385 1.00 26.46 20 ILE C N 1
ATOM 2984 C CA . ILE C 1 40 ? 28.572 29.930 4.006 1.00 30.50 20 ILE C CA 1
ATOM 2985 C C . ILE C 1 40 ? 28.505 30.942 5.172 1.00 26.93 20 ILE C C 1
ATOM 2986 O O . ILE C 1 40 ? 29.487 31.583 5.528 1.00 30.20 20 ILE C O 1
ATOM 2991 N N . ILE C 1 41 ? 27.341 31.066 5.764 1.00 27.43 21 ILE C N 1
ATOM 2992 C CA . ILE C 1 41 ? 27.094 32.080 6.796 1.00 25.88 21 ILE C CA 1
ATOM 2993 C C . ILE C 1 41 ? 27.901 31.841 8.077 1.00 27.15 21 ILE C C 1
ATOM 2994 O O . ILE C 1 41 ? 28.319 32.812 8.718 1.00 25.48 21 ILE C O 1
ATOM 2999 N N . THR C 1 42 ? 28.173 30.577 8.422 1.00 27.85 22 THR C N 1
ATOM 3000 C CA . THR C 1 42 ? 28.850 30.252 9.681 1.00 28.06 22 THR C CA 1
ATOM 3001 C C . THR C 1 42 ? 30.343 30.174 9.582 1.00 28.46 22 THR C C 1
ATOM 3002 O O . THR C 1 42 ? 31.012 29.914 10.566 1.00 31.69 22 THR C O 1
ATOM 3006 N N . SER C 1 43 ? 30.877 30.412 8.406 1.00 28.84 23 SER C N 1
ATOM 3007 C CA . SER C 1 43 ? 32.273 30.156 8.186 1.00 30.10 23 SER C CA 1
ATOM 3008 C C . SER C 1 43 ? 33.233 31.099 8.869 1.00 30.89 23 SER C C 1
ATOM 3009 O O . SER C 1 43 ? 34.371 30.739 9.055 1.00 29.98 23 SER C O 1
ATOM 3012 N N . SER C 1 44 ? 32.797 32.321 9.146 1.00 30.80 24 SER C N 1
ATOM 3013 C CA . SER C 1 44 ? 33.683 33.283 9.762 1.00 31.10 24 SER C CA 1
ATOM 3014 C C . SER C 1 44 ? 33.166 33.622 11.162 1.00 30.51 24 SER C C 1
ATOM 3015 O O . SER C 1 44 ? 31.939 33.690 11.385 1.00 32.61 24 SER C O 1
ATOM 3018 N N . LEU C 1 45 ? 34.089 33.936 12.052 1.00 32.35 25 LEU C N 1
ATOM 3019 C CA . LEU C 1 45 ? 33.750 34.514 13.358 1.00 35.21 25 LEU C CA 1
ATOM 3020 C C . LEU C 1 45 ? 33.759 36.056 13.371 1.00 39.71 25 LEU C C 1
ATOM 3021 O O . LEU C 1 45 ? 33.418 36.668 14.379 1.00 38.28 25 LEU C O 1
ATOM 3026 N N . GLU C 1 46 ? 34.130 36.701 12.272 1.00 40.26 26 GLU C N 1
ATOM 3027 C CA . GLU C 1 46 ? 34.186 38.159 12.245 1.00 40.55 26 GLU C CA 1
ATOM 3028 C C . GLU C 1 46 ? 32.897 38.723 11.701 1.00 39.44 26 GLU C C 1
ATOM 3029 O O . GLU C 1 46 ? 32.424 38.343 10.621 1.00 36.66 26 GLU C O 1
ATOM 3035 N N . GLN C 1 47 ? 32.319 39.654 12.435 1.00 36.66 27 GLN C N 1
ATOM 3036 C CA . GLN C 1 47 ? 31.015 40.146 12.091 1.00 35.45 27 GLN C CA 1
ATOM 3037 C C . GLN C 1 47 ? 30.894 40.657 10.650 1.00 37.92 27 GLN C C 1
ATOM 3038 O O . GLN C 1 47 ? 29.873 40.417 9.992 1.00 30.02 27 GLN C O 1
ATOM 3044 N N . GLN C 1 48 ? 31.873 41.434 10.191 1.00 37.13 28 GLN C N 1
ATOM 3045 C CA A GLN C 1 48 ? 31.807 42.029 8.860 0.50 38.78 28 GLN C CA 1
ATOM 3046 C CA B GLN C 1 48 ? 31.747 42.039 8.866 0.50 36.23 28 GLN C CA 1
ATOM 3047 C C . GLN C 1 48 ? 31.703 40.944 7.790 1.00 34.39 28 GLN C C 1
ATOM 3048 O O . GLN C 1 48 ? 30.937 41.066 6.850 1.00 31.09 28 GLN C O 1
ATOM 3059 N N . GLU C 1 49 ? 32.481 39.877 7.957 1.00 33.12 29 GLU C N 1
ATOM 3060 C CA . GLU C 1 49 ? 32.420 38.738 7.046 1.00 35.86 29 GLU C CA 1
ATOM 3061 C C . GLU C 1 49 ? 31.095 37.987 7.109 1.00 35.40 29 GLU C C 1
ATOM 3062 O O . GLU C 1 49 ? 30.575 37.522 6.085 1.00 35.18 29 GLU C O 1
ATOM 3068 N N . VAL C 1 50 ? 30.551 37.848 8.308 1.00 31.35 30 VAL C N 1
ATOM 3069 C CA . VAL C 1 50 ? 29.246 37.208 8.450 1.00 29.17 30 VAL C CA 1
ATOM 3070 C C . VAL C 1 50 ? 28.194 38.018 7.687 1.00 29.66 30 VAL C C 1
ATOM 3071 O O . VAL C 1 50 ? 27.402 37.463 6.879 1.00 29.96 30 VAL C O 1
ATOM 3075 N N . LEU C 1 51 ? 28.207 39.334 7.893 1.00 27.57 31 LEU C N 1
ATOM 3076 C CA . LEU C 1 51 ? 27.236 40.205 7.265 1.00 29.50 31 LEU C CA 1
ATOM 3077 C C . LEU C 1 51 ? 27.371 40.127 5.753 1.00 26.75 31 LEU C C 1
ATOM 3078 O O . LEU C 1 51 ? 26.389 40.096 5.059 1.00 26.95 31 LEU C O 1
ATOM 3083 N N . SER C 1 52 ? 28.588 40.111 5.266 1.00 28.41 32 SER C N 1
ATOM 3084 C CA . SER C 1 52 ? 28.848 40.006 3.841 1.00 32.60 32 SER C CA 1
ATOM 3085 C C . SER C 1 52 ? 28.389 38.654 3.245 1.00 30.82 32 SER C C 1
ATOM 3086 O O . SER C 1 52 ? 27.779 38.612 2.178 1.00 29.17 32 SER C O 1
ATOM 3089 N N . ALA C 1 53 ? 28.579 37.587 3.997 1.00 31.78 33 ALA C N 1
ATOM 3090 C CA . ALA C 1 53 ? 28.052 36.291 3.610 1.00 31.62 33 ALA C CA 1
ATOM 3091 C C . ALA C 1 53 ? 26.515 36.319 3.559 1.00 30.65 33 ALA C C 1
ATOM 3092 O O . ALA C 1 53 ? 25.930 35.841 2.590 1.00 29.08 33 ALA C O 1
ATOM 3094 N N . VAL C 1 54 ? 25.858 36.920 4.547 1.00 28.48 34 VAL C N 1
ATOM 3095 C CA . VAL C 1 54 ? 24.409 37.029 4.517 1.00 28.13 34 VAL C CA 1
ATOM 3096 C C . VAL C 1 54 ? 23.936 37.799 3.280 1.00 27.42 34 VAL C C 1
ATOM 3097 O O . VAL C 1 54 ? 22.950 37.411 2.625 1.00 29.25 34 VAL C O 1
ATOM 3109 N N . GLU C 1 56 ? 25.380 38.237 0.429 1.00 28.49 36 GLU C N 1
ATOM 3110 C CA . GLU C 1 56 ? 25.605 37.422 -0.771 1.00 29.37 36 GLU C CA 1
ATOM 3111 C C . GLU C 1 56 ? 24.461 36.445 -0.977 1.00 28.11 36 GLU C C 1
ATOM 3112 O O . GLU C 1 56 ? 23.993 36.274 -2.085 1.00 26.88 36 GLU C O 1
ATOM 3118 N N . GLU C 1 57 ? 24.055 35.756 0.085 1.00 26.40 37 GLU C N 1
ATOM 3119 C CA . GLU C 1 57 ? 23.046 34.712 -0.050 1.00 27.12 37 GLU C CA 1
ATOM 3120 C C . GLU C 1 57 ? 21.690 35.295 -0.265 1.00 27.31 37 GLU C C 1
ATOM 3121 O O . GLU C 1 57 ? 20.923 34.755 -1.052 1.00 26.90 37 GLU C O 1
ATOM 3127 N N . VAL C 1 58 ? 21.362 36.359 0.467 1.00 26.22 38 VAL C N 1
ATOM 3128 C CA . VAL C 1 58 ? 20.074 36.993 0.293 1.00 24.81 38 VAL C CA 1
ATOM 3129 C C . VAL C 1 58 ? 19.942 37.561 -1.123 1.00 27.02 38 VAL C C 1
ATOM 3130 O O . VAL C 1 58 ? 18.903 37.411 -1.762 1.00 26.65 38 VAL C O 1
ATOM 3134 N N . ARG C 1 59 ? 20.998 38.199 -1.620 1.00 25.54 39 ARG C N 1
ATOM 3135 C CA . ARG C 1 59 ? 20.959 38.704 -2.973 1.00 30.19 39 ARG C CA 1
ATOM 3136 C C . ARG C 1 59 ? 20.792 37.592 -3.988 1.00 26.93 39 ARG C C 1
ATOM 3137 O O . ARG C 1 59 ? 19.992 37.715 -4.896 1.00 29.30 39 ARG C O 1
ATOM 3145 N N . LEU C 1 60 ? 21.558 36.524 -3.827 1.00 26.11 40 LEU C N 1
ATOM 3146 C CA . LEU C 1 60 ? 21.487 35.413 -4.748 1.00 27.15 40 LEU C CA 1
ATOM 3147 C C . LEU C 1 60 ? 20.063 34.858 -4.820 1.00 30.19 40 LEU C C 1
ATOM 3148 O O . LEU C 1 60 ? 19.541 34.629 -5.906 1.00 28.22 40 LEU C O 1
ATOM 3153 N N . PHE C 1 61 ? 19.452 34.604 -3.668 1.00 28.89 41 PHE C N 1
ATOM 3154 C CA . PHE C 1 61 ? 18.200 33.871 -3.672 1.00 30.11 41 PHE C CA 1
ATOM 3155 C C . PHE C 1 61 ? 17.007 34.761 -3.898 1.00 28.62 41 PHE C C 1
ATOM 3156 O O . PHE C 1 61 ? 15.996 34.277 -4.371 1.00 31.92 41 PHE C O 1
ATOM 3164 N N . PHE C 1 62 ? 17.107 36.036 -3.561 1.00 30.06 42 PHE C N 1
ATOM 3165 C CA . PHE C 1 62 ? 15.927 36.931 -3.612 1.00 29.66 42 PHE C CA 1
ATOM 3166 C C . PHE C 1 62 ? 16.123 38.261 -4.351 1.00 30.71 42 PHE C C 1
ATOM 3167 O O . PHE C 1 62 ? 15.138 38.886 -4.688 1.00 30.70 42 PHE C O 1
ATOM 3175 N N . SER C 1 63 ? 17.365 38.680 -4.621 1.00 31.98 43 SER C N 1
ATOM 3176 C CA . SER C 1 63 ? 17.630 39.974 -5.270 1.00 32.39 43 SER C CA 1
ATOM 3177 C C . SER C 1 63 ? 16.707 41.081 -4.821 1.00 31.03 43 SER C C 1
ATOM 3178 O O . SER C 1 63 ? 16.067 41.680 -5.626 1.00 31.42 43 SER C O 1
ATOM 3181 N N . PRO C 1 64 ? 16.637 41.357 -3.528 1.00 29.95 44 PRO C N 1
ATOM 3182 C CA . PRO C 1 64 ? 15.686 42.368 -3.182 1.00 32.40 44 PRO C CA 1
ATOM 3183 C C . PRO C 1 64 ? 16.305 43.774 -3.292 1.00 32.23 44 PRO C C 1
ATOM 3184 O O . PRO C 1 64 ? 17.432 43.956 -2.886 1.00 34.48 44 PRO C O 1
ATOM 3188 N N . LYS C 1 65 ? 15.573 44.725 -3.865 1.00 33.34 45 LYS C N 1
ATOM 3189 C CA . LYS C 1 65 ? 16.040 46.112 -3.930 1.00 37.28 45 LYS C CA 1
ATOM 3190 C C . LYS C 1 65 ? 16.021 46.691 -2.524 1.00 34.96 45 LYS C C 1
ATOM 3191 O O . LYS C 1 65 ? 16.867 47.481 -2.189 1.00 34.87 45 LYS C O 1
ATOM 3197 N N . ASN C 1 66 ? 15.042 46.283 -1.710 1.00 33.90 46 ASN C N 1
ATOM 3198 C CA . ASN C 1 66 ? 14.910 46.761 -0.334 1.00 33.35 46 ASN C CA 1
ATOM 3199 C C . ASN C 1 66 ? 14.768 45.605 0.635 1.00 35.33 46 ASN C C 1
ATOM 3200 O O . ASN C 1 66 ? 13.770 44.897 0.622 1.00 33.24 46 ASN C O 1
ATOM 3205 N N . TRP C 1 67 ? 15.777 45.451 1.485 1.00 36.63 47 TRP C N 1
ATOM 3206 C CA . TRP C 1 67 ? 15.735 44.458 2.525 1.00 34.29 47 TRP C CA 1
ATOM 3207 C C . TRP C 1 67 ? 16.637 44.884 3.647 1.00 33.77 47 TRP C C 1
ATOM 3208 O O . TRP C 1 67 ? 17.500 45.736 3.473 1.00 37.88 47 TRP C O 1
ATOM 3219 N N . SER C 1 68 ? 16.434 44.291 4.808 1.00 31.56 48 SER C N 1
ATOM 3220 C CA . SER C 1 68 ? 17.206 44.656 5.954 1.00 30.54 48 SER C CA 1
ATOM 3221 C C . SER C 1 68 ? 17.357 43.526 6.962 1.00 32.95 48 SER C C 1
ATOM 3222 O O . SER C 1 68 ? 16.620 42.515 6.951 1.00 34.70 48 SER C O 1
ATOM 3225 N N . LEU C 1 69 ? 18.382 43.674 7.791 1.00 32.75 49 LEU C N 1
ATOM 3226 C CA . LEU C 1 69 ? 18.606 42.790 8.902 1.00 31.95 49 LEU C CA 1
ATOM 3227 C C . LEU C 1 69 ? 18.698 43.671 10.135 1.00 32.62 49 LEU C C 1
ATOM 3228 O O . LEU C 1 69 ? 19.575 44.540 10.220 1.00 35.07 49 LEU C O 1
ATOM 3241 N N . ARG C 1 71 ? 19.130 43.514 14.279 1.00 39.60 51 ARG C N 1
ATOM 3242 C CA . ARG C 1 71 ? 19.554 42.731 15.408 1.00 43.07 51 ARG C CA 1
ATOM 3243 C C . ARG C 1 71 ? 18.706 43.101 16.630 1.00 46.88 51 ARG C C 1
ATOM 3244 O O . ARG C 1 71 ? 18.351 44.275 16.816 1.00 41.76 51 ARG C O 1
ATOM 3252 N N . TYR C 1 72 ? 18.393 42.104 17.461 1.00 46.28 52 TYR C N 1
ATOM 3253 C CA . TYR C 1 72 ? 17.667 42.318 18.719 1.00 52.19 52 TYR C CA 1
ATOM 3254 C C . TYR C 1 72 ? 18.656 42.384 19.868 1.00 55.02 52 TYR C C 1
ATOM 3255 O O . TYR C 1 72 ? 19.473 41.485 20.035 1.00 50.08 52 TYR C O 1
ATOM 3264 N N . ASP C 1 73 ? 18.594 43.474 20.630 1.00 57.10 53 ASP C N 1
ATOM 3265 C CA . ASP C 1 73 ? 19.390 43.631 21.846 1.00 65.65 53 ASP C CA 1
ATOM 3266 C C . ASP C 1 73 ? 18.565 43.134 23.026 1.00 66.48 53 ASP C C 1
ATOM 3267 O O . ASP C 1 73 ? 17.550 43.747 23.378 1.00 64.55 53 ASP C O 1
ATOM 3272 N N . GLU C 1 74 ? 18.991 42.030 23.636 1.00 72.51 54 GLU C N 1
ATOM 3273 C CA . GLU C 1 74 ? 18.232 41.415 24.734 1.00 81.47 54 GLU C CA 1
ATOM 3274 C C . GLU C 1 74 ? 18.067 42.359 25.933 1.00 80.94 54 GLU C C 1
ATOM 3275 O O . GLU C 1 74 ? 17.002 42.379 26.561 1.00 74.50 54 GLU C O 1
ATOM 3281 N N . ASN C 1 75 ? 19.109 43.142 26.228 1.00 80.97 55 ASN C N 1
ATOM 3282 C CA . ASN C 1 75 ? 19.077 44.090 27.351 1.00 87.04 55 ASN C CA 1
ATOM 3283 C C . ASN C 1 75 ? 18.034 45.192 27.190 1.00 86.28 55 ASN C C 1
ATOM 3284 O O . ASN C 1 75 ? 17.094 45.268 27.985 1.00 94.15 55 ASN C O 1
ATOM 3289 N N . SER C 1 76 ? 18.174 46.020 26.155 1.00 78.71 56 SER C N 1
ATOM 3290 C CA . SER C 1 76 ? 17.208 47.093 25.909 1.00 70.36 56 SER C CA 1
ATOM 3291 C C . SER C 1 76 ? 15.886 46.598 25.328 1.00 67.58 56 SER C C 1
ATOM 3292 O O . SER C 1 76 ? 14.931 47.362 25.238 1.00 66.57 56 SER C O 1
ATOM 3295 N N . GLU C 1 77 ? 15.803 45.321 24.958 1.00 68.28 57 GLU C N 1
ATOM 3296 C CA . GLU C 1 77 ? 14.633 44.803 24.245 1.00 68.95 57 GLU C CA 1
ATOM 3297 C C . GLU C 1 77 ? 14.312 45.620 22.999 1.00 63.23 57 GLU C C 1
ATOM 3298 O O . GLU C 1 77 ? 13.134 45.828 22.653 1.00 72.86 57 GLU C O 1
ATOM 3304 N N . GLU C 1 78 ? 15.356 46.048 22.301 1.00 55.55 58 GLU C N 1
ATOM 3305 C CA . GLU C 1 78 ? 15.172 46.824 21.083 1.00 60.11 58 GLU C CA 1
ATOM 3306 C C . GLU C 1 78 ? 15.825 46.193 19.848 1.00 54.98 58 GLU C C 1
ATOM 3307 O O . GLU C 1 78 ? 16.812 45.479 19.950 1.00 46.52 58 GLU C O 1
ATOM 3313 N N . LEU C 1 79 ? 15.267 46.520 18.690 1.00 50.87 59 LEU C N 1
ATOM 3314 C CA . LEU C 1 79 ? 15.833 46.165 17.412 1.00 47.73 59 LEU C CA 1
ATOM 3315 C C . LEU C 1 79 ? 16.568 47.371 16.847 1.00 50.51 59 LEU C C 1
ATOM 3316 O O . LEU C 1 79 ? 16.079 48.485 16.956 1.00 54.41 59 LEU C O 1
ATOM 3321 N N . PHE C 1 80 ? 17.716 47.132 16.215 1.00 44.98 60 PHE C N 1
ATOM 3322 C CA . PHE C 1 80 ? 18.418 48.148 15.452 1.00 43.34 60 PHE C CA 1
ATOM 3323 C C . PHE C 1 80 ? 18.945 47.549 14.160 1.00 42.66 60 PHE C C 1
ATOM 3324 O O . PHE C 1 80 ? 19.095 46.320 14.054 1.00 40.69 60 PHE C O 1
ATOM 3332 N N . PHE C 1 81 ? 19.195 48.410 13.178 1.00 37.93 61 PHE C N 1
ATOM 3333 C CA . PHE C 1 81 ? 19.629 47.976 11.866 1.00 39.16 61 PHE C CA 1
ATOM 3334 C C . PHE C 1 81 ? 21.108 47.635 11.820 1.00 40.93 61 PHE C C 1
ATOM 3335 O O . PHE C 1 81 ? 21.934 48.386 12.317 1.00 44.01 61 PHE C O 1
ATOM 3343 N N . LEU C 1 82 ? 21.428 46.488 11.225 1.00 35.14 62 LEU C N 1
ATOM 3344 C CA . LEU C 1 82 ? 22.797 46.165 10.847 1.00 37.57 62 LEU C CA 1
ATOM 3345 C C . LEU C 1 82 ? 22.957 46.252 9.343 1.00 34.18 62 LEU C C 1
ATOM 3346 O O . LEU C 1 82 ? 24.010 46.604 8.866 1.00 35.69 62 LEU C O 1
ATOM 3351 N N . ILE C 1 83 ? 21.921 45.865 8.605 1.00 33.77 63 ILE C N 1
ATOM 3352 C CA . ILE C 1 83 ? 21.925 45.938 7.161 1.00 32.44 63 ILE C CA 1
ATOM 3353 C C . ILE C 1 83 ? 20.630 46.598 6.735 1.00 32.65 63 ILE C C 1
ATOM 3354 O O . ILE C 1 83 ? 19.556 46.307 7.264 1.00 32.79 63 ILE C O 1
ATOM 3359 N N . ALA C 1 84 ? 20.729 47.521 5.786 1.00 37.14 64 ALA C N 1
ATOM 3360 C CA . ALA C 1 84 ? 19.547 48.177 5.253 1.00 39.87 64 ALA C CA 1
ATOM 3361 C C . ALA C 1 84 ? 19.854 48.547 3.822 1.00 45.17 64 ALA C C 1
ATOM 3362 O O . ALA C 1 84 ? 20.399 49.616 3.565 1.00 57.23 64 ALA C O 1
ATOM 3364 N N . GLU C 1 85 ? 19.481 47.667 2.900 1.00 38.72 65 GLU C N 1
ATOM 3365 C CA . GLU C 1 85 ? 19.714 47.892 1.493 1.00 41.69 65 GLU C CA 1
ATOM 3366 C C . GLU C 1 85 ? 18.526 48.590 0.828 1.00 38.80 65 GLU C C 1
ATOM 3367 O O . GLU C 1 85 ? 17.376 48.353 1.201 1.00 38.08 65 GLU C O 1
ATOM 3373 N N . GLY C 1 86 ? 18.815 49.506 -0.109 1.00 38.14 66 GLY C N 1
ATOM 3374 C CA . GLY C 1 86 ? 17.779 50.314 -0.790 1.00 35.66 66 GLY C CA 1
ATOM 3375 C C . GLY C 1 86 ? 17.310 51.601 -0.078 1.00 36.37 66 GLY C C 1
ATOM 3376 O O . GLY C 1 86 ? 16.442 52.310 -0.572 1.00 33.95 66 GLY C O 1
ATOM 3377 N N . ILE C 1 87 ? 17.862 51.892 1.094 1.00 38.43 67 ILE C N 1
ATOM 3378 C CA . ILE C 1 87 ? 17.680 53.181 1.775 1.00 39.46 67 ILE C CA 1
ATOM 3379 C C . ILE C 1 87 ? 19.011 53.628 2.370 1.00 42.30 67 ILE C C 1
ATOM 3380 O O . ILE C 1 87 ? 19.955 52.834 2.445 1.00 38.80 67 ILE C O 1
ATOM 3385 N N . GLN C 1 88 ? 19.103 54.900 2.762 1.00 45.28 68 GLN C N 1
ATOM 3386 C CA . GLN C 1 88 ? 20.362 55.461 3.250 1.00 48.28 68 GLN C CA 1
ATOM 3387 C C . GLN C 1 88 ? 20.593 55.028 4.684 1.00 46.33 68 GLN C C 1
ATOM 3388 O O . GLN C 1 88 ? 19.768 55.316 5.558 1.00 37.56 68 GLN C O 1
ATOM 3394 N N . PHE C 1 89 ? 21.724 54.381 4.946 1.00 43.30 69 PHE C N 1
ATOM 3395 C CA . PHE C 1 89 ? 22.004 53.935 6.298 1.00 46.94 69 PHE C CA 1
ATOM 3396 C C . PHE C 1 89 ? 22.028 55.073 7.317 1.00 49.82 69 PHE C C 1
ATOM 3397 O O . PHE C 1 89 ? 21.610 54.899 8.464 1.00 52.21 69 PHE C O 1
ATOM 3405 N N . ASN C 1 90 ? 22.520 56.238 6.909 1.00 53.38 70 ASN C N 1
ATOM 3406 C CA . ASN C 1 90 ? 22.579 57.393 7.816 1.00 55.21 70 ASN C CA 1
ATOM 3407 C C . ASN C 1 90 ? 21.238 57.790 8.382 1.00 55.64 70 ASN C C 1
ATOM 3408 O O . ASN C 1 90 ? 21.164 58.254 9.500 1.00 56.26 70 ASN C O 1
ATOM 3413 N N . HIS C 1 91 ? 20.187 57.624 7.598 1.00 56.71 71 HIS C N 1
ATOM 3414 C CA . HIS C 1 91 ? 18.853 57.993 8.031 1.00 58.73 71 HIS C CA 1
ATOM 3415 C C . HIS C 1 91 ? 18.301 57.059 9.096 1.00 59.63 71 HIS C C 1
ATOM 3416 O O . HIS C 1 91 ? 17.405 57.447 9.827 1.00 60.21 71 HIS C O 1
ATOM 3423 N N . ILE C 1 92 ? 18.800 55.824 9.167 1.00 57.06 72 ILE C N 1
ATOM 3424 C CA . ILE C 1 92 ? 18.201 54.831 10.069 1.00 52.03 72 ILE C CA 1
ATOM 3425 C C . ILE C 1 92 ? 19.133 54.303 11.157 1.00 50.13 72 ILE C C 1
ATOM 3426 O O . ILE C 1 92 ? 18.712 53.510 11.995 1.00 48.81 72 ILE C O 1
ATOM 3431 N N . ARG C 1 93 ? 20.384 54.758 11.158 1.00 47.67 73 ARG C N 1
ATOM 3432 C CA . ARG C 1 93 ? 21.352 54.327 12.159 1.00 50.47 73 ARG C CA 1
ATOM 3433 C C . ARG C 1 93 ? 20.838 54.456 13.597 1.00 53.61 73 ARG C C 1
ATOM 3434 O O . ARG C 1 93 ? 21.147 53.632 14.453 1.00 50.02 73 ARG C O 1
ATOM 3442 N N . SER C 1 94 ? 20.072 55.505 13.873 1.00 57.14 74 SER C N 1
ATOM 3443 C CA . SER C 1 94 ? 19.628 55.774 15.238 1.00 60.07 74 SER C CA 1
ATOM 3444 C C . SER C 1 94 ? 18.296 55.112 15.566 1.00 60.16 74 SER C C 1
ATOM 3445 O O . SER C 1 94 ? 17.888 55.105 16.718 1.00 51.65 74 SER C O 1
ATOM 3448 N N . ILE C 1 95 ? 17.614 54.553 14.572 1.00 57.85 75 ILE C N 1
ATOM 3449 C CA . ILE C 1 95 ? 16.318 53.927 14.826 1.00 55.22 75 ILE C CA 1
ATOM 3450 C C . ILE C 1 95 ? 16.429 52.755 15.799 1.00 52.76 75 ILE C C 1
ATOM 3451 O O . ILE C 1 95 ? 17.363 51.954 15.709 1.00 49.93 75 ILE C O 1
ATOM 3456 N N . ARG C 1 96 ? 15.523 52.731 16.775 1.00 47.81 76 ARG C N 1
ATOM 3457 C CA . ARG C 1 96 ? 15.382 51.633 17.727 1.00 51.36 76 ARG C CA 1
ATOM 3458 C C . ARG C 1 96 ? 13.921 51.282 17.780 1.00 51.37 76 ARG C C 1
ATOM 3459 O O . ARG C 1 96 ? 13.101 52.159 18.004 1.00 56.23 76 ARG C O 1
ATOM 3467 N N . LEU C 1 97 ? 13.581 50.016 17.585 1.00 52.42 77 LEU C N 1
ATOM 3468 C CA . LEU C 1 97 ? 12.197 49.586 17.737 1.00 56.24 77 LEU C CA 1
ATOM 3469 C C . LEU C 1 97 ? 12.046 48.841 19.051 1.00 67.05 77 LEU C C 1
ATOM 3470 O O . LEU C 1 97 ? 12.841 47.941 19.341 1.00 65.91 77 LEU C O 1
ATOM 3475 N N . LYS C 1 98 ? 11.059 49.236 19.860 1.00 72.91 78 LYS C N 1
ATOM 3476 C CA . LYS C 1 98 ? 10.783 48.533 21.125 1.00 80.04 78 LYS C CA 1
ATOM 3477 C C . LYS C 1 98 ? 10.205 47.194 20.729 1.00 73.23 78 LYS C C 1
ATOM 3478 O O . LYS C 1 98 ? 9.763 47.029 19.596 1.00 72.04 78 LYS C O 1
ATOM 3484 N N . SER C 1 99 ? 10.155 46.263 21.669 1.00 69.88 79 SER C N 1
ATOM 3485 C CA . SER C 1 99 ? 9.507 44.990 21.402 1.00 62.15 79 SER C CA 1
ATOM 3486 C C . SER C 1 99 ? 8.022 45.259 21.139 1.00 63.49 79 SER C C 1
ATOM 3487 O O . SER C 1 99 ? 7.445 46.192 21.697 1.00 68.24 79 SER C O 1
ATOM 3490 N N . GLY C 1 100 ? 7.418 44.483 20.245 1.00 64.39 80 GLY C N 1
ATOM 3491 C CA . GLY C 1 100 ? 6.028 44.701 19.817 1.00 55.87 80 GLY C CA 1
ATOM 3492 C C . GLY C 1 100 ? 5.839 45.857 18.849 1.00 51.94 80 GLY C C 1
ATOM 3493 O O . GLY C 1 100 ? 4.783 45.992 18.250 1.00 50.61 80 GLY C O 1
ATOM 3494 N N . GLU C 1 101 ? 6.865 46.678 18.658 1.00 52.26 81 GLU C N 1
ATOM 3495 C CA . GLU C 1 101 ? 6.758 47.828 17.767 1.00 47.65 81 GLU C CA 1
ATOM 3496 C C . GLU C 1 101 ? 7.120 47.485 16.320 1.00 46.89 81 GLU C C 1
ATOM 3497 O O . GLU C 1 101 ? 8.212 46.975 16.044 1.00 50.70 81 GLU C O 1
ATOM 3503 N N . GLY C 1 102 ? 6.228 47.831 15.402 1.00 44.19 82 GLY C N 1
ATOM 3504 C CA . GLY C 1 102 ? 6.395 47.551 13.986 1.00 43.94 82 GLY C CA 1
ATOM 3505 C C . GLY C 1 102 ? 6.069 46.110 13.667 1.00 46.61 82 GLY C C 1
ATOM 3506 O O . GLY C 1 102 ? 5.865 45.293 14.576 1.00 45.87 82 GLY C O 1
ATOM 3507 N N . ILE C 1 103 ? 6.041 45.788 12.376 1.00 45.16 83 ILE C N 1
ATOM 3508 C CA . ILE C 1 103 ? 5.994 44.389 11.956 1.00 46.65 83 ILE C CA 1
ATOM 3509 C C . ILE C 1 103 ? 7.197 43.652 12.537 1.00 40.99 83 ILE C C 1
ATOM 3510 O O . ILE C 1 103 ? 7.061 42.557 13.099 1.00 42.61 83 ILE C O 1
ATOM 3515 N N . ALA C 1 104 ? 8.371 44.263 12.446 1.00 39.23 84 ALA C N 1
ATOM 3516 C CA . ALA C 1 104 ? 9.592 43.615 12.934 1.00 39.39 84 ALA C CA 1
ATOM 3517 C C . ALA C 1 104 ? 9.489 43.310 14.437 1.00 43.65 84 ALA C C 1
ATOM 3518 O O . ALA C 1 104 ? 9.825 42.203 14.875 1.00 42.84 84 ALA C O 1
ATOM 3520 N N . GLY C 1 105 ? 9.008 44.276 15.219 1.00 46.54 85 GLY C N 1
ATOM 3521 C CA . GLY C 1 105 ? 8.807 44.082 16.675 1.00 45.37 85 GLY C CA 1
ATOM 3522 C C . GLY C 1 105 ? 7.774 43.033 17.000 1.00 44.71 85 GLY C C 1
ATOM 3523 O O . GLY C 1 105 ? 7.926 42.262 17.956 1.00 46.80 85 GLY C O 1
ATOM 3524 N N . SER C 1 106 ? 6.737 42.939 16.180 1.00 43.60 86 SER C N 1
ATOM 3525 C CA . SER C 1 106 ? 5.744 41.855 16.370 1.00 44.84 86 SER C CA 1
ATOM 3526 C C . SER C 1 106 ? 6.324 40.454 16.093 1.00 46.28 86 SER C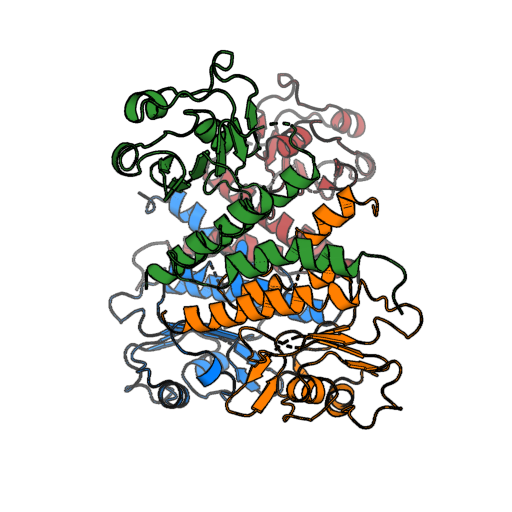 C 1
ATOM 3527 O O . SER C 1 106 ? 5.975 39.472 16.765 1.00 46.18 86 SER C O 1
ATOM 3530 N N . VAL C 1 107 ? 7.221 40.358 15.106 1.00 46.35 87 VAL C N 1
ATOM 3531 C CA . VAL C 1 107 ? 7.891 39.086 14.838 1.00 42.76 87 VAL C CA 1
ATOM 3532 C C . VAL C 1 107 ? 8.639 38.624 16.073 1.00 38.73 87 VAL C C 1
ATOM 3533 O O . VAL C 1 107 ? 8.623 37.441 16.411 1.00 42.40 87 VAL C O 1
ATOM 3537 N N . VAL C 1 108 ? 9.304 39.549 16.743 1.00 40.99 88 VAL C N 1
ATOM 3538 C CA . VAL C 1 108 ? 10.060 39.177 17.936 1.00 45.77 88 VAL C CA 1
ATOM 3539 C C . VAL C 1 108 ? 9.105 38.603 18.996 1.00 54.46 88 VAL C C 1
ATOM 3540 O O . VAL C 1 108 ? 9.408 37.580 19.613 1.00 52.41 88 VAL C O 1
ATOM 3544 N N . GLN C 1 109 ? 7.934 39.219 19.144 1.00 55.44 89 GLN C N 1
ATOM 3545 C CA . GLN C 1 109 ? 6.957 38.765 20.127 1.00 56.61 89 GLN C CA 1
ATOM 3546 C C . GLN C 1 109 ? 6.314 37.425 19.787 1.00 54.02 89 GLN C C 1
ATOM 3547 O O . GLN C 1 109 ? 6.246 36.537 20.633 1.00 50.46 89 GLN C O 1
ATOM 3553 N N . THR C 1 110 ? 5.893 37.268 18.546 1.00 48.64 90 THR C N 1
ATOM 3554 C CA . THR C 1 110 ? 5.266 36.046 18.115 1.00 49.94 90 THR C CA 1
ATOM 3555 C C . THR C 1 110 ? 6.258 34.935 17.758 1.00 54.33 90 THR C C 1
ATOM 3556 O O . THR C 1 110 ? 5.869 33.769 17.642 1.00 49.14 90 THR C O 1
ATOM 3560 N N . LYS C 1 111 ? 7.531 35.290 17.574 1.00 56.36 91 LYS C N 1
ATOM 3561 C CA . LYS C 1 111 ? 8.550 34.347 17.130 1.00 53.79 91 LYS C CA 1
ATOM 3562 C C . LYS C 1 111 ? 8.193 33.637 15.844 1.00 51.64 91 LYS C C 1
ATOM 3563 O O . LYS C 1 111 ? 8.606 32.511 15.616 1.00 47.15 91 LYS C O 1
ATOM 3569 N N . SER C 1 112 ? 7.421 34.295 14.996 1.00 51.75 92 SER C N 1
ATOM 3570 C CA . SER C 1 112 ? 6.976 33.665 13.769 1.00 50.57 92 SER C CA 1
ATOM 3571 C C . SER C 1 112 ? 7.072 34.671 12.656 1.00 44.72 92 SER C C 1
ATOM 3572 O O . SER C 1 112 ? 7.044 35.877 12.895 1.00 43.37 92 SER C O 1
ATOM 3575 N N . PRO C 1 113 ? 7.156 34.182 11.426 1.00 43.34 93 PRO C N 1
ATOM 3576 C CA . PRO C 1 113 ? 7.158 35.091 10.293 1.00 42.34 93 PRO C CA 1
ATOM 3577 C C . PRO C 1 113 ? 5.860 35.874 10.195 1.00 42.52 93 PRO C C 1
ATOM 3578 O O . PRO C 1 113 ? 4.830 35.401 10.633 1.00 43.18 93 PRO C O 1
ATOM 3582 N N . ILE C 1 114 ? 5.911 37.043 9.576 1.00 40.43 94 ILE C N 1
ATOM 3583 C CA . ILE C 1 114 ? 4.728 37.800 9.258 1.00 38.69 94 ILE C CA 1
ATOM 3584 C C . ILE C 1 114 ? 4.810 38.261 7.823 1.00 37.76 94 ILE C C 1
ATOM 3585 O O . ILE C 1 114 ? 5.830 38.827 7.420 1.00 40.99 94 ILE C O 1
ATOM 3590 N N . PHE C 1 115 ? 3.754 37.987 7.060 1.00 37.84 95 PHE C N 1
ATOM 3591 C CA . PHE C 1 115 ? 3.596 38.479 5.699 1.00 42.49 95 PHE C CA 1
ATOM 3592 C C . PHE C 1 115 ? 2.493 39.525 5.682 1.00 45.59 95 PHE C C 1
ATOM 3593 O O . PHE C 1 115 ? 1.412 39.283 6.191 1.00 41.72 95 PHE C O 1
ATOM 3601 N N . VAL C 1 116 ? 2.781 40.690 5.112 1.00 45.95 96 VAL C N 1
ATOM 3602 C CA . VAL C 1 116 ? 1.807 41.776 5.035 1.00 46.92 96 VAL C CA 1
ATOM 3603 C C . VAL C 1 116 ? 1.733 42.266 3.610 1.00 43.52 96 VAL C C 1
ATOM 3604 O O . VAL C 1 116 ? 2.703 42.820 3.099 1.00 43.01 96 VAL C O 1
ATOM 3608 N N . GLU C 1 117 ? 0.589 42.042 2.971 1.00 47.71 97 GLU C N 1
ATOM 3609 C CA . GLU C 1 117 ? 0.352 42.451 1.583 1.00 50.97 97 GLU C CA 1
ATOM 3610 C C . GLU C 1 117 ? 0.156 43.947 1.445 1.00 48.43 97 GLU C C 1
ATOM 3611 O O . GLU C 1 117 ? 0.399 44.503 0.379 1.00 50.55 97 GLU C O 1
ATOM 3617 N N . ASN C 1 118 ? -0.296 44.599 2.510 1.00 51.62 98 ASN C N 1
ATOM 3618 C CA . ASN C 1 118 ? -0.490 46.049 2.487 1.00 50.93 98 ASN C CA 1
ATOM 3619 C C . ASN C 1 118 ? -0.417 46.613 3.880 1.00 51.74 98 ASN C C 1
ATOM 3620 O O . ASN C 1 118 ? -1.308 46.382 4.697 1.00 52.03 98 ASN C O 1
ATOM 3625 N N . VAL C 1 119 ? 0.642 47.371 4.146 1.00 49.89 99 VAL C N 1
ATOM 3626 C CA . VAL C 1 119 ? 0.921 47.830 5.500 1.00 54.97 99 VAL C CA 1
ATOM 3627 C C . VAL C 1 119 ? -0.083 48.872 6.014 1.00 63.42 99 VAL C C 1
ATOM 3628 O O . VAL C 1 119 ? -0.188 49.082 7.232 1.00 68.15 99 VAL C O 1
ATOM 3632 N N . LYS C 1 120 ? -0.814 49.508 5.100 1.00 62.86 100 LYS C N 1
ATOM 3633 C CA . LYS C 1 120 ? -1.879 50.440 5.471 1.00 68.12 100 LYS C CA 1
ATOM 3634 C C . LYS C 1 120 ? -3.015 49.734 6.181 1.00 67.72 100 LYS C C 1
ATOM 3635 O O . LYS C 1 120 ? -3.660 50.313 7.044 1.00 72.71 100 LYS C O 1
ATOM 3641 N N . ASN C 1 121 ? -3.241 48.471 5.847 1.00 68.95 101 ASN C N 1
ATOM 3642 C CA . ASN C 1 121 ? -4.283 47.695 6.511 1.00 69.28 101 ASN C CA 1
ATOM 3643 C C . ASN C 1 121 ? -3.809 46.923 7.736 1.00 69.15 101 ASN C C 1
ATOM 3644 O O . ASN C 1 121 ? -4.520 46.035 8.209 1.00 69.01 101 ASN C O 1
ATOM 3649 N N . ASP C 1 122 ? -2.611 47.229 8.238 1.00 63.42 102 ASP C N 1
ATOM 3650 C CA . ASP C 1 122 ? -2.077 46.496 9.377 1.00 58.60 102 ASP C CA 1
ATOM 3651 C C . ASP C 1 122 ? -1.727 47.466 10.483 1.00 58.64 102 ASP C C 1
ATOM 3652 O O . ASP C 1 122 ? -0.804 48.274 10.337 1.00 57.29 102 ASP C O 1
ATOM 3657 N N . PRO C 1 123 ? -2.456 47.388 11.602 1.00 57.19 103 PRO C N 1
ATOM 3658 C CA . PRO C 1 123 ? -2.147 48.254 12.738 1.00 58.19 103 PRO C CA 1
ATOM 3659 C C . PRO C 1 123 ? -0.771 48.010 13.392 1.00 59.67 103 PRO C C 1
ATOM 3660 O O . PRO C 1 123 ? -0.300 48.865 14.154 1.00 64.38 103 PRO C O 1
ATOM 3664 N N . ARG C 1 124 ? -0.130 46.868 13.124 1.00 54.59 104 ARG C N 1
ATOM 3665 C CA . ARG C 1 124 ? 1.181 46.579 13.719 1.00 51.41 104 ARG C CA 1
ATOM 3666 C C . ARG C 1 124 ? 2.294 47.404 13.073 1.00 48.83 104 ARG C C 1
ATOM 3667 O O . ARG C 1 124 ? 3.335 47.656 13.693 1.00 48.90 104 ARG C O 1
ATOM 3675 N N . PHE C 1 125 ? 2.063 47.849 11.843 1.00 48.64 105 PHE C N 1
ATOM 3676 C CA . PHE C 1 125 ? 3.072 48.561 11.058 1.00 48.54 105 PHE C CA 1
ATOM 3677 C C . PHE C 1 125 ? 3.569 49.802 11.768 1.00 51.92 105 PHE C C 1
ATOM 3678 O O . PHE C 1 125 ? 2.808 50.442 12.477 1.00 57.45 105 PHE C O 1
ATOM 3686 N N . SER C 1 126 ? 4.848 50.128 11.588 1.00 51.72 106 SER C N 1
ATOM 3687 C CA . SER C 1 126 ? 5.421 51.358 12.119 1.00 49.35 106 SER C CA 1
ATOM 3688 C C . SER C 1 126 ? 5.915 52.234 10.978 1.00 54.78 106 SER C C 1
ATOM 3689 O O . SER C 1 126 ? 6.763 51.806 10.177 1.00 53.19 106 SER C O 1
ATOM 3692 N N . LYS C 1 127 ? 5.394 53.466 10.931 1.00 56.58 107 LYS C N 1
ATOM 3693 C CA . LYS C 1 127 ? 5.750 54.463 9.920 1.00 54.45 107 LYS C CA 1
ATOM 3694 C C . LYS C 1 127 ? 7.087 55.134 10.197 1.00 55.30 107 LYS C C 1
ATOM 3695 O O . LYS C 1 127 ? 7.615 55.869 9.350 1.00 56.23 107 LYS C O 1
ATOM 3701 N N . LYS C 1 128 ? 7.634 54.884 11.378 1.00 50.36 108 LYS C N 1
ATOM 3702 C CA . LYS C 1 128 ? 8.771 55.635 11.859 1.00 50.98 108 LYS C CA 1
ATOM 3703 C C . LYS C 1 128 ? 9.879 55.695 10.802 1.00 49.29 108 LYS C C 1
ATOM 3704 O O . LYS C 1 128 ? 10.391 56.769 10.500 1.00 51.01 108 LYS C O 1
ATOM 3710 N N . VAL C 1 129 ? 10.215 54.544 10.212 1.00 47.06 109 VAL C N 1
ATOM 3711 C CA . VAL C 1 129 ? 11.323 54.453 9.259 1.00 45.75 109 VAL C CA 1
ATOM 3712 C C . VAL C 1 129 ? 11.018 55.124 7.911 1.00 44.20 109 VAL C C 1
ATOM 3713 O O . VAL C 1 129 ? 11.853 55.840 7.369 1.00 43.48 109 VAL C O 1
ATOM 3717 N N . ASP C 1 130 ? 9.840 54.876 7.352 1.00 49.01 110 ASP C N 1
ATOM 3718 C CA . ASP C 1 130 ? 9.425 55.577 6.117 1.00 53.83 110 ASP C CA 1
ATOM 3719 C C . ASP C 1 130 ? 9.506 57.115 6.283 1.00 56.80 110 ASP C C 1
ATOM 3720 O O . ASP C 1 130 ? 9.913 57.838 5.360 1.00 57.24 110 ASP C O 1
ATOM 3725 N N . GLU C 1 131 ? 9.119 57.603 7.461 1.00 59.41 111 GLU C N 1
ATOM 3726 C CA . GLU C 1 131 ? 9.195 59.037 7.753 1.00 64.38 111 GLU C CA 1
ATOM 3727 C C . GLU C 1 131 ? 10.631 59.550 7.715 1.00 62.49 111 GLU C C 1
ATOM 3728 O O . GLU C 1 131 ? 10.870 60.645 7.245 1.00 67.52 111 GLU C O 1
ATOM 3734 N N . LYS C 1 132 ? 11.581 58.758 8.201 1.00 61.53 112 LYS C N 1
ATOM 3735 C CA . LYS C 1 132 ? 12.990 59.128 8.139 1.00 59.34 112 LYS C CA 1
ATOM 3736 C C . LYS C 1 132 ? 13.586 58.992 6.751 1.00 56.42 112 LYS C C 1
ATOM 3737 O O . LYS C 1 132 ? 14.477 59.745 6.388 1.00 57.69 112 LYS C O 1
ATOM 3743 N N . THR C 1 133 ? 13.117 58.027 5.975 1.00 52.14 113 THR C N 1
ATOM 3744 C CA . THR C 1 133 ? 13.764 57.724 4.703 1.00 49.41 113 THR C CA 1
ATOM 3745 C C . THR C 1 133 ? 13.095 58.362 3.524 1.00 51.34 113 THR C C 1
ATOM 3746 O O . THR C 1 133 ? 13.729 58.531 2.474 1.00 49.94 113 THR C O 1
ATOM 3750 N N . GLY C 1 134 ? 11.797 58.649 3.655 1.00 49.75 114 GLY C N 1
ATOM 3751 C CA . GLY C 1 134 ? 11.007 59.082 2.492 1.00 54.06 114 GLY C CA 1
ATOM 3752 C C . GLY C 1 134 ? 10.696 57.973 1.496 1.00 52.85 114 GLY C C 1
ATOM 3753 O O . GLY C 1 134 ? 10.201 58.227 0.413 1.00 55.74 114 GLY C O 1
ATOM 3754 N N . PHE C 1 135 ? 10.961 56.730 1.877 1.00 54.54 115 PHE C N 1
ATOM 3755 C CA . PHE C 1 135 ? 10.558 55.567 1.097 1.00 47.53 115 PHE C CA 1
ATOM 3756 C C . PHE C 1 135 ? 9.139 55.230 1.517 1.00 45.67 115 PHE C C 1
ATOM 3757 O O . PHE C 1 135 ? 8.776 55.451 2.674 1.00 49.52 115 PHE C O 1
ATOM 3765 N N . GLU C 1 136 ? 8.334 54.710 0.594 1.00 48.70 116 GLU C N 1
ATOM 3766 C CA . GLU C 1 136 ? 6.996 54.218 0.949 1.00 49.06 116 GLU C CA 1
ATOM 3767 C C . GLU C 1 136 ? 6.912 52.689 0.987 1.00 47.85 116 GLU C C 1
ATOM 3768 O O . GLU C 1 136 ? 6.953 52.009 -0.050 1.00 43.35 116 GLU C O 1
ATOM 3774 N N . THR C 1 137 ? 6.759 52.155 2.196 1.00 46.43 117 THR C N 1
ATOM 3775 C CA . THR C 1 137 ? 6.651 50.721 2.393 1.00 45.71 117 THR C CA 1
ATOM 3776 C C . THR C 1 137 ? 5.234 50.300 2.051 1.00 49.50 117 THR C C 1
ATOM 3777 O O . THR C 1 137 ? 4.290 50.876 2.559 1.00 49.04 117 THR C O 1
ATOM 3781 N N . LYS C 1 138 ? 5.092 49.274 1.213 1.00 50.69 118 LYS C N 1
ATOM 3782 C CA . LYS C 1 138 ? 3.779 48.721 0.857 1.00 52.24 118 LYS C CA 1
ATOM 3783 C C . LYS C 1 138 ? 3.621 47.281 1.326 1.00 52.71 118 LYS C C 1
ATOM 3784 O O . LYS C 1 138 ? 2.606 46.941 1.916 1.00 43.77 118 LYS C O 1
ATOM 3790 N N . THR C 1 139 ? 4.632 46.436 1.062 1.00 51.03 119 THR C N 1
ATOM 3791 C CA . THR C 1 139 ? 4.601 45.045 1.493 1.00 45.58 119 THR C CA 1
ATOM 3792 C C . THR C 1 139 ? 5.839 44.684 2.285 1.00 43.13 119 THR C C 1
ATOM 3793 O O . THR C 1 139 ? 6.934 45.193 2.018 1.00 41.05 119 THR C O 1
ATOM 3797 N N . ILE C 1 140 ? 5.663 43.775 3.241 1.00 43.53 120 ILE C N 1
ATOM 3798 C CA . ILE C 1 140 ? 6.759 43.239 4.029 1.00 39.41 120 ILE C CA 1
ATOM 3799 C C . ILE C 1 140 ? 6.639 41.727 4.195 1.00 39.52 120 ILE C C 1
ATOM 3800 O O . ILE C 1 140 ? 5.565 41.217 4.500 1.00 37.52 120 ILE C O 1
ATOM 3805 N N . ILE C 1 141 ? 7.753 41.030 3.994 1.00 34.80 121 ILE C N 1
ATOM 3806 C CA . ILE C 1 141 ? 7.964 39.703 4.557 1.00 36.17 121 ILE C CA 1
ATOM 3807 C C . ILE C 1 141 ? 9.022 39.804 5.612 1.00 32.76 121 ILE C C 1
ATOM 3808 O O . ILE C 1 141 ? 10.137 40.257 5.333 1.00 33.89 121 ILE C O 1
ATOM 3813 N N . ALA C 1 142 ? 8.689 39.374 6.821 1.00 33.21 122 ALA C N 1
ATOM 3814 C CA . ALA C 1 142 ? 9.576 39.482 7.962 1.00 30.69 122 ALA C CA 1
ATOM 3815 C C . ALA C 1 142 ? 9.725 38.143 8.647 1.00 33.31 122 ALA C C 1
ATOM 3816 O O . ALA C 1 142 ? 8.729 37.531 9.004 1.00 33.18 122 ALA C O 1
ATOM 3818 N N . VAL C 1 143 ? 10.969 37.694 8.833 1.00 36.27 123 VAL C N 1
ATOM 3819 C CA . VAL C 1 143 ? 11.246 36.436 9.492 1.00 35.70 123 VAL C CA 1
ATOM 3820 C C . VAL C 1 143 ? 12.126 36.629 10.700 1.00 35.70 123 VAL C C 1
ATOM 3821 O O . VAL C 1 143 ? 13.050 37.417 10.663 1.00 35.37 123 VAL C O 1
ATOM 3825 N N . PRO C 1 144 ? 11.852 35.881 11.776 1.00 31.96 124 PRO C N 1
ATOM 3826 C CA . PRO C 1 144 ? 12.713 35.935 12.934 1.00 29.50 124 PRO C CA 1
ATOM 3827 C C . PRO C 1 144 ? 14.014 35.190 12.712 1.00 30.33 124 PRO C C 1
ATOM 3828 O O . PRO C 1 144 ? 14.039 34.163 12.049 1.00 30.72 124 PRO C O 1
ATOM 3840 N N . ILE C 1 146 ? 16.213 32.908 14.616 1.00 37.96 126 ILE C N 1
ATOM 3841 C CA . ILE C 1 146 ? 15.980 32.102 15.807 1.00 37.67 126 ILE C CA 1
ATOM 3842 C C . ILE C 1 146 ? 17.274 31.415 16.199 1.00 37.77 126 ILE C C 1
ATOM 3843 O O . ILE C 1 146 ? 17.961 30.806 15.362 1.00 36.73 126 ILE C O 1
ATOM 3848 N N . PHE C 1 147 ? 17.616 31.514 17.475 1.00 35.10 127 PHE C N 1
ATOM 3849 C CA . PHE C 1 147 ? 18.765 30.828 18.038 1.00 39.37 127 PHE C CA 1
ATOM 3850 C C . PHE C 1 147 ? 18.359 30.287 19.411 1.00 44.91 127 PHE C C 1
ATOM 3851 O O . PHE C 1 147 ? 17.934 31.059 20.270 1.00 42.85 127 PHE C O 1
ATOM 3859 N N . ARG C 1 148 ? 18.492 28.969 19.596 1.00 49.34 128 ARG C N 1
ATOM 3860 C CA . ARG C 1 148 ? 18.089 28.306 20.848 1.00 50.94 128 ARG C CA 1
ATOM 3861 C C . ARG C 1 148 ? 16.686 28.721 21.268 1.00 49.48 128 ARG C C 1
ATOM 3862 O O . ARG C 1 148 ? 16.463 29.143 22.390 1.00 53.99 128 ARG C O 1
ATOM 3870 N N . GLY C 1 149 ? 15.760 28.631 20.318 1.00 51.53 129 GLY C N 1
ATOM 3871 C CA . GLY C 1 149 ? 14.369 28.923 20.561 1.00 50.76 129 GLY C CA 1
ATOM 3872 C C . GLY C 1 149 ? 13.979 30.388 20.720 1.00 53.00 129 GLY C C 1
ATOM 3873 O O . GLY C 1 149 ? 12.793 30.680 20.800 1.00 55.77 129 GLY C O 1
ATOM 3874 N N . GLU C 1 150 ? 14.944 31.310 20.807 1.00 52.72 130 GLU C N 1
ATOM 3875 C CA . GLU C 1 150 ? 14.627 32.744 20.956 1.00 47.30 130 GLU C CA 1
ATOM 3876 C C . GLU C 1 150 ? 14.899 33.572 19.686 1.00 50.65 130 GLU C C 1
ATOM 3877 O O . GLU C 1 150 ? 15.690 33.170 18.831 1.00 40.87 130 GLU C O 1
ATOM 3883 N N . VAL C 1 151 ? 14.287 34.756 19.613 1.00 45.46 131 VAL C N 1
ATOM 3884 C CA . VAL C 1 151 ? 14.477 35.670 18.507 1.00 42.10 131 VAL C CA 1
ATOM 3885 C C . VAL C 1 151 ? 15.658 36.590 18.766 1.00 41.63 131 VAL C C 1
ATOM 3886 O O . VAL C 1 151 ? 15.681 37.306 19.776 1.00 41.54 131 VAL C O 1
ATOM 3890 N N . HIS C 1 152 ? 16.648 36.561 17.860 1.00 36.16 132 HIS C N 1
ATOM 3891 C CA . HIS C 1 152 ? 17.843 37.424 17.952 1.00 36.47 132 HIS C CA 1
ATOM 3892 C C . HIS C 1 152 ? 17.877 38.538 16.912 1.00 31.55 132 HIS C C 1
ATOM 3893 O O . HIS C 1 152 ? 18.822 39.314 16.822 1.00 30.12 132 HIS C O 1
ATOM 3900 N N . GLY C 1 153 ? 16.818 38.615 16.125 1.00 31.93 133 GLY C N 1
ATOM 3901 C CA . GLY C 1 153 ? 16.686 39.667 15.152 1.00 31.72 133 GLY C CA 1
ATOM 3902 C C . GLY C 1 153 ? 15.625 39.322 14.150 1.00 31.25 133 GLY C C 1
ATOM 3903 O O . GLY C 1 153 ? 14.941 38.291 14.275 1.00 33.10 133 GLY C O 1
ATOM 3904 N N . VAL C 1 154 ? 15.529 40.155 13.119 1.00 29.80 134 VAL C N 1
ATOM 3905 C CA . VAL C 1 154 ? 14.532 40.010 12.074 1.00 29.22 134 VAL C CA 1
ATOM 3906 C C . VAL C 1 154 ? 15.114 40.423 10.731 1.00 31.65 134 VAL C C 1
ATOM 3907 O O . VAL C 1 154 ? 15.914 41.371 10.661 1.00 28.53 134 VAL C O 1
ATOM 3911 N N . ILE C 1 155 ? 14.789 39.655 9.688 1.00 30.08 135 ILE C N 1
ATOM 3912 C CA . ILE C 1 155 ? 15.162 39.976 8.324 1.00 31.06 135 ILE C CA 1
ATOM 3913 C C . ILE C 1 155 ? 13.872 40.356 7.635 1.00 31.05 135 ILE C C 1
ATOM 3914 O O . ILE C 1 155 ? 12.901 39.612 7.717 1.00 31.70 135 ILE C O 1
ATOM 3919 N N . GLU C 1 156 ? 13.869 41.504 6.953 1.00 28.38 136 GLU C N 1
ATOM 3920 C CA . GLU C 1 156 ? 12.709 41.950 6.190 1.00 31.00 136 GLU C CA 1
ATOM 3921 C C . GLU C 1 156 ? 13.041 42.081 4.719 1.00 31.01 136 GLU C C 1
ATOM 3922 O O . GLU C 1 156 ? 14.104 42.575 4.362 1.00 31.73 136 GLU C O 1
ATOM 3928 N N . LEU C 1 157 ? 12.138 41.586 3.880 1.00 34.45 137 LEU C N 1
ATOM 3929 C CA . LEU C 1 157 ? 12.159 41.898 2.470 1.00 34.82 137 LEU C CA 1
ATOM 3930 C C . LEU C 1 157 ? 11.004 42.851 2.224 1.00 34.94 137 LEU C C 1
ATOM 3931 O O . LEU C 1 157 ? 9.848 42.541 2.527 1.00 33.65 137 LEU C O 1
ATOM 3936 N N . VAL C 1 158 ? 11.308 44.011 1.650 1.00 35.13 138 VAL C N 1
ATOM 3937 C CA . VAL C 1 158 ? 10.323 45.104 1.577 1.00 36.44 138 VAL C CA 1
ATOM 3938 C C . VAL C 1 158 ? 9.951 45.382 0.131 1.00 36.83 138 VAL C C 1
ATOM 3939 O O . VAL C 1 158 ? 10.834 45.473 -0.725 1.00 38.25 138 VAL C O 1
ATOM 3943 N N . ASN C 1 159 ? 8.654 45.501 -0.126 1.00 40.35 139 ASN C N 1
ATOM 3944 C CA . ASN C 1 159 ? 8.116 45.724 -1.482 1.00 40.61 139 ASN C CA 1
ATOM 3945 C C . ASN C 1 159 ? 8.707 44.815 -2.514 1.00 42.58 139 ASN C C 1
ATOM 3946 O O . ASN C 1 159 ? 8.993 45.245 -3.614 1.00 36.61 139 ASN C O 1
ATOM 3951 N N . ARG C 1 160 ? 8.898 43.557 -2.176 1.00 47.40 140 ARG C N 1
ATOM 3952 C CA . ARG C 1 160 ? 9.517 42.669 -3.126 1.00 59.57 140 ARG C CA 1
ATOM 3953 C C . ARG C 1 160 ? 8.562 42.111 -4.191 1.00 71.46 140 ARG C C 1
ATOM 3954 O O . ARG C 1 160 ? 7.570 41.461 -3.900 1.00 82.97 140 ARG C O 1
ATOM 3962 N N . PHE C 1 161 ? 8.871 42.426 -5.445 1.00 84.86 141 PHE C N 1
ATOM 3963 C CA . PHE C 1 161 ? 8.065 42.011 -6.585 1.00 91.77 141 PHE C CA 1
ATOM 3964 C C . PHE C 1 161 ? 8.319 40.545 -6.902 1.00 92.42 141 PHE C C 1
ATOM 3965 O O . PHE C 1 161 ? 7.386 39.744 -6.945 1.00 94.66 141 PHE C O 1
ATOM 3973 N N . SER C 1 165 ? 5.334 36.199 -5.794 1.00 84.12 145 SER C N 1
ATOM 3974 C CA . SER C 1 165 ? 4.555 35.402 -4.844 1.00 79.21 145 SER C CA 1
ATOM 3975 C C . SER C 1 165 ? 5.505 34.474 -4.068 1.00 72.17 145 SER C C 1
ATOM 3976 O O . SER C 1 165 ? 6.307 33.747 -4.659 1.00 72.94 145 SER C O 1
ATOM 3979 N N . PHE C 1 166 ? 5.431 34.516 -2.741 1.00 62.54 146 PHE C N 1
ATOM 3980 C CA . PHE C 1 166 ? 6.486 33.942 -1.929 1.00 56.69 146 PHE C CA 1
ATOM 3981 C C . PHE C 1 166 ? 6.247 32.458 -1.629 1.00 50.26 146 PHE C C 1
ATOM 3982 O O . PHE C 1 166 ? 5.450 32.120 -0.768 1.00 53.74 146 PHE C O 1
ATOM 3990 N N . SER C 1 167 ? 6.992 31.575 -2.291 1.00 45.15 147 SER C N 1
ATOM 3991 C CA . SER C 1 167 ? 6.712 30.134 -2.232 1.00 42.60 147 SER C CA 1
ATOM 3992 C C . SER C 1 167 ? 7.118 29.556 -0.882 1.00 41.00 147 SER C C 1
ATOM 3993 O O . SER C 1 167 ? 7.877 30.181 -0.144 1.00 40.73 147 SER C O 1
ATOM 3996 N N . PRO C 1 168 ? 6.609 28.369 -0.550 1.00 43.42 148 PRO C N 1
ATOM 3997 C CA . PRO C 1 168 ? 7.056 27.699 0.682 1.00 44.17 148 PRO C CA 1
ATOM 3998 C C . PRO C 1 168 ? 8.553 27.415 0.676 1.00 39.42 148 PRO C C 1
ATOM 3999 O O . PRO C 1 168 ? 9.194 27.478 1.718 1.00 37.80 148 PRO C O 1
ATOM 4003 N N . GLU C 1 169 ? 9.118 27.128 -0.491 1.00 38.46 149 GLU C N 1
ATOM 4004 C CA . GLU C 1 169 ? 10.578 26.964 -0.600 1.00 41.27 149 GLU C CA 1
ATOM 4005 C C . GLU C 1 169 ? 11.310 28.258 -0.263 1.00 35.94 149 GLU C C 1
ATOM 4006 O O . GLU C 1 169 ? 12.308 28.249 0.459 1.00 38.47 149 GLU C O 1
ATOM 4012 N N . ASP C 1 170 ? 10.834 29.370 -0.814 1.00 35.55 150 ASP C N 1
ATOM 4013 C CA . ASP C 1 170 ? 11.437 30.678 -0.516 1.00 35.97 150 ASP C CA 1
ATOM 4014 C C . ASP C 1 170 ? 11.465 30.898 0.982 1.00 31.77 150 ASP C C 1
ATOM 4015 O O . ASP C 1 170 ? 12.435 31.377 1.525 1.00 32.49 150 ASP C O 1
ATOM 4020 N N . LEU C 1 171 ? 10.357 30.591 1.634 1.00 29.74 151 LEU C N 1
ATOM 4021 C CA . LEU C 1 171 ? 10.269 30.789 3.067 1.00 31.30 151 LEU C CA 1
ATOM 4022 C C . LEU C 1 171 ? 11.313 29.981 3.806 1.00 28.64 151 LEU C C 1
ATOM 4023 O O . LEU C 1 171 ? 11.971 30.505 4.706 1.00 29.51 151 LEU C O 1
ATOM 4028 N N . VAL C 1 172 ? 11.451 28.706 3.449 1.00 30.76 152 VAL C N 1
ATOM 4029 C CA . VAL C 1 172 ? 12.422 27.832 4.119 1.00 28.46 152 VAL C CA 1
ATOM 4030 C C . VAL C 1 172 ? 13.838 28.346 3.890 1.00 27.82 152 VAL C C 1
ATOM 4031 O O . VAL C 1 172 ? 14.666 28.343 4.812 1.00 28.90 152 VAL C O 1
ATOM 4035 N N . ILE C 1 173 ? 14.143 28.769 2.668 1.00 26.25 153 ILE C N 1
ATOM 4036 C CA . ILE C 1 173 ? 15.461 29.350 2.383 1.00 23.18 153 ILE C CA 1
ATOM 4037 C C . ILE C 1 173 ? 15.718 30.573 3.270 1.00 25.37 153 ILE C C 1
ATOM 4038 O O . ILE C 1 173 ? 16.758 30.677 3.903 1.00 26.66 153 ILE C O 1
ATOM 4043 N N . LEU C 1 174 ? 14.733 31.455 3.377 1.00 24.78 154 LEU C N 1
ATOM 4044 C CA . LEU C 1 174 ? 14.894 32.669 4.142 1.00 26.07 154 LEU C CA 1
ATOM 4045 C C . LEU C 1 174 ? 14.992 32.402 5.629 1.00 26.33 154 LEU C C 1
ATOM 4046 O O . LEU C 1 174 ? 15.812 33.015 6.330 1.00 26.69 154 LEU C O 1
ATOM 4051 N N . GLN C 1 175 ? 14.170 31.484 6.124 1.00 26.83 155 GLN C N 1
ATOM 4052 C CA A GLN C 1 175 ? 14.241 31.109 7.527 0.50 24.18 155 GLN C CA 1
ATOM 4053 C CA B GLN C 1 175 ? 14.227 31.070 7.527 0.50 25.93 155 GLN C CA 1
ATOM 4054 C C . GLN C 1 175 ? 15.579 30.487 7.852 1.00 25.60 155 GLN C C 1
ATOM 4055 O O . GLN C 1 175 ? 16.118 30.702 8.946 1.00 28.24 155 GLN C O 1
ATOM 4066 N N . THR C 1 176 ? 16.132 29.723 6.912 1.00 25.83 156 THR C N 1
ATOM 4067 C CA . THR C 1 176 ? 17.415 29.061 7.143 1.00 25.08 156 THR C CA 1
ATOM 4068 C C . THR C 1 176 ? 18.539 30.098 7.195 1.00 25.95 156 THR C C 1
ATOM 4069 O O . THR C 1 176 ? 19.404 30.055 8.061 1.00 22.44 156 THR C O 1
ATOM 4073 N N . ILE C 1 177 ? 18.515 31.048 6.266 1.00 27.65 157 ILE C N 1
ATOM 4074 C CA . ILE C 1 177 ? 19.449 32.166 6.303 1.00 26.43 157 ILE C CA 1
ATOM 4075 C C . ILE C 1 177 ? 19.333 32.897 7.650 1.00 27.01 157 ILE C C 1
ATOM 4076 O O . ILE C 1 177 ? 20.340 33.162 8.311 1.00 28.62 157 ILE C O 1
ATOM 4081 N N . ALA C 1 178 ? 18.112 33.172 8.070 1.00 27.00 158 ALA C N 1
ATOM 4082 C CA . ALA C 1 178 ? 17.877 33.846 9.351 1.00 27.56 158 ALA C CA 1
ATOM 4083 C C . ALA C 1 178 ? 18.424 33.082 10.543 1.00 28.37 158 ALA C C 1
ATOM 4084 O O . ALA C 1 178 ? 19.101 33.660 11.400 1.00 32.36 158 ALA C O 1
ATOM 4086 N N . ASP C 1 179 ? 18.156 31.773 10.610 1.00 28.71 159 ASP C N 1
ATOM 4087 C CA . ASP C 1 179 ? 18.569 31.037 11.787 1.00 25.91 159 ASP C CA 1
ATOM 4088 C C . ASP C 1 179 ? 20.070 30.947 11.847 1.00 25.86 159 ASP C C 1
ATOM 4089 O O . ASP C 1 179 ? 20.692 31.106 12.918 1.00 22.59 159 ASP C O 1
ATOM 4094 N N . PHE C 1 180 ? 20.696 30.668 10.700 1.00 24.90 160 PHE C N 1
ATOM 4095 C CA . PHE C 1 180 ? 22.149 30.542 10.711 1.00 23.81 160 PHE C CA 1
ATOM 4096 C C . PHE C 1 180 ? 22.837 31.875 10.971 1.00 24.51 160 PHE C C 1
ATOM 4097 O O . PHE C 1 180 ? 23.919 31.903 11.557 1.00 27.00 160 PHE C O 1
ATOM 4105 N N . THR C 1 181 ? 22.218 32.963 10.551 1.00 25.12 161 THR C N 1
ATOM 4106 C CA . THR C 1 181 ? 22.777 34.286 10.840 1.00 26.85 161 THR C CA 1
ATOM 4107 C C . THR C 1 181 ? 22.733 34.596 12.357 1.00 28.05 161 THR C C 1
ATOM 4108 O O . THR C 1 181 ? 23.687 35.114 12.904 1.00 27.00 161 THR C O 1
ATOM 4112 N N . ALA C 1 182 ? 21.645 34.232 13.031 1.00 29.26 162 ALA C N 1
ATOM 4113 C CA . ALA C 1 182 ? 21.600 34.316 14.509 1.00 28.17 162 ALA C CA 1
ATOM 4114 C C . ALA C 1 182 ? 22.715 33.541 15.150 1.00 29.83 162 ALA C C 1
ATOM 4115 O O . ALA C 1 182 ? 23.400 34.031 16.064 1.00 27.59 162 ALA C O 1
ATOM 4117 N N . ILE C 1 183 ? 22.915 32.306 14.698 1.00 30.75 163 ILE C N 1
ATOM 4118 C CA . ILE C 1 183 ? 24.010 31.492 15.228 1.00 29.95 163 ILE C CA 1
ATOM 4119 C C . ILE C 1 183 ? 25.348 32.182 15.045 1.00 31.42 163 ILE C C 1
ATOM 4120 O O . ILE C 1 183 ? 26.145 32.326 16.000 1.00 29.60 163 ILE C O 1
ATOM 4125 N N . SER C 1 184 ? 25.600 32.632 13.819 1.00 31.91 164 SER C N 1
ATOM 4126 C CA . SER C 1 184 ? 26.897 33.216 13.513 1.00 34.32 164 SER C CA 1
ATOM 4127 C C . SER C 1 184 ? 27.173 34.510 14.207 1.00 29.27 164 SER C C 1
ATOM 4128 O O . SER C 1 184 ? 28.312 34.780 14.578 1.00 28.53 164 SER C O 1
ATOM 4131 N N . LEU C 1 185 ? 26.159 35.346 14.283 1.00 29.43 165 LEU C N 1
ATOM 4132 C CA . LEU C 1 185 ? 26.312 36.625 14.956 1.00 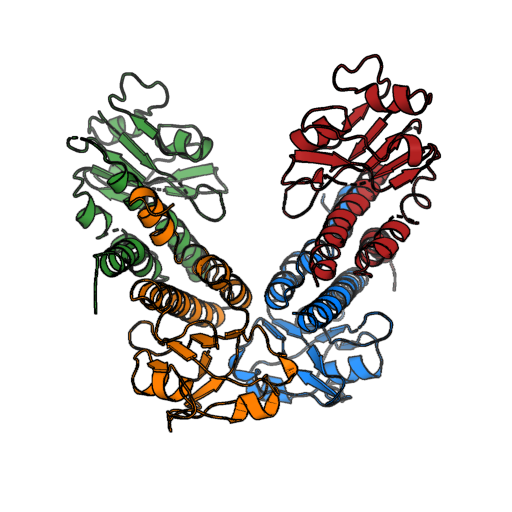29.17 165 LEU C CA 1
ATOM 4133 C C . LEU C 1 185 ? 26.505 36.414 16.460 1.00 31.88 165 LEU C C 1
ATOM 4134 O O . LEU C 1 185 ? 27.268 37.144 17.076 1.00 32.26 165 LEU C O 1
ATOM 4139 N N . ALA C 1 186 ? 25.838 35.419 17.051 1.00 33.40 166 ALA C N 1
ATOM 4140 C CA . ALA C 1 186 ? 26.011 35.156 18.487 1.00 32.10 166 ALA C CA 1
ATOM 4141 C C . ALA C 1 186 ? 27.441 34.768 18.735 1.00 34.53 166 ALA C C 1
ATOM 4142 O O . ALA C 1 186 ? 28.083 35.280 19.650 1.00 38.20 166 ALA C O 1
ATOM 4144 N N . HIS C 1 187 ? 27.988 33.913 17.882 1.00 33.38 167 HIS C N 1
ATOM 4145 C CA . HIS C 1 187 ? 29.370 33.509 18.057 1.00 31.72 167 HIS C CA 1
ATOM 4146 C C . HIS C 1 187 ? 30.360 34.638 17.760 1.00 33.33 167 HIS C C 1
ATOM 4147 O O . HIS C 1 187 ? 31.391 34.736 18.417 1.00 30.92 167 HIS C O 1
ATOM 4154 N N . SER C 1 188 ? 30.084 35.447 16.730 1.00 34.81 168 SER C N 1
ATOM 4155 C CA . SER C 1 188 ? 30.945 36.615 16.432 1.00 36.44 168 SER C CA 1
ATOM 4156 C C . SER C 1 188 ? 30.952 37.599 17.605 1.00 37.15 168 SER C C 1
ATOM 4157 O O . SER C 1 188 ? 32.003 38.114 17.932 1.00 37.70 168 SER C O 1
ATOM 4160 N N . ASP C 1 189 ? 29.804 37.821 18.244 1.00 35.47 169 ASP C N 1
ATOM 4161 C CA . ASP C 1 189 ? 29.751 38.650 19.441 1.00 38.79 169 ASP C CA 1
ATOM 4162 C C . ASP C 1 189 ? 30.598 38.064 20.558 1.00 42.40 169 ASP C C 1
ATOM 4163 O O . ASP C 1 189 ? 31.353 38.788 21.220 1.00 40.15 169 ASP C O 1
ATOM 4168 N N . GLN C 1 190 ? 30.454 36.759 20.784 1.00 40.44 170 GLN C N 1
ATOM 4169 C CA . GLN C 1 190 ? 31.133 36.098 21.902 1.00 39.59 170 GLN C CA 1
ATOM 4170 C C . GLN C 1 190 ? 32.625 36.104 21.646 1.00 38.80 170 GLN C C 1
ATOM 4171 O O . GLN C 1 190 ? 33.426 36.318 22.557 1.00 41.00 170 GLN C O 1
ATOM 4177 N N . TYR C 1 191 ? 33.016 35.885 20.393 1.00 39.49 171 TYR C N 1
ATOM 4178 C CA . TYR C 1 191 ? 34.425 35.922 20.026 1.00 39.77 171 TYR C CA 1
ATOM 4179 C C . TYR C 1 191 ? 35.010 37.327 20.154 1.00 40.09 171 TYR C C 1
ATOM 4180 O O . TYR C 1 191 ? 36.114 37.466 20.656 1.00 44.27 171 TYR C O 1
ATOM 4189 N N . GLU C 1 192 ? 34.279 38.337 19.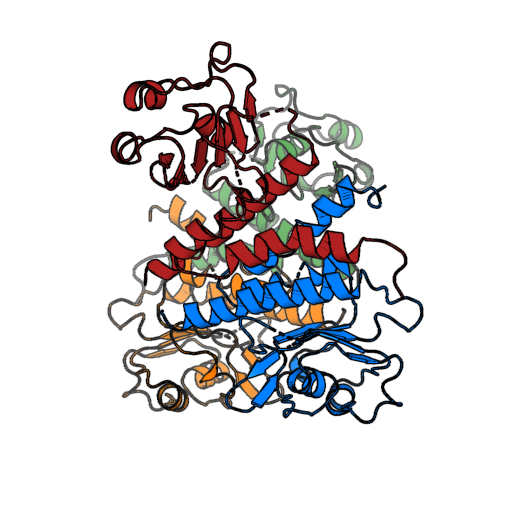701 1.00 43.46 172 GLU C N 1
ATOM 4190 C CA . GLU C 1 192 ? 34.787 39.726 19.671 1.00 53.41 172 GLU C CA 1
ATOM 4191 C C . GLU C 1 192 ? 34.890 40.360 21.083 1.00 53.66 172 GLU C C 1
ATOM 4192 O O . GLU C 1 192 ? 35.734 41.211 21.295 1.00 62.48 172 GLU C O 1
ATOM 4198 N N . LYS C 1 193 ? 34.156 39.856 22.074 1.00 62.07 173 LYS C N 1
ATOM 4199 C CA . LYS C 1 193 ? 34.440 40.181 23.485 1.00 72.39 173 LYS C CA 1
ATOM 4200 C C . LYS C 1 193 ? 35.918 40.031 23.898 1.00 81.55 173 LYS C C 1
ATOM 4201 O O . LYS C 1 193 ? 36.359 40.679 24.837 1.00 89.75 173 LYS C O 1
ATOM 4207 N N . THR C 1 194 ? 36.666 39.174 23.211 1.00 89.21 174 THR C N 1
ATOM 4208 C CA . THR C 1 194 ? 38.106 38.995 23.454 1.00 91.56 174 THR C CA 1
ATOM 4209 C C . THR C 1 194 ? 38.904 39.161 22.155 1.00 89.06 174 THR C C 1
ATOM 4210 O O . THR C 1 194 ? 38.790 40.182 21.465 1.00 83.34 174 THR C O 1
ATOM 4222 N N . THR D 1 22 ? 37.704 29.319 60.368 1.00 89.36 2 THR D N 1
ATOM 4223 C CA . THR D 1 22 ? 36.734 29.557 61.438 1.00 86.07 2 THR D CA 1
ATOM 4224 C C . THR D 1 22 ? 35.397 30.055 60.851 1.00 77.15 2 THR D C 1
ATOM 4225 O O . THR D 1 22 ? 35.352 30.812 59.879 1.00 67.41 2 THR D O 1
ATOM 4229 N N . LEU D 1 23 ? 34.319 29.582 61.460 1.00 72.98 3 LEU D N 1
ATOM 4230 C CA . LEU D 1 23 ? 32.973 29.793 60.969 1.00 65.84 3 LEU D CA 1
ATOM 4231 C C . LEU D 1 23 ? 32.396 31.054 61.554 1.00 55.83 3 LEU D C 1
ATOM 4232 O O . LEU D 1 23 ? 32.498 31.280 62.749 1.00 62.97 3 LEU D O 1
ATOM 4237 N N . LYS D 1 24 ? 31.785 31.861 60.702 1.00 43.69 4 LYS D N 1
ATOM 4238 C CA . LYS D 1 24 ? 31.108 33.049 61.127 1.00 44.28 4 LYS D CA 1
ATOM 4239 C C . LYS D 1 24 ? 29.564 32.958 61.012 1.00 37.48 4 LYS D C 1
ATOM 4240 O O . LYS D 1 24 ? 28.858 33.683 61.711 1.00 31.77 4 LYS D O 1
ATOM 4246 N N . ASP D 1 25 ? 29.036 32.063 60.167 1.00 32.07 5 ASP D N 1
ATOM 4247 C CA . ASP D 1 25 ? 27.592 31.898 60.039 1.00 31.58 5 ASP D CA 1
ATOM 4248 C C . ASP D 1 25 ? 27.217 30.490 59.565 1.00 26.56 5 ASP D C 1
ATOM 4249 O O . ASP D 1 25 ? 28.075 29.679 59.352 1.00 25.22 5 ASP D O 1
ATOM 4254 N N . SER D 1 26 ? 25.923 30.231 59.472 1.00 25.40 6 SER D N 1
ATOM 4255 C CA . SER D 1 26 ? 25.359 28.923 59.151 1.00 25.82 6 SER D CA 1
ATOM 4256 C C . SER D 1 26 ? 25.243 28.609 57.599 1.00 26.89 6 SER D C 1
ATOM 4257 O O . SER D 1 26 ? 24.602 27.647 57.221 1.00 27.68 6 SER D O 1
ATOM 4260 N N . LYS D 1 27 ? 25.855 29.410 56.721 1.00 25.82 7 LYS D N 1
ATOM 4261 C CA . LYS D 1 27 ? 25.749 29.175 55.249 1.00 26.12 7 LYS D CA 1
ATOM 4262 C C . LYS D 1 27 ? 26.200 27.827 54.815 1.00 24.01 7 LYS D C 1
ATOM 4263 O O . LYS D 1 27 ? 25.495 27.190 54.063 1.00 24.44 7 LYS D O 1
ATOM 4269 N N . PRO D 1 28 ? 27.336 27.349 55.340 1.00 23.35 8 PRO D N 1
ATOM 4270 C CA . PRO D 1 28 ? 27.763 26.005 54.999 1.00 23.42 8 PRO D CA 1
ATOM 4271 C C . PRO D 1 28 ? 26.715 24.923 55.297 1.00 25.40 8 PRO D C 1
ATOM 4272 O O . PRO D 1 28 ? 26.528 24.018 54.500 1.00 25.12 8 PRO D O 1
ATOM 4276 N N . GLU D 1 29 ? 26.003 25.057 56.412 1.00 24.73 9 GLU D N 1
ATOM 4277 C CA . GLU D 1 29 ? 24.994 24.100 56.782 1.00 25.57 9 GLU D CA 1
ATOM 4278 C C . GLU D 1 29 ? 23.756 24.279 55.941 1.00 24.00 9 GLU D C 1
ATOM 4279 O O . GLU D 1 29 ? 23.100 23.288 55.613 1.00 25.72 9 GLU D O 1
ATOM 4285 N N . LEU D 1 30 ? 23.434 25.512 55.575 1.00 22.86 10 LEU D N 1
ATOM 4286 C CA . LEU D 1 30 ? 22.309 25.743 54.668 1.00 23.65 10 LEU D CA 1
ATOM 4287 C C . LEU D 1 30 ? 22.573 25.089 53.318 1.00 23.54 10 LEU D C 1
ATOM 4288 O O . LEU D 1 30 ? 21.708 24.419 52.760 1.00 24.08 10 LEU D O 1
ATOM 4293 N N . ILE D 1 31 ? 23.784 25.231 52.802 1.00 24.36 11 ILE D N 1
ATOM 4294 C CA . ILE D 1 31 ? 24.090 24.635 51.488 1.00 24.38 11 ILE D CA 1
ATOM 4295 C C . ILE D 1 31 ? 23.997 23.114 51.512 1.00 24.50 11 ILE D C 1
ATOM 4296 O O . ILE D 1 31 ? 23.435 22.477 50.581 1.00 23.43 11 ILE D O 1
ATOM 4301 N N . LYS D 1 32 ? 24.566 22.529 52.558 1.00 23.24 12 LYS D N 1
ATOM 4302 C CA . LYS D 1 32 ? 24.540 21.080 52.740 1.00 26.35 12 LYS D CA 1
ATOM 4303 C C . LYS D 1 32 ? 23.120 20.586 52.872 1.00 26.77 12 LYS D C 1
ATOM 4304 O O . LYS D 1 32 ? 22.774 19.580 52.287 1.00 25.79 12 LYS D O 1
ATOM 4310 N N . LEU D 1 33 ? 22.281 21.302 53.602 1.00 24.34 13 LEU D N 1
ATOM 4311 C CA . LEU D 1 33 ? 20.898 20.881 53.714 1.00 24.06 13 LEU D CA 1
ATOM 4312 C C . LEU D 1 33 ? 20.160 20.920 52.388 1.00 25.42 13 LEU D C 1
ATOM 4313 O O . LEU D 1 33 ? 19.525 19.917 51.991 1.00 23.36 13 LEU D O 1
ATOM 4318 N N . TYR D 1 34 ? 20.204 22.074 51.712 1.00 25.14 14 TYR D N 1
ATOM 4319 C CA . TYR D 1 34 ? 19.390 22.225 50.509 1.00 25.18 14 TYR D CA 1
ATOM 4320 C C . TYR D 1 34 ? 19.869 21.334 49.380 1.00 25.38 14 TYR D C 1
ATOM 4321 O O . TYR D 1 34 ? 19.066 20.832 48.601 1.00 30.50 14 TYR D O 1
ATOM 4330 N N . SER D 1 35 ? 21.160 21.068 49.327 1.00 24.13 15 SER D N 1
ATOM 4331 C CA . SER D 1 35 ? 21.710 20.235 48.277 1.00 22.96 15 SER D CA 1
ATOM 4332 C C . SER D 1 35 ? 21.655 18.759 48.614 1.00 24.53 15 SER D C 1
ATOM 4333 O O . SER D 1 35 ? 21.869 17.925 47.730 1.00 24.07 15 SER D O 1
ATOM 4336 N N . SER D 1 36 ? 21.352 18.405 49.865 1.00 23.83 16 SER D N 1
ATOM 4337 C CA . SER D 1 36 ? 21.257 16.975 50.229 1.00 24.36 16 SER D CA 1
ATOM 4338 C C . SER D 1 36 ? 20.074 16.294 49.551 1.00 24.59 16 SER D C 1
ATOM 4339 O O . SER D 1 36 ? 20.105 15.094 49.299 1.00 25.42 16 SER D O 1
ATOM 4342 N N . LEU D 1 37 ? 19.030 17.053 49.280 1.00 23.76 17 LEU D N 1
ATOM 4343 C CA . LEU D 1 37 ? 17.780 16.491 48.750 1.00 26.42 17 LEU D CA 1
ATOM 4344 C C . LEU D 1 37 ? 18.105 15.824 47.398 1.00 25.35 17 LEU D C 1
ATOM 4345 O O . LEU D 1 37 ? 17.759 14.668 47.125 1.00 23.94 17 LEU D O 1
ATOM 4350 N N . GLY D 1 38 ? 18.794 16.585 46.554 1.00 24.97 18 GLY D N 1
ATOM 4351 C CA . GLY D 1 38 ? 19.159 16.062 45.248 1.00 25.40 18 GLY D CA 1
ATOM 4352 C C . GLY D 1 38 ? 20.195 14.990 45.250 1.00 24.75 18 GLY D C 1
ATOM 4353 O O . GLY D 1 38 ? 20.111 14.034 44.483 1.00 23.85 18 GLY D O 1
ATOM 4354 N N . LYS D 1 39 ? 21.158 15.057 46.152 1.00 24.43 19 LYS D N 1
ATOM 4355 C CA . LYS D 1 39 ? 22.119 13.976 46.250 1.00 23.22 19 LYS D CA 1
ATOM 4356 C C . LYS D 1 39 ? 21.460 12.643 46.645 1.00 25.66 19 LYS D C 1
ATOM 4357 O O . LYS D 1 39 ? 21.890 11.596 46.210 1.00 25.59 19 LYS D O 1
ATOM 4363 N N . ILE D 1 40 ? 20.482 12.682 47.537 1.00 25.19 20 ILE D N 1
ATOM 4364 C CA . ILE D 1 40 ? 19.782 11.476 47.966 1.00 25.57 20 ILE D CA 1
ATOM 4365 C C . ILE D 1 40 ? 18.938 10.898 46.804 1.00 24.56 20 ILE D C 1
ATOM 4366 O O . ILE D 1 40 ? 19.057 9.736 46.449 1.00 28.04 20 ILE D O 1
ATOM 4371 N N . ILE D 1 41 ? 18.125 11.729 46.200 1.00 23.05 21 ILE D N 1
ATOM 4372 C CA . ILE D 1 41 ? 17.203 11.296 45.172 1.00 24.55 21 ILE D CA 1
ATOM 4373 C C . ILE D 1 41 ? 17.892 10.809 43.880 1.00 26.87 21 ILE D C 1
ATOM 4374 O O . ILE D 1 41 ? 17.404 9.866 43.259 1.00 26.65 21 ILE D O 1
ATOM 4379 N N . THR D 1 42 ? 19.029 11.407 43.513 1.00 27.19 22 THR D N 1
ATOM 4380 C CA . THR D 1 42 ? 19.692 11.069 42.268 1.00 25.34 22 THR D CA 1
ATOM 4381 C C . THR D 1 42 ? 20.669 9.952 42.387 1.00 27.90 22 THR D C 1
ATOM 4382 O O . THR D 1 42 ? 21.272 9.565 41.369 1.00 26.74 22 THR D O 1
ATOM 4386 N N . SER D 1 43 ? 20.861 9.402 43.584 1.00 27.89 23 SER D N 1
ATOM 4387 C CA . SER D 1 43 ? 21.995 8.513 43.752 1.00 30.86 23 SER D CA 1
ATOM 4388 C C . SER D 1 43 ? 21.805 7.151 43.122 1.00 32.37 23 SER D C 1
ATOM 4389 O O . SER D 1 43 ? 22.795 6.458 42.925 1.00 36.96 23 SER D O 1
ATOM 4392 N N . SER D 1 44 ? 20.573 6.738 42.815 1.00 30.59 24 SER D N 1
ATOM 4393 C CA . SER D 1 44 ? 20.374 5.433 42.222 1.00 32.41 24 SER D CA 1
ATOM 4394 C C . SER D 1 44 ? 19.769 5.559 40.841 1.00 30.26 24 SER D C 1
ATOM 4395 O O . SER D 1 44 ? 18.961 6.455 40.592 1.00 30.07 24 SER D O 1
ATOM 4398 N N . LEU D 1 45 ? 20.116 4.616 39.980 1.00 29.31 25 LEU D N 1
ATOM 4399 C CA . LEU D 1 45 ? 19.483 4.490 38.679 1.00 32.46 25 LEU D CA 1
ATOM 4400 C C . LEU D 1 45 ? 18.278 3.519 38.662 1.00 33.94 25 LEU D C 1
ATOM 4401 O O . LEU D 1 45 ? 17.566 3.451 37.671 1.00 32.87 25 LEU D O 1
ATOM 4406 N N . GLU D 1 46 ? 18.007 2.828 39.761 1.00 35.17 26 GLU D N 1
ATOM 4407 C CA . GLU D 1 46 ? 16.903 1.879 39.795 1.00 35.51 26 GLU D CA 1
ATOM 4408 C C . GLU D 1 46 ? 15.651 2.545 40.328 1.00 36.94 26 GLU D C 1
ATOM 4409 O O . GLU D 1 46 ? 15.658 3.187 41.394 1.00 34.50 26 GLU D O 1
ATOM 4415 N N . GLN D 1 47 ? 14.562 2.404 39.592 1.00 34.71 27 GLN D N 1
ATOM 4416 C CA . GLN D 1 47 ? 13.345 3.130 39.911 1.00 36.63 27 GLN D CA 1
ATOM 4417 C C . GLN D 1 47 ? 12.868 2.930 41.341 1.00 33.03 27 GLN D C 1
ATOM 4418 O O . GLN D 1 47 ? 12.439 3.883 41.986 1.00 32.55 27 GLN D O 1
ATOM 4424 N N . GLN D 1 48 ? 12.905 1.702 41.828 1.00 31.98 28 GLN D N 1
ATOM 4425 C CA . GLN D 1 48 ? 12.380 1.451 43.157 1.00 33.85 28 GLN D CA 1
ATOM 4426 C C . GLN D 1 48 ? 13.173 2.215 44.213 1.00 31.38 28 GLN D C 1
ATOM 4427 O O . GLN D 1 48 ? 12.593 2.709 45.152 1.00 30.18 28 GLN D O 1
ATOM 4433 N N . GLU D 1 49 ? 14.485 2.277 44.055 1.00 31.39 29 GLU D N 1
ATOM 4434 C CA . GLU D 1 49 ? 15.351 3.024 44.984 1.00 31.38 29 GLU D CA 1
ATOM 4435 C C . GLU D 1 49 ? 15.129 4.520 44.895 1.00 29.64 29 GLU D C 1
ATOM 4436 O O . GLU D 1 49 ? 15.118 5.205 45.912 1.00 27.21 29 GLU D O 1
ATOM 4442 N N . VAL D 1 50 ? 14.882 5.014 43.689 1.00 27.39 30 VAL D N 1
ATOM 4443 C CA . VAL D 1 50 ? 14.550 6.415 43.532 1.00 25.62 30 VAL D CA 1
ATOM 4444 C C . VAL D 1 50 ? 13.255 6.753 44.272 1.00 27.90 30 VAL D C 1
ATOM 4445 O O . VAL D 1 50 ? 13.194 7.712 45.084 1.00 25.39 30 VAL D O 1
ATOM 4449 N N . LEU D 1 51 ? 12.231 5.912 44.066 1.00 28.15 31 LEU D N 1
ATOM 4450 C CA . LEU D 1 51 ? 10.971 6.121 44.714 1.00 29.50 31 LEU D CA 1
ATOM 4451 C C . LEU D 1 51 ? 11.125 6.073 46.214 1.00 25.81 31 LEU D C 1
ATOM 4452 O O . LEU D 1 51 ? 10.511 6.865 46.899 1.00 27.63 31 LEU D O 1
ATOM 4457 N N . SER D 1 52 ? 11.876 5.108 46.726 1.00 29.46 32 SER D N 1
ATOM 4458 C CA . SER D 1 52 ? 12.096 5.000 48.197 1.00 28.84 32 SER D CA 1
ATOM 4459 C C . SER D 1 52 ? 12.847 6.224 48.743 1.00 25.71 32 SER D C 1
ATOM 4460 O O . SER D 1 52 ? 12.511 6.720 49.799 1.00 26.58 32 SER D O 1
ATOM 4463 N N . ALA D 1 53 ? 13.826 6.723 47.984 1.00 24.79 33 ALA D N 1
ATOM 4464 C CA . ALA D 1 53 ? 14.505 7.968 48.348 1.00 26.02 33 ALA D CA 1
ATOM 4465 C C . ALA D 1 53 ? 13.555 9.148 48.391 1.00 24.24 33 ALA D C 1
ATOM 4466 O O . ALA D 1 53 ? 13.540 9.886 49.364 1.00 23.10 33 ALA D O 1
ATOM 4468 N N . VAL D 1 54 ? 12.677 9.288 47.391 1.00 25.46 34 VAL D N 1
ATOM 4469 C CA . VAL D 1 54 ? 11.668 10.337 47.424 1.00 25.27 34 VAL D CA 1
ATOM 4470 C C . VAL D 1 54 ? 10.761 10.235 48.661 1.00 25.49 34 VAL D C 1
ATOM 4471 O O . VAL D 1 54 ? 10.458 11.232 49.303 1.00 26.56 34 VAL D O 1
ATOM 4483 N N . GLU D 1 56 ? 11.332 8.830 51.502 1.00 26.98 36 GLU D N 1
ATOM 4484 C CA . GLU D 1 56 ? 12.118 9.179 52.696 1.00 26.94 36 GLU D CA 1
ATOM 4485 C C . GLU D 1 56 ? 12.185 10.677 52.911 1.00 26.22 36 GLU D C 1
ATOM 4486 O O . GLU D 1 56 ? 11.961 11.158 54.028 1.00 22.75 36 GLU D O 1
ATOM 4492 N N . GLU D 1 57 ? 12.444 11.428 51.837 1.00 24.33 37 GLU D N 1
ATOM 4493 C CA . GLU D 1 57 ? 12.585 12.863 51.971 1.00 24.14 37 GLU D CA 1
ATOM 4494 C C . GLU D 1 57 ? 11.274 13.566 52.176 1.00 24.31 37 GLU D C 1
ATOM 4495 O O . GLU D 1 57 ? 11.200 14.492 52.964 1.00 24.01 37 GLU D O 1
ATOM 4501 N N . VAL D 1 58 ? 10.241 13.151 51.449 1.00 25.80 38 VAL D N 1
ATOM 4502 C CA . VAL D 1 58 ? 8.934 13.743 51.621 1.00 23.59 38 VAL D CA 1
ATOM 4503 C C . VAL D 1 58 ? 8.394 13.484 53.030 1.00 24.79 38 VAL D C 1
ATOM 4504 O O . VAL D 1 58 ? 7.875 14.390 53.677 1.00 25.32 38 VAL D O 1
ATOM 4508 N N . ARG D 1 59 ? 8.561 12.263 53.526 1.00 23.75 39 ARG D N 1
ATOM 4509 C CA A ARG D 1 59 ? 8.134 11.952 54.878 0.50 25.86 39 ARG D CA 1
ATOM 4510 C CA B ARG D 1 59 ? 8.108 11.933 54.869 0.50 26.20 39 ARG D CA 1
ATOM 4511 C C . ARG D 1 59 ? 8.883 12.772 55.902 1.00 27.14 39 ARG D C 1
ATOM 4512 O O . ARG D 1 59 ? 8.284 13.356 56.812 1.00 26.22 39 ARG D O 1
ATOM 4527 N N . LEU D 1 60 ? 10.198 12.853 55.757 1.00 27.36 40 LEU D N 1
ATOM 4528 C CA . LEU D 1 60 ? 10.994 13.655 56.686 1.00 27.14 40 LEU D CA 1
ATOM 4529 C C . LEU D 1 60 ? 10.544 15.102 56.737 1.00 26.26 40 LEU D C 1
ATOM 4530 O O . LEU D 1 60 ? 10.386 15.665 57.823 1.00 25.75 40 LEU D O 1
ATOM 4535 N N . PHE D 1 61 ? 10.391 15.729 55.579 1.00 24.89 41 PHE D N 1
ATOM 4536 C CA . PHE D 1 61 ? 10.193 17.174 55.569 1.00 26.42 41 PHE D CA 1
ATOM 4537 C C . PHE D 1 61 ? 8.752 17.566 55.792 1.00 29.02 41 PHE D C 1
ATOM 4538 O O . PHE D 1 61 ? 8.515 18.640 56.322 1.00 30.54 41 PHE D O 1
ATOM 4546 N N . PHE D 1 62 ? 7.801 16.684 55.454 1.00 29.04 42 PHE D N 1
ATOM 4547 C CA . PHE D 1 62 ? 6.387 17.020 55.539 1.00 29.33 42 PHE D CA 1
ATOM 4548 C C . PHE D 1 62 ? 5.478 16.037 56.300 1.00 31.32 42 PHE D C 1
ATOM 4549 O O . PHE D 1 62 ? 4.364 16.392 56.596 1.00 27.34 42 PHE D O 1
ATOM 4557 N N . SER D 1 63 ? 5.916 14.799 56.552 1.00 33.68 43 SER D N 1
ATOM 4558 C CA . SER D 1 63 ? 5.075 13.752 57.188 1.00 32.71 43 SER D CA 1
ATOM 4559 C C . SER D 1 63 ? 3.637 13.756 56.725 1.00 32.68 43 SER D C 1
ATOM 4560 O O . SER D 1 63 ? 2.753 13.869 57.525 1.00 32.42 43 SER D O 1
ATOM 4563 N N . PRO D 1 64 ? 3.384 13.622 55.431 1.00 34.76 44 PRO D N 1
ATOM 4564 C CA . PRO D 1 64 ? 1.980 13.744 55.074 1.00 34.75 44 PRO D CA 1
ATOM 4565 C C . PRO D 1 64 ? 1.295 12.397 55.174 1.00 35.55 44 PRO D C 1
ATOM 4566 O O . PRO D 1 64 ? 1.867 11.398 54.752 1.00 36.57 44 PRO D O 1
ATOM 4570 N N . LYS D 1 65 ? 0.092 12.358 55.736 1.00 37.67 45 LYS D N 1
ATOM 4571 C CA . LYS D 1 65 ? -0.683 11.112 55.781 1.00 38.57 45 LYS D CA 1
ATOM 4572 C C . LYS D 1 65 ? -1.123 10.728 54.370 1.00 32.32 45 LYS D C 1
ATOM 4573 O O . LYS D 1 65 ? -1.184 9.557 54.032 1.00 33.86 45 LYS D O 1
ATOM 4579 N N . ASN D 1 66 ? -1.423 11.728 53.557 1.00 30.21 46 ASN D N 1
ATOM 4580 C CA . ASN D 1 66 ? -1.845 11.525 52.191 1.00 29.66 46 ASN D CA 1
ATOM 4581 C C . ASN D 1 66 ? -1.039 12.385 51.222 1.00 30.63 46 ASN D C 1
ATOM 4582 O O . ASN D 1 66 ? -1.130 13.604 51.240 1.00 29.91 46 ASN D O 1
ATOM 4587 N N . TRP D 1 67 ? -0.295 11.718 50.349 1.00 27.25 47 TRP D N 1
ATOM 4588 C CA . TRP D 1 67 ? 0.434 12.389 49.329 1.00 27.10 47 TRP D CA 1
ATOM 4589 C C . TRP D 1 67 ? 0.689 11.429 48.212 1.00 27.14 47 TRP D C 1
ATOM 4590 O O . TRP D 1 67 ? 0.597 10.208 48.385 1.00 27.33 47 TRP D O 1
ATOM 4601 N N . SER D 1 68 ? 1.038 11.970 47.062 1.00 27.93 48 SER D N 1
ATOM 4602 C CA . SER D 1 68 ? 1.260 11.143 45.912 1.00 28.71 48 SER D CA 1
ATOM 4603 C C . SER D 1 68 ? 2.271 11.729 44.927 1.00 28.77 48 SER D C 1
ATOM 4604 O O . SER D 1 68 ? 2.562 12.943 44.922 1.00 26.66 48 SER D O 1
ATOM 4607 N N . LEU D 1 69 ? 2.794 10.836 44.098 1.00 27.82 49 LEU D N 1
ATOM 4608 C CA . LEU D 1 69 ? 3.593 11.207 42.979 1.00 29.54 49 LEU D CA 1
ATOM 4609 C C . LEU D 1 69 ? 2.947 10.600 41.730 1.00 29.80 49 LEU D C 1
ATOM 4610 O O . LEU D 1 69 ? 2.818 9.387 41.626 1.00 32.80 49 LEU D O 1
ATOM 4623 N N . ARG D 1 71 ? 3.318 10.397 37.594 1.00 37.29 51 ARG D N 1
ATOM 4624 C CA A ARG D 1 71 ? 4.219 10.554 36.465 0.50 39.17 51 ARG D CA 1
ATOM 4625 C CA B ARG D 1 71 ? 4.234 10.622 36.480 0.50 37.81 51 ARG D CA 1
ATOM 4626 C C . ARG D 1 71 ? 3.416 10.975 35.240 1.00 43.01 51 ARG D C 1
ATOM 4627 O O . ARG D 1 71 ? 2.277 10.513 35.061 1.00 41.63 51 ARG D O 1
ATOM 4642 N N . TYR D 1 72 ? 3.997 11.836 34.406 1.00 49.56 52 TYR D N 1
ATOM 4643 C CA . TYR D 1 72 ? 3.381 12.280 33.159 1.00 51.94 52 TYR D CA 1
ATOM 4644 C C . TYR D 1 72 ? 3.965 11.480 32.016 1.00 53.78 52 TYR D C 1
ATOM 4645 O O . TYR D 1 72 ? 5.175 11.408 31.865 1.00 50.57 52 TYR D O 1
ATOM 4654 N N . ASP D 1 73 ? 3.097 10.833 31.250 1.00 57.35 53 ASP D N 1
ATOM 4655 C CA . ASP D 1 73 ? 3.499 10.088 30.058 1.00 59.90 53 ASP D CA 1
ATOM 4656 C C . ASP D 1 73 ? 3.381 11.014 28.863 1.00 63.18 53 ASP D C 1
ATOM 4657 O O . ASP D 1 73 ? 2.275 11.429 28.506 1.00 68.68 53 ASP D O 1
ATOM 4662 N N . GLU D 1 74 ? 4.512 11.359 28.260 1.00 73.60 54 GLU D N 1
ATOM 4663 C CA . GLU D 1 74 ? 4.535 12.319 27.159 1.00 83.19 54 GLU D CA 1
ATOM 4664 C C . GLU D 1 74 ? 3.708 11.837 25.979 1.00 83.61 54 GLU D C 1
ATOM 4665 O O . GLU D 1 74 ? 3.055 12.639 25.322 1.00 88.41 54 GLU D O 1
ATOM 4671 N N . ASN D 1 75 ? 3.740 10.532 25.711 1.00 86.11 55 ASN D N 1
ATOM 4672 C CA . ASN D 1 75 ? 2.999 9.956 24.582 1.00 87.66 55 ASN D CA 1
ATOM 4673 C C . ASN D 1 75 ? 1.490 10.089 24.720 1.00 85.40 55 ASN D C 1
ATOM 4674 O O . ASN D 1 75 ? 0.853 10.763 23.906 1.00 97.68 55 ASN D O 1
ATOM 4679 N N . SER D 1 76 ? 0.920 9.478 25.753 1.00 75.88 56 SER D N 1
ATOM 4680 C CA . SER D 1 76 ? -0.518 9.576 25.988 1.00 70.23 56 SER D CA 1
ATOM 4681 C C . SER D 1 76 ? -0.967 10.938 26.548 1.00 67.58 56 SER D C 1
ATOM 4682 O O . SER D 1 76 ? -2.161 11.203 26.622 1.00 67.19 56 SER D O 1
ATOM 4685 N N . GLU D 1 77 ? -0.032 11.814 26.914 1.00 66.83 57 GLU D N 1
ATOM 4686 C CA . GLU D 1 77 ? -0.376 13.056 27.644 1.00 67.41 57 GLU D CA 1
ATOM 4687 C C . GLU D 1 77 ? -1.243 12.788 28.882 1.00 60.96 57 GLU D C 1
ATOM 4688 O O . GLU D 1 77 ? -2.147 13.570 29.215 1.00 69.52 57 GLU D O 1
ATOM 4694 N N . GLU D 1 78 ? -0.937 11.703 29.579 1.00 54.05 58 GLU D N 1
ATOM 4695 C CA . GLU D 1 78 ? -1.664 11.361 30.791 1.00 53.28 58 GLU D CA 1
ATOM 4696 C C . GLU D 1 78 ? -0.772 11.254 32.029 1.00 48.55 58 GLU D C 1
ATOM 4697 O O . GLU D 1 78 ? 0.411 10.968 31.926 1.00 45.28 58 GLU D O 1
ATOM 4703 N N . LEU D 1 79 ? -1.385 11.471 33.188 1.00 46.49 59 LEU D N 1
ATOM 4704 C CA . LEU D 1 79 ? -0.763 11.273 34.482 1.00 43.19 59 LEU D CA 1
ATOM 4705 C C . LEU D 1 79 ? -1.244 9.964 35.055 1.00 43.89 59 LEU D C 1
ATOM 4706 O O . LEU D 1 79 ? -2.417 9.627 34.924 1.00 40.42 59 LEU D O 1
ATOM 4711 N N . PHE D 1 80 ? -0.344 9.235 35.700 1.00 38.98 60 PHE D N 1
ATOM 4712 C CA . PHE D 1 80 ? -0.711 8.056 36.442 1.00 38.14 60 PHE D CA 1
ATOM 4713 C C . PHE D 1 80 ? 0.056 8.047 37.739 1.00 36.23 60 PHE D C 1
ATOM 4714 O O . PHE D 1 80 ? 1.129 8.658 37.823 1.00 34.48 60 PHE D O 1
ATOM 4722 N N . PHE D 1 81 ? -0.454 7.292 38.707 1.00 32.44 61 PHE D N 1
ATOM 4723 C CA . PHE D 1 81 ? 0.170 7.192 39.989 1.00 33.91 61 PHE D CA 1
ATOM 4724 C C . PHE D 1 81 ? 1.389 6.270 40.011 1.00 33.60 61 PHE D C 1
ATOM 4725 O O . PHE D 1 81 ? 1.314 5.137 39.541 1.00 35.27 61 PHE D O 1
ATOM 4733 N N . LEU D 1 82 ? 2.489 6.758 40.593 1.00 31.63 62 LEU D N 1
ATOM 4734 C CA A LEU D 1 82 ? 3.610 5.892 40.984 0.50 31.16 62 LEU D CA 1
ATOM 4735 C CA B LEU D 1 82 ? 3.637 5.933 40.951 0.50 32.31 62 LEU D CA 1
ATOM 4736 C C . LEU D 1 82 ? 3.654 5.719 42.472 1.00 30.17 62 LEU D C 1
ATOM 4737 O O . LEU D 1 82 ? 4.001 4.652 42.967 1.00 32.36 62 LEU D O 1
ATOM 4746 N N . ILE D 1 83 ? 3.271 6.752 43.211 1.00 32.00 63 ILE D N 1
ATOM 4747 C CA . ILE D 1 83 ? 3.200 6.681 44.671 1.00 30.34 63 ILE D CA 1
ATOM 4748 C C . ILE D 1 83 ? 1.852 7.257 45.089 1.00 30.04 63 ILE D C 1
ATOM 4749 O O . ILE D 1 83 ? 1.414 8.278 44.568 1.00 30.75 63 ILE D O 1
ATOM 4754 N N . ALA D 1 84 ? 1.191 6.593 46.021 1.00 30.84 64 ALA D N 1
ATOM 4755 C CA . ALA D 1 84 ? -0.036 7.081 46.571 1.00 31.01 64 ALA D CA 1
ATOM 4756 C C . ALA D 1 84 ? -0.129 6.604 47.981 1.00 33.83 64 ALA D C 1
ATOM 4757 O O . ALA D 1 84 ? -0.608 5.503 48.246 1.00 41.45 64 ALA D O 1
ATOM 4759 N N . GLU D 1 85 ? 0.328 7.425 48.900 1.00 35.74 65 GLU D N 1
ATOM 4760 C CA . GLU D 1 85 ? 0.290 7.081 50.327 1.00 36.28 65 GLU D CA 1
ATOM 4761 C C . GLU D 1 85 ? -1.034 7.543 50.962 1.00 34.41 65 GLU D C 1
ATOM 4762 O O . GLU D 1 85 ? -1.529 8.615 50.639 1.00 32.28 65 GLU D O 1
ATOM 4768 N N . GLY D 1 86 ? -1.563 6.729 51.872 1.00 35.83 66 GLY D N 1
ATOM 4769 C CA . GLY D 1 86 ? -2.787 7.023 52.596 1.00 38.57 66 GLY D CA 1
ATOM 4770 C C . GLY D 1 86 ? -4.072 6.570 51.908 1.00 37.20 66 GLY D C 1
ATOM 4771 O O . GLY D 1 86 ? -5.166 6.823 52.409 1.00 35.72 66 GLY D O 1
ATOM 4772 N N . ILE D 1 87 ? -3.944 5.977 50.730 1.00 37.55 67 ILE D N 1
ATOM 4773 C CA . ILE D 1 87 ? -5.060 5.312 50.065 1.00 40.64 67 ILE D CA 1
ATOM 4774 C C . ILE D 1 87 ? -4.565 3.995 49.499 1.00 42.56 67 ILE D C 1
ATOM 4775 O O . ILE D 1 87 ? -3.354 3.805 49.341 1.00 42.45 67 ILE D O 1
ATOM 4780 N N . GLN D 1 88 ? -5.492 3.107 49.143 1.00 42.80 68 GLN D N 1
ATOM 4781 C CA . GLN D 1 88 ? -5.135 1.783 48.627 1.00 43.32 68 GLN D CA 1
ATOM 4782 C C . GLN D 1 88 ? -4.681 1.879 47.194 1.00 40.14 68 GLN D C 1
ATOM 4783 O O . GLN D 1 88 ? -5.419 2.350 46.311 1.00 41.30 68 GLN D O 1
ATOM 4789 N N . PHE D 1 89 ? -3.465 1.415 46.923 1.00 39.21 69 PHE D N 1
ATOM 4790 C CA . PHE D 1 89 ? -2.947 1.515 45.557 1.00 38.14 69 PHE D CA 1
ATOM 4791 C C . PHE D 1 89 ? -3.815 0.765 44.538 1.00 35.44 69 PHE D C 1
ATOM 4792 O O . PHE D 1 89 ? -3.949 1.198 43.384 1.00 34.94 69 PHE D O 1
ATOM 4800 N N . ASN D 1 90 ? -4.368 -0.370 44.949 1.00 45.30 70 ASN D N 1
ATOM 4801 C CA . ASN D 1 90 ? -5.207 -1.213 44.049 1.00 49.75 70 ASN D CA 1
ATOM 4802 C C . ASN D 1 90 ? -6.445 -0.432 43.521 1.00 49.34 70 ASN D C 1
ATOM 4803 O O . ASN D 1 90 ? -6.824 -0.601 42.373 1.00 51.89 70 ASN D O 1
ATOM 4808 N N . HIS D 1 91 ? -6.963 0.519 44.305 1.00 47.27 71 HIS D N 1
ATOM 4809 C CA . HIS D 1 91 ? -8.073 1.369 43.857 1.00 45.91 71 HIS D CA 1
ATOM 4810 C C . HIS D 1 91 ? -7.701 2.390 42.799 1.00 42.54 71 HIS D C 1
ATOM 4811 O O . HIS D 1 91 ? -8.567 2.834 42.043 1.00 45.51 71 HIS D O 1
ATOM 4818 N N . ILE D 1 92 ? -6.432 2.783 42.721 1.00 44.02 72 ILE D N 1
ATOM 4819 C CA . ILE D 1 92 ? -6.044 3.881 41.801 1.00 41.31 72 ILE D CA 1
ATOM 4820 C C . ILE D 1 92 ? -5.068 3.503 40.698 1.00 41.39 72 ILE D C 1
ATOM 4821 O O . ILE D 1 92 ? -4.713 4.343 39.864 1.00 42.47 72 ILE D O 1
ATOM 4826 N N . ARG D 1 93 ? -4.646 2.250 40.686 1.00 46.05 73 ARG D N 1
ATOM 4827 C CA . ARG D 1 93 ? -3.704 1.784 39.685 1.00 49.78 73 ARG D CA 1
ATOM 4828 C C . ARG D 1 93 ? -4.091 2.121 38.245 1.00 50.15 73 ARG D C 1
ATOM 4829 O O . ARG D 1 93 ? -3.238 2.429 37.413 1.00 46.57 73 ARG D O 1
ATOM 4837 N N . SER D 1 94 ? -5.374 2.046 37.930 1.00 55.40 74 SER D N 1
ATOM 4838 C CA . SER D 1 94 ? -5.807 2.265 36.546 1.00 53.49 74 SER D CA 1
ATOM 4839 C C . SER D 1 94 ? -6.112 3.728 36.238 1.00 50.57 74 SER D C 1
ATOM 4840 O O . SER D 1 94 ? -6.334 4.070 35.088 1.00 47.21 74 SER D O 1
ATOM 4843 N N . ILE D 1 95 ? -6.154 4.593 37.247 1.00 48.95 75 ILE D N 1
ATOM 4844 C CA . ILE D 1 95 ? -6.503 5.996 36.987 1.00 47.43 75 ILE D CA 1
ATOM 4845 C C . ILE D 1 95 ? -5.516 6.643 36.034 1.00 47.25 75 ILE D C 1
ATOM 4846 O 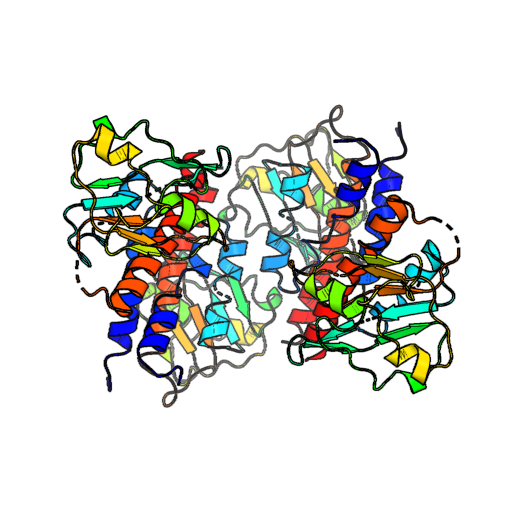O . ILE D 1 95 ? -4.315 6.419 36.130 1.00 46.72 75 ILE D O 1
ATOM 4851 N N . ARG D 1 96 ? -6.058 7.383 35.071 1.00 50.73 76 ARG D N 1
ATOM 4852 C CA . ARG D 1 96 ? -5.297 8.187 34.125 1.00 49.55 76 ARG D CA 1
ATOM 4853 C C . ARG D 1 96 ? -5.947 9.546 34.075 1.00 49.40 76 ARG D C 1
ATOM 4854 O O . ARG D 1 96 ? -7.131 9.632 33.826 1.00 53.14 76 ARG D O 1
ATOM 4862 N N . LEU D 1 97 ? -5.179 10.604 34.260 1.00 49.41 77 LEU D N 1
ATOM 4863 C CA . LEU D 1 97 ? -5.702 11.939 34.100 1.00 54.17 77 LEU D CA 1
ATOM 4864 C C . LEU D 1 97 ? -5.201 12.514 32.791 1.00 62.56 77 LEU D C 1
ATOM 4865 O O . LEU D 1 97 ? -4.005 12.468 32.517 1.00 54.77 77 LEU D O 1
ATOM 4870 N N . LYS D 1 98 ? -6.123 13.041 31.973 1.00 68.31 78 LYS D N 1
ATOM 4871 C CA . LYS D 1 98 ? -5.744 13.697 30.716 1.00 70.87 78 LYS D CA 1
ATOM 4872 C C . LYS D 1 98 ? -5.082 14.983 31.120 1.00 67.65 78 LYS D C 1
ATOM 4873 O O . LYS D 1 98 ? -5.237 15.434 32.254 1.00 64.35 78 LYS D O 1
ATOM 4879 N N . SER D 1 99 ? -4.386 15.607 30.184 1.00 67.00 79 SER D N 1
ATOM 4880 C CA . SER D 1 99 ? -3.809 16.919 30.452 1.00 64.68 79 SER D CA 1
ATOM 4881 C C . SER D 1 99 ? -4.952 17.920 30.703 1.00 65.36 79 SER D C 1
ATOM 4882 O O . SER D 1 99 ? -6.043 17.773 30.149 1.00 67.25 79 SER D O 1
ATOM 4885 N N . GLY D 1 100 ? -4.725 18.881 31.590 1.00 58.14 80 GLY D N 1
ATOM 4886 C CA . GLY D 1 100 ? -5.769 19.811 32.022 1.00 50.98 80 GLY D CA 1
ATOM 4887 C C . GLY D 1 100 ? -6.786 19.222 33.000 1.00 51.96 80 GLY D C 1
ATOM 4888 O O . GLY D 1 100 ? -7.559 19.963 33.619 1.00 48.42 80 GLY D O 1
ATOM 4889 N N . GLU D 1 101 ? -6.786 17.902 33.180 1.00 50.38 81 GLU D N 1
ATOM 4890 C CA . GLU D 1 101 ? -7.756 17.257 34.070 1.00 46.94 81 GLU D CA 1
ATOM 4891 C C . GLU D 1 101 ? -7.265 17.179 35.524 1.00 45.82 81 GLU D C 1
ATOM 4892 O O . GLU D 1 101 ? -6.178 16.666 35.798 1.00 50.39 81 GLU D O 1
ATOM 4898 N N . GLY D 1 102 ? -8.090 17.660 36.443 1.00 43.14 82 GLY D N 1
ATOM 4899 C CA . GLY D 1 102 ? -7.767 17.703 37.862 1.00 43.07 82 GLY D CA 1
ATOM 4900 C C . GLY D 1 102 ? -6.846 18.871 38.186 1.00 41.77 82 GLY D C 1
ATOM 4901 O O . GLY D 1 102 ? -6.339 19.546 37.285 1.00 38.26 82 GLY D O 1
ATOM 4902 N N . ILE D 1 103 ? -6.620 19.091 39.472 1.00 39.87 83 ILE D N 1
ATOM 4903 C CA . ILE D 1 103 ? -5.570 20.007 39.908 1.00 43.87 83 ILE D CA 1
ATOM 4904 C C . ILE D 1 103 ? -4.238 19.552 39.330 1.00 38.27 83 ILE D C 1
ATOM 4905 O O . ILE D 1 103 ? -3.474 20.342 38.792 1.00 35.83 83 ILE D O 1
ATOM 4910 N N . ALA D 1 104 ? -3.977 18.250 39.408 1.00 38.08 84 ALA D N 1
ATOM 4911 C CA . ALA D 1 104 ? -2.713 17.728 38.926 1.00 36.93 84 ALA D CA 1
ATOM 4912 C C . ALA D 1 104 ? -2.536 18.018 37.438 1.00 38.58 84 ALA D C 1
ATOM 4913 O O . ALA D 1 104 ? -1.463 18.434 37.009 1.00 36.36 84 ALA D O 1
ATOM 4915 N N . GLY D 1 105 ? -3.583 17.770 36.646 1.00 41.30 85 GLY D N 1
ATOM 4916 C CA . GLY D 1 105 ? -3.548 18.035 35.189 1.00 42.08 85 GLY D CA 1
ATOM 4917 C C . GLY D 1 105 ? -3.340 19.500 34.880 1.00 37.20 85 GLY D C 1
ATOM 4918 O O . GLY D 1 105 ? -2.673 19.851 33.917 1.00 42.87 85 GLY D O 1
ATOM 4919 N N . SER D 1 106 ? -3.912 20.364 35.697 1.00 40.02 86 SER D N 1
ATOM 4920 C CA . SER D 1 106 ? -3.723 21.803 35.504 1.00 43.79 86 SER D CA 1
ATOM 4921 C C . SER D 1 106 ? -2.275 22.219 35.773 1.00 47.96 86 SER D C 1
ATOM 4922 O O . SER D 1 106 ? -1.745 23.119 35.108 1.00 44.62 86 SER D O 1
ATOM 4925 N N . VAL D 1 107 ? -1.645 21.594 36.769 1.00 43.31 87 VAL D N 1
ATOM 4926 C CA . VAL D 1 107 ? -0.239 21.890 37.056 1.00 39.83 87 VAL D CA 1
ATOM 4927 C C . VAL D 1 107 ? 0.592 21.587 35.822 1.00 42.10 87 VAL D C 1
ATOM 4928 O O . VAL D 1 107 ? 1.500 22.343 35.482 1.00 41.14 87 VAL D O 1
ATOM 4932 N N . VAL D 1 108 ? 0.288 20.482 35.151 1.00 42.18 88 VAL D N 1
ATOM 4933 C CA . VAL D 1 108 ? 1.041 20.105 33.971 1.00 45.89 88 VAL D CA 1
ATOM 4934 C C . VAL D 1 108 ? 0.914 21.212 32.915 1.00 51.60 88 VAL D C 1
ATOM 4935 O O . VAL D 1 108 ? 1.900 21.609 32.292 1.00 48.07 88 VAL D O 1
ATOM 4939 N N . GLN D 1 109 ? -0.295 21.716 32.736 1.00 52.02 89 GLN D N 1
ATOM 4940 C CA . GLN D 1 109 ? -0.536 22.739 31.726 1.00 57.20 89 GLN D CA 1
ATOM 4941 C C . GLN D 1 109 ? 0.062 24.101 32.051 1.00 53.27 89 GLN D C 1
ATOM 4942 O O . GLN D 1 109 ? 0.711 24.696 31.208 1.00 51.18 89 GLN D O 1
ATOM 4948 N N . THR D 1 110 ? -0.098 24.556 33.283 1.00 49.72 90 THR D N 1
ATOM 4949 C CA . THR D 1 110 ? 0.456 25.826 33.706 1.00 48.88 90 THR D CA 1
ATOM 4950 C C . THR D 1 110 ? 1.944 25.753 34.064 1.00 49.54 90 THR D C 1
ATOM 4951 O O . THR D 1 110 ? 2.599 26.788 34.210 1.00 49.30 90 THR D O 1
ATOM 4955 N N . LYS D 1 111 ? 2.464 24.545 34.274 1.00 49.16 91 LYS D N 1
ATOM 4956 C CA . LYS D 1 111 ? 3.840 24.352 34.751 1.00 51.02 91 LYS D CA 1
ATOM 4957 C C . LYS D 1 111 ? 4.149 25.085 36.043 1.00 47.53 91 LYS D C 1
ATOM 4958 O O . LYS D 1 111 ? 5.276 25.466 36.285 1.00 54.03 91 LYS D O 1
ATOM 4964 N N . SER D 1 112 ? 3.153 25.273 36.881 1.00 48.42 92 SER D N 1
ATOM 4965 C CA . SER D 1 112 ? 3.353 26.013 38.110 1.00 50.12 92 SER D CA 1
ATOM 4966 C C . SER D 1 112 ? 2.619 25.309 39.231 1.00 44.70 92 SER D C 1
ATOM 4967 O O . SER D 1 112 ? 1.674 24.567 38.994 1.00 43.65 92 SER D O 1
ATOM 4970 N N . PRO D 1 113 ? 3.041 25.562 40.461 1.00 42.67 93 PRO D N 1
ATOM 4971 C CA . PRO D 1 113 ? 2.340 24.979 41.598 1.00 43.03 93 PRO D CA 1
ATOM 4972 C C . PRO D 1 113 ? 0.917 25.481 41.704 1.00 44.92 93 PRO D C 1
ATOM 4973 O O . PRO D 1 113 ? 0.625 26.573 41.260 1.00 49.05 93 PRO D O 1
ATOM 4977 N N . ILE D 1 114 ? 0.054 24.698 42.336 1.00 47.01 94 ILE D N 1
ATOM 4978 C CA . ILE D 1 114 ? -1.294 25.131 42.657 1.00 42.33 94 ILE D CA 1
ATOM 4979 C C . ILE D 1 114 ? -1.591 24.758 44.101 1.00 40.31 94 ILE D C 1
ATOM 4980 O O . ILE D 1 114 ? -1.380 23.617 44.496 1.00 34.28 94 ILE D O 1
ATOM 4985 N N . PHE D 1 115 ? -2.043 25.744 44.873 1.00 40.83 95 PHE D N 1
ATOM 4986 C CA . PHE D 1 115 ? -2.535 25.554 46.234 1.00 43.21 95 PHE D CA 1
ATOM 4987 C C . PHE D 1 115 ? -4.043 25.744 46.260 1.00 45.92 95 PHE D C 1
ATOM 4988 O O . PHE D 1 115 ? -4.547 26.730 45.738 1.00 46.23 95 PHE D O 1
ATOM 4996 N N . VAL D 1 116 ? -4.766 24.780 46.838 1.00 49.24 96 VAL D N 1
ATOM 4997 C CA . VAL D 1 116 ? -6.231 24.836 46.910 1.00 48.57 96 VAL D CA 1
ATOM 4998 C C . VAL D 1 116 ? -6.661 24.574 48.337 1.00 44.66 96 VAL D C 1
ATOM 4999 O O . VAL D 1 116 ? -6.481 23.482 48.832 1.00 40.91 96 VAL D O 1
ATOM 5003 N N . GLU D 1 117 ? -7.231 25.587 48.984 1.00 49.42 97 GLU D N 1
ATOM 5004 C CA . GLU D 1 117 ? -7.719 25.483 50.357 1.00 50.52 97 GLU D CA 1
ATOM 5005 C C . GLU D 1 117 ? -9.002 24.685 50.470 1.00 51.50 97 GLU D C 1
ATOM 5006 O O . GLU D 1 117 ? -9.300 24.149 51.528 1.00 49.35 97 GLU D O 1
ATOM 5012 N N . ASN D 1 118 ? -9.791 24.647 49.401 1.00 50.02 98 ASN D N 1
ATOM 5013 C CA . ASN D 1 118 ? -11.035 23.886 49.398 1.00 52.16 98 ASN D CA 1
ATOM 5014 C C . ASN D 1 118 ? -11.421 23.484 47.991 1.00 54.17 98 ASN D C 1
ATOM 5015 O O . ASN D 1 118 ? -11.783 24.331 47.171 1.00 55.94 98 ASN D O 1
ATOM 5020 N N . VAL D 1 119 ? -11.330 22.187 47.716 1.00 53.21 99 VAL D N 1
ATOM 5021 C CA . VAL D 1 119 ? -11.484 21.687 46.355 1.00 54.32 99 VAL D CA 1
ATOM 5022 C C . VAL D 1 119 ? -12.917 21.789 45.827 1.00 54.77 99 VAL D C 1
ATOM 5023 O O . VAL D 1 119 ? -13.128 21.773 44.606 1.00 53.09 99 VAL D O 1
ATOM 5027 N N . LYS D 1 120 ? -13.884 21.918 46.732 1.00 56.44 100 LYS D N 1
ATOM 5028 C CA . LYS D 1 120 ? -15.274 22.170 46.342 1.00 62.94 100 LYS D CA 1
ATOM 5029 C C . LYS D 1 120 ? -15.445 23.499 45.620 1.00 58.55 100 LYS D C 1
ATOM 5030 O O . LYS D 1 120 ? -16.287 23.624 44.738 1.00 60.40 100 LYS D O 1
ATOM 5036 N N . ASN D 1 121 ? -14.627 24.484 45.970 1.00 58.95 101 ASN D N 1
ATOM 5037 C CA . ASN D 1 121 ? -14.692 25.790 45.313 1.00 58.13 101 ASN D CA 1
ATOM 5038 C C . ASN D 1 121 ? -13.763 25.933 44.119 1.00 60.06 101 ASN D C 1
ATOM 5039 O O . ASN D 1 121 ? -13.544 27.050 43.658 1.00 63.15 101 ASN D O 1
ATOM 5044 N N . ASP D 1 122 ? -13.206 24.821 43.621 1.00 50.98 102 ASP D N 1
ATOM 5045 C CA . ASP D 1 122 ? -12.293 24.898 42.491 1.00 49.09 102 ASP D CA 1
ATOM 5046 C C . ASP D 1 122 ? -12.802 24.026 41.354 1.00 47.80 102 ASP D C 1
ATOM 5047 O O . ASP D 1 122 ? -12.890 22.806 41.494 1.00 50.61 102 ASP D O 1
ATOM 5052 N N . PRO D 1 123 ? -13.121 24.644 40.211 1.00 50.82 103 PRO D N 1
ATOM 5053 C CA . PRO D 1 123 ? -13.633 23.875 39.058 1.00 51.14 103 PRO D CA 1
ATOM 5054 C C . PRO D 1 123 ? -12.588 22.980 38.409 1.00 50.58 103 PRO D C 1
ATOM 5055 O O . PRO D 1 123 ? -12.948 22.081 37.645 1.00 50.27 103 PRO D O 1
ATOM 5059 N N . ARG D 1 124 ? -11.307 23.206 38.712 1.00 48.22 104 ARG D N 1
ATOM 5060 C CA . ARG D 1 124 ? -10.256 22.361 38.143 1.00 46.69 104 ARG D CA 1
ATOM 5061 C C . ARG D 1 124 ? -10.211 20.956 38.790 1.00 45.93 104 ARG D C 1
ATOM 5062 O O . ARG D 1 124 ? -9.766 20.005 38.162 1.00 45.51 104 ARG D O 1
ATOM 5070 N N . PHE D 1 125 ? -10.717 20.839 40.011 1.00 41.64 105 PHE D N 1
ATOM 5071 C CA . PHE D 1 125 ? -10.658 19.614 40.790 1.00 45.40 105 PHE D CA 1
ATOM 5072 C C . PHE D 1 125 ? -11.311 18.448 40.066 1.00 48.90 105 PHE D C 1
ATOM 5073 O O . PHE D 1 125 ? -12.280 18.647 39.351 1.00 50.47 105 PHE D O 1
ATOM 5081 N N . SER D 1 126 ? -10.747 17.245 40.222 1.00 47.94 106 SER D N 1
ATOM 5082 C CA . SER D 1 126 ? -11.339 16.029 39.674 1.00 44.22 106 SER D CA 1
ATOM 5083 C C . SER D 1 126 ? -11.719 15.071 40.798 1.00 44.97 106 SER D C 1
ATOM 5084 O O . SER D 1 126 ? -10.869 14.701 41.624 1.00 50.22 106 SER D O 1
ATOM 5087 N N . LYS D 1 127 ? -12.996 14.693 40.831 1.00 44.66 107 LYS D N 1
ATOM 5088 C CA . LYS D 1 127 ? -13.561 13.784 41.854 1.00 48.21 107 LYS D CA 1
ATOM 5089 C C . LYS D 1 127 ? -13.236 12.316 41.587 1.00 42.63 107 LYS D C 1
ATOM 5090 O O . LYS D 1 127 ? -13.499 11.453 42.417 1.00 43.89 107 LYS D O 1
ATOM 5096 N N . LYS D 1 128 ? -12.686 12.051 40.412 1.00 40.44 108 LYS D N 1
ATOM 5097 C CA . LYS D 1 128 ? -12.554 10.701 39.915 1.00 42.36 108 LYS D CA 1
ATOM 5098 C C . LYS D 1 128 ? -11.897 9.792 40.956 1.00 42.76 108 LYS D C 1
ATOM 5099 O O . LYS D 1 128 ? -12.422 8.725 41.268 1.00 44.82 108 LYS D O 1
ATOM 5105 N N . VAL D 1 129 ? -10.803 10.261 41.567 1.00 40.10 109 VAL D N 1
ATOM 5106 C CA . VAL D 1 129 ? -10.052 9.453 42.546 1.00 36.55 109 VAL D CA 1
ATOM 5107 C C . VAL D 1 129 ? -10.791 9.274 43.863 1.00 35.56 109 VAL D C 1
ATOM 5108 O O . VAL D 1 129 ? -10.822 8.160 44.418 1.00 40.75 109 VAL D O 1
ATOM 5112 N N . ASP D 1 130 ? -11.342 10.345 44.416 1.00 36.78 110 ASP D N 1
ATOM 5113 C CA . ASP D 1 130 ? -12.157 10.223 45.646 1.00 40.22 110 ASP D CA 1
ATOM 5114 C C . ASP D 1 130 ? -13.289 9.177 45.458 1.00 40.38 110 ASP D C 1
ATOM 5115 O O . ASP D 1 130 ? -13.624 8.424 46.388 1.00 38.27 110 ASP D O 1
ATOM 5120 N N . GLU D 1 131 ? -13.871 9.145 44.264 1.00 45.00 111 GLU D N 1
ATOM 5121 C CA . GLU D 1 131 ? -14.957 8.199 43.964 1.00 54.42 111 GLU D CA 1
ATOM 5122 C C . GLU D 1 131 ? -14.463 6.767 44.010 1.00 52.77 111 GLU D C 1
ATOM 5123 O O . GLU D 1 131 ? -15.174 5.900 44.478 1.00 49.21 111 GLU D O 1
ATOM 5129 N N . LYS D 1 132 ? -13.238 6.533 43.556 1.00 46.98 112 LYS D N 1
ATOM 5130 C CA . LYS D 1 132 ? -12.640 5.202 43.628 1.00 45.66 112 LYS D CA 1
ATOM 5131 C C . LYS D 1 132 ? -12.188 4.824 45.020 1.00 43.38 112 LYS D C 1
ATOM 5132 O O . LYS D 1 132 ? -12.221 3.662 45.384 1.00 42.14 112 LYS D O 1
ATOM 5138 N N . THR D 1 133 ? -11.748 5.794 45.810 1.00 42.94 113 THR D N 1
ATOM 5139 C CA . THR D 1 133 ? -11.120 5.471 47.096 1.00 38.66 113 THR D CA 1
ATOM 5140 C C . THR D 1 133 ? -12.079 5.591 48.245 1.00 40.38 113 THR D C 1
ATOM 5141 O O . THR D 1 133 ? -11.825 5.020 49.305 1.00 37.52 113 THR D O 1
ATOM 5145 N N . GLY D 1 134 ? -13.114 6.422 48.088 1.00 42.42 114 GLY D N 1
ATOM 5146 C CA . GLY D 1 134 ? -13.967 6.794 49.221 1.00 44.35 114 GLY D CA 1
ATOM 5147 C C . GLY D 1 134 ? -13.324 7.758 50.206 1.00 45.79 114 GLY D C 1
ATOM 5148 O O . GLY D 1 134 ? -13.857 7.987 51.292 1.00 50.28 114 GLY D O 1
ATOM 5149 N N . PHE D 1 135 ? -12.168 8.305 49.853 1.00 43.57 115 PHE D N 1
ATOM 5150 C CA . PHE D 1 135 ? -11.511 9.322 50.666 1.00 43.39 115 PHE D CA 1
ATOM 5151 C C . PHE D 1 135 ? -12.151 10.633 50.269 1.00 40.11 115 PHE D C 1
ATOM 5152 O O . PHE D 1 135 ? -12.511 10.799 49.099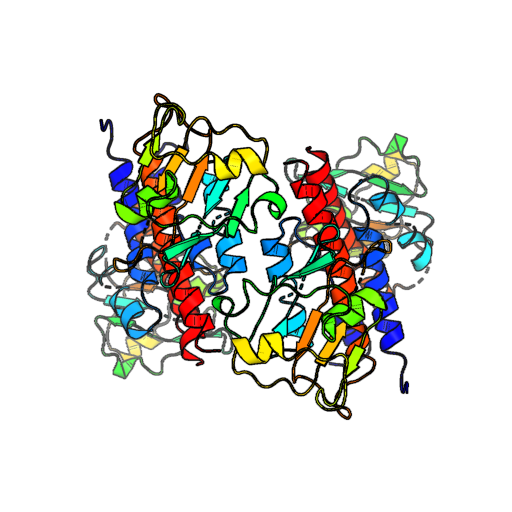 1.00 39.77 115 PHE D O 1
ATOM 5160 N N . GLU D 1 136 ? -12.253 11.571 51.211 1.00 39.75 116 GLU D N 1
ATOM 5161 C CA . GLU D 1 136 ? -12.676 12.932 50.859 1.00 44.75 116 GLU D CA 1
ATOM 5162 C C . GLU D 1 136 ? -11.523 13.961 50.825 1.00 40.11 116 GLU D C 1
ATOM 5163 O O . GLU D 1 136 ? -10.978 14.354 51.860 1.00 41.05 116 GLU D O 1
ATOM 5169 N N . THR D 1 137 ? -11.186 14.411 49.622 1.00 41.24 117 THR D N 1
ATOM 5170 C CA . THR D 1 137 ? -10.139 15.407 49.431 1.00 38.49 117 THR D CA 1
ATOM 5171 C C . THR D 1 137 ? -10.697 16.780 49.762 1.00 41.29 117 THR D C 1
ATOM 5172 O O . THR D 1 137 ? -11.746 17.142 49.265 1.00 42.21 117 THR D O 1
ATOM 5176 N N . LYS D 1 138 ? -10.008 17.528 50.619 1.00 43.57 118 LYS D N 1
ATOM 5177 C CA . LYS D 1 138 ? -10.399 18.881 50.985 1.00 43.13 118 LYS D CA 1
ATOM 5178 C C . LYS D 1 138 ? -9.380 19.910 50.521 1.00 43.87 118 LYS D C 1
ATOM 5179 O O . LYS D 1 138 ? -9.752 20.925 49.947 1.00 39.97 118 LYS D O 1
ATOM 5185 N N . THR D 1 139 ? -8.092 19.656 50.791 1.00 43.93 119 THR D N 1
ATOM 5186 C CA . THR D 1 139 ? -7.026 20.585 50.398 1.00 41.55 119 THR D CA 1
ATOM 5187 C C . THR D 1 139 ? -5.946 19.870 49.611 1.00 40.51 119 THR D C 1
ATOM 5188 O O . THR D 1 139 ? -5.675 18.685 49.851 1.00 39.71 119 THR D O 1
ATOM 5192 N N . ILE D 1 140 ? -5.347 20.589 48.665 1.00 37.60 120 ILE D N 1
ATOM 5193 C CA . ILE D 1 140 ? -4.242 20.078 47.875 1.00 37.07 120 ILE D CA 1
ATOM 5194 C C . ILE D 1 140 ? -3.144 21.127 47.713 1.00 38.62 120 ILE D C 1
ATOM 5195 O O . ILE D 1 140 ? -3.429 22.280 47.392 1.00 36.89 120 ILE D O 1
ATOM 5200 N N . ILE D 1 141 ? -1.895 20.712 47.932 1.00 38.63 121 ILE D N 1
ATOM 5201 C CA . ILE D 1 141 ? -0.744 21.396 47.361 1.00 38.65 121 ILE D CA 1
ATOM 5202 C C . ILE D 1 141 ? -0.149 20.517 46.296 1.00 36.77 121 ILE D C 1
ATOM 5203 O O . ILE D 1 141 ? 0.201 19.368 46.568 1.00 35.72 121 ILE D O 1
ATOM 5208 N N . ALA D 1 142 ? -0.016 21.060 45.089 1.00 34.83 122 ALA D N 1
ATOM 5209 C CA . ALA D 1 142 ? 0.475 20.320 43.943 1.00 32.84 122 ALA D CA 1
ATOM 5210 C C . ALA D 1 142 ? 1.611 21.059 43.277 1.00 33.54 122 ALA D C 1
ATOM 5211 O O . ALA D 1 142 ? 1.461 22.210 42.898 1.00 35.64 122 ALA D O 1
ATOM 5213 N N . VAL D 1 143 ? 2.715 20.363 43.058 1.00 34.75 123 VAL D N 1
ATOM 5214 C CA . VAL D 1 143 ? 3.910 20.946 42.492 1.00 37.53 123 VAL D CA 1
ATOM 5215 C C . VAL D 1 143 ? 4.357 20.165 41.253 1.00 37.14 123 VAL D C 1
ATOM 5216 O O . VAL D 1 143 ? 4.285 18.943 41.243 1.00 37.45 123 VAL D O 1
ATOM 5220 N N . PRO D 1 144 ? 4.770 20.865 40.177 1.00 38.02 124 PRO D N 1
ATOM 5221 C CA . PRO D 1 144 ? 5.241 20.157 38.994 1.00 35.66 124 PRO D CA 1
ATOM 5222 C C . PRO D 1 144 ? 6.637 19.620 39.206 1.00 32.33 124 PRO D C 1
ATOM 5223 O O . PRO D 1 144 ? 7.443 20.226 39.880 1.00 35.92 124 PRO D O 1
ATOM 5235 N N . ILE D 1 146 ? 9.799 19.314 37.311 1.00 36.98 126 ILE D N 1
ATOM 5236 C CA . ILE D 1 146 ? 10.296 20.000 36.116 1.00 36.16 126 ILE D CA 1
ATOM 5237 C C . ILE D 1 146 ? 11.654 19.418 35.723 1.00 37.93 126 ILE D C 1
ATOM 5238 O O . ILE D 1 146 ? 12.534 19.240 36.566 1.00 42.00 126 ILE D O 1
ATOM 5243 N N . PHE D 1 147 ? 11.803 19.091 34.449 1.00 36.43 127 PHE D N 1
ATOM 5244 C CA . PHE D 1 147 ? 13.061 18.600 33.884 1.00 41.31 127 PHE D CA 1
ATOM 5245 C C . PHE D 1 147 ? 13.231 19.209 32.500 1.00 46.63 127 PHE D C 1
ATOM 5246 O O . PHE D 1 147 ? 12.341 19.089 31.659 1.00 44.61 127 PHE D O 1
ATOM 5254 N N . ARG D 1 148 ? 14.340 19.915 32.286 1.00 55.13 128 ARG D N 1
ATOM 5255 C CA . ARG D 1 148 ? 14.576 20.650 31.028 1.00 56.40 128 ARG D CA 1
ATOM 5256 C C . ARG D 1 148 ? 13.412 21.538 30.649 1.00 54.56 128 ARG D C 1
ATOM 5257 O O . ARG D 1 148 ? 12.927 21.462 29.521 1.00 60.75 128 ARG D O 1
ATOM 5265 N N . GLY D 1 149 ? 12.899 22.301 31.600 1.00 57.29 129 GLY D N 1
ATOM 5266 C CA . GLY D 1 149 ? 11.786 23.204 31.343 1.00 54.78 129 GLY D CA 1
ATOM 5267 C C . GLY D 1 149 ? 10.396 22.597 31.156 1.00 57.92 129 GLY D C 1
ATOM 5268 O O . GLY D 1 149 ? 9.419 23.342 31.112 1.00 57.06 129 GLY D O 1
ATOM 5269 N N . GLU D 1 150 ? 10.280 21.266 31.082 1.00 57.65 130 GLU D N 1
ATOM 5270 C CA . GLU D 1 150 ? 8.962 20.618 30.947 1.00 49.70 130 GLU D CA 1
ATOM 5271 C C . GLU D 1 150 ? 8.485 19.911 32.215 1.00 50.40 130 GLU D C 1
ATOM 5272 O O . GLU D 1 150 ? 9.289 19.560 33.083 1.00 47.59 130 GLU D O 1
ATOM 5278 N N . VAL D 1 151 ? 7.182 19.644 32.287 1.00 45.50 131 VAL D N 1
ATOM 5279 C CA . VAL D 1 151 ? 6.591 18.922 33.410 1.00 43.89 131 VAL D CA 1
ATOM 5280 C C . VAL D 1 151 ? 6.609 17.411 33.154 1.00 42.81 131 VAL D C 1
ATOM 5281 O O . VAL D 1 151 ? 6.073 16.954 32.144 1.00 45.65 131 VAL D O 1
ATOM 5285 N N . HIS D 1 152 ? 7.242 16.655 34.061 1.00 36.12 132 HIS D N 1
ATOM 5286 C CA . HIS D 1 152 ? 7.305 15.194 33.970 1.00 35.86 132 HIS D CA 1
ATOM 5287 C C . HIS D 1 152 ? 6.440 14.476 34.991 1.00 34.45 132 HIS D C 1
ATOM 5288 O O . HIS D 1 152 ? 6.431 13.249 35.084 1.00 34.31 132 HIS D O 1
ATOM 5295 N N . GLY D 1 153 ? 5.707 15.254 35.763 1.00 30.25 133 GLY D N 1
ATOM 5296 C CA . GLY D 1 153 ? 4.823 14.705 36.738 1.00 27.62 133 GLY D CA 1
ATOM 5297 C C . GLY D 1 153 ? 4.468 15.738 37.767 1.00 27.57 133 GLY D C 1
ATOM 5298 O O . GLY D 1 153 ? 4.819 16.919 37.639 1.00 28.19 133 GLY D O 1
ATOM 5299 N N . VAL D 1 154 ? 3.776 15.282 38.801 1.00 27.57 134 VAL D N 1
ATOM 5300 C CA . VAL D 1 154 ? 3.233 16.143 39.828 1.00 27.00 134 VAL D CA 1
ATOM 5301 C C . VAL D 1 154 ? 3.275 15.419 41.168 1.00 28.71 134 VAL D C 1
ATOM 5302 O O . VAL D 1 154 ? 3.016 14.222 41.227 1.00 27.78 134 VAL D O 1
ATOM 5306 N N . ILE D 1 155 ? 3.636 16.167 42.221 1.00 28.14 135 ILE D N 1
ATOM 5307 C CA . ILE D 1 155 ? 3.607 15.686 43.583 1.00 27.99 135 ILE D CA 1
ATOM 5308 C C . ILE D 1 155 ? 2.495 16.448 44.267 1.00 28.27 135 ILE D C 1
ATOM 5309 O O . ILE D 1 155 ? 2.447 17.663 44.168 1.00 27.84 135 ILE D O 1
ATOM 5314 N N . GLU D 1 156 ? 1.599 15.728 44.939 1.00 27.67 136 GLU D N 1
ATOM 5315 C CA . GLU D 1 156 ? 0.521 16.335 45.704 1.00 28.88 136 GLU D CA 1
ATOM 5316 C C . GLU D 1 156 ? 0.637 15.996 47.174 1.00 27.83 136 GLU D C 1
ATOM 5317 O O . GLU D 1 156 ? 0.939 14.853 47.526 1.00 27.01 136 GLU D O 1
ATOM 5323 N N . LEU D 1 157 ? 0.404 16.986 48.019 1.00 27.27 137 LEU D N 1
ATOM 5324 C CA . LEU D 1 157 ? 0.175 16.763 49.431 1.00 29.68 137 LEU D CA 1
ATOM 5325 C C . LEU D 1 157 ? -1.299 17.053 49.698 1.00 32.24 137 LEU D C 1
ATOM 5326 O O . LEU D 1 157 ? -1.782 18.141 49.389 1.00 28.91 137 LEU D O 1
ATOM 5331 N N . VAL D 1 158 ? -2.014 16.064 50.234 1.00 33.22 138 VAL D N 1
ATOM 5332 C CA . VAL D 1 158 ? -3.470 16.116 50.268 1.00 33.64 138 VAL D CA 1
ATOM 5333 C C . VAL D 1 158 ? -3.927 16.209 51.703 1.00 36.33 138 VAL D C 1
ATOM 5334 O O . VAL D 1 158 ? -3.451 15.455 52.562 1.00 38.22 138 VAL D O 1
ATOM 5338 N N . ASN D 1 159 ? -4.824 17.129 51.986 1.00 35.22 139 ASN D N 1
ATOM 5339 C CA . ASN D 1 159 ? -5.343 17.314 53.334 1.00 39.89 139 ASN D CA 1
ATOM 5340 C C . ASN D 1 159 ? -4.297 17.481 54.441 1.00 44.34 139 ASN D C 1
ATOM 5341 O O . ASN D 1 159 ? -4.357 16.793 55.432 1.00 43.54 139 ASN D O 1
ATOM 5346 N N . ARG D 1 160 ? -3.485 18.493 54.257 1.00 54.09 140 ARG D N 1
ATOM 5347 C CA . ARG D 1 160 ? -2.486 18.945 55.180 1.00 61.33 140 ARG D CA 1
ATOM 5348 C C . ARG D 1 160 ? -1.098 18.814 54.673 1.00 60.65 140 ARG D C 1
ATOM 5349 O O . ARG D 1 160 ? -0.463 19.830 54.530 1.00 71.40 140 ARG D O 1
ATOM 5357 N N . SER D 1 165 ? 0.312 28.565 56.375 1.00 76.39 145 SER D N 1
ATOM 5358 C CA . SER D 1 165 ? 0.501 27.148 56.686 1.00 79.99 145 SER D CA 1
ATOM 5359 C C . SER D 1 165 ? 1.731 26.590 55.938 1.00 76.62 145 SER D C 1
ATOM 5360 O O . SER D 1 165 ? 2.717 26.139 56.543 1.00 76.79 145 SER D O 1
ATOM 5363 N N . PHE D 1 166 ? 1.676 26.645 54.611 1.00 65.72 146 PHE D N 1
ATOM 5364 C CA . PHE D 1 166 ? 2.782 26.176 53.783 1.00 56.98 146 PHE D CA 1
ATOM 5365 C C . PHE D 1 166 ? 3.767 27.306 53.483 1.00 48.69 146 PHE D C 1
ATOM 5366 O O . PHE D 1 166 ? 3.517 28.146 52.640 1.00 51.90 146 PHE D O 1
ATOM 5374 N N . SER D 1 167 ? 4.908 27.300 54.156 1.00 45.31 147 SER D N 1
ATOM 5375 C CA . SER D 1 167 ? 5.832 28.426 54.075 1.00 42.65 147 SER D CA 1
ATOM 5376 C C . SER D 1 167 ? 6.518 28.482 52.722 1.00 41.00 147 SER D C 1
ATOM 5377 O O . SER D 1 167 ? 6.532 27.495 52.002 1.00 38.27 147 SER D O 1
ATOM 5380 N N . PRO D 1 168 ? 7.109 29.638 52.369 1.00 41.85 148 PRO D N 1
ATOM 5381 C CA . PRO D 1 168 ? 7.946 29.702 51.170 1.00 41.74 148 PRO D CA 1
ATOM 5382 C C . PRO D 1 168 ? 9.104 28.713 51.184 1.00 37.81 148 PRO D C 1
ATOM 5383 O O . PRO D 1 168 ? 9.502 28.191 50.142 1.00 38.59 148 PRO D O 1
ATOM 5387 N N . GLU D 1 169 ? 9.671 28.466 52.351 1.00 35.95 149 GLU D N 1
ATOM 5388 C CA . GLU D 1 169 ? 10.731 27.481 52.480 1.00 39.34 149 GLU D CA 1
ATOM 5389 C C . GLU D 1 169 ? 10.239 26.062 52.170 1.00 35.80 149 GLU D C 1
ATOM 5390 O O . GLU D 1 169 ? 10.895 25.293 51.460 1.00 35.25 149 GLU D O 1
ATOM 5396 N N . ASP D 1 170 ? 9.061 25.723 52.696 1.00 36.72 150 ASP D N 1
ATOM 5397 C CA . ASP D 1 170 ? 8.447 24.437 52.394 1.00 35.39 150 ASP D CA 1
ATOM 5398 C C . ASP D 1 170 ? 8.306 24.278 50.902 1.00 32.90 150 ASP D C 1
ATOM 5399 O O . ASP D 1 170 ? 8.545 23.201 50.357 1.00 32.47 150 ASP D O 1
ATOM 5404 N N . LEU D 1 171 ? 7.859 25.334 50.239 1.00 33.14 151 LEU D N 1
ATOM 5405 C CA . LEU D 1 171 ? 7.644 25.277 48.800 1.00 32.93 151 LEU D CA 1
ATOM 5406 C C . LEU D 1 171 ? 8.930 24.970 48.055 1.00 32.85 151 LEU D C 1
ATOM 5407 O O . LEU D 1 171 ? 8.937 24.127 47.164 1.00 33.49 151 LEU D O 1
ATOM 5412 N N . VAL D 1 172 ? 10.012 25.650 48.434 1.00 32.90 152 VAL D N 1
ATOM 5413 C CA . VAL D 1 172 ? 11.292 25.437 47.784 1.00 30.71 152 VAL D CA 1
ATOM 5414 C C . VAL D 1 172 ? 11.796 24.003 48.008 1.00 30.26 152 VAL D C 1
ATOM 5415 O O . VAL D 1 172 ? 12.338 23.373 47.100 1.00 28.34 152 VAL D O 1
ATOM 5419 N N . ILE D 1 173 ? 11.678 23.509 49.238 1.00 27.39 153 ILE D N 1
ATOM 5420 C CA . ILE D 1 173 ? 12.045 22.138 49.521 1.00 27.51 153 ILE D CA 1
ATOM 5421 C C . ILE D 1 173 ? 11.256 21.157 48.637 1.00 26.29 153 ILE D C 1
ATOM 5422 O O . ILE D 1 173 ? 11.833 20.281 48.005 1.00 28.33 153 ILE D O 1
ATOM 5427 N N . LEU D 1 174 ? 9.963 21.360 48.534 1.00 25.91 154 LEU D N 1
ATOM 5428 C CA . LEU D 1 174 ? 9.112 20.464 47.753 1.00 28.03 154 LEU D CA 1
ATOM 5429 C C . LEU D 1 174 ? 9.421 20.560 46.279 1.00 27.18 154 LEU D C 1
ATOM 5430 O O . LEU D 1 174 ? 9.438 19.546 45.575 1.00 25.81 154 LEU D O 1
ATOM 5435 N N . GLN D 1 175 ? 9.650 21.781 45.797 1.00 27.76 155 GLN D N 1
ATOM 5436 C CA . GLN D 1 175 ? 9.990 21.979 44.400 1.00 28.12 155 GLN D CA 1
ATOM 5437 C C . GLN D 1 175 ? 11.300 21.336 44.055 1.00 27.16 155 GLN D C 1
ATOM 5438 O O . GLN D 1 175 ? 11.451 20.757 42.966 1.00 27.15 155 GLN D O 1
ATOM 5444 N N . THR D 1 176 ? 12.247 21.378 44.996 1.00 25.39 156 THR D N 1
ATOM 5445 C CA . THR D 1 176 ? 13.533 20.771 44.789 1.00 24.23 156 THR D CA 1
ATOM 5446 C C . THR D 1 176 ? 13.415 19.238 44.736 1.00 25.19 156 THR D C 1
ATOM 5447 O O . THR D 1 176 ? 14.002 18.580 43.875 1.00 22.59 156 THR D O 1
ATOM 5451 N N . ILE D 1 177 ? 12.662 18.668 45.665 1.00 23.96 157 ILE D N 1
ATOM 5452 C CA . ILE D 1 177 ? 12.371 17.242 45.615 1.00 24.86 157 ILE D CA 1
ATOM 5453 C C . ILE D 1 177 ? 11.776 16.898 44.237 1.00 24.03 157 ILE D C 1
ATOM 5454 O O . ILE D 1 177 ? 12.159 15.927 43.619 1.00 22.44 157 ILE D O 1
ATOM 5459 N N . ALA D 1 178 ? 10.810 17.702 43.792 1.00 26.61 158 ALA D N 1
ATOM 5460 C CA . ALA D 1 178 ? 10.124 17.434 42.532 1.00 27.19 158 ALA D CA 1
ATOM 5461 C C . ALA D 1 178 ? 11.043 17.473 41.351 1.00 28.71 158 ALA D C 1
ATOM 5462 O O . ALA D 1 178 ? 11.024 16.581 40.504 1.00 32.31 158 ALA D O 1
ATOM 5464 N N . ASP D 1 179 ? 11.898 18.492 41.294 1.00 28.97 159 ASP D N 1
ATOM 5465 C CA . ASP D 1 179 ? 12.754 18.617 40.136 1.00 27.13 159 ASP D CA 1
ATOM 5466 C C . ASP D 1 179 ? 13.761 17.493 40.080 1.00 27.11 159 ASP D C 1
ATOM 5467 O O . ASP D 1 179 ? 14.034 16.909 39.004 1.00 27.61 159 ASP D O 1
ATOM 5472 N N . PHE D 1 180 ? 14.339 17.151 41.217 1.00 26.03 160 PHE D N 1
ATOM 5473 C CA . PHE D 1 180 ? 15.346 16.110 41.199 1.00 23.81 160 PHE D CA 1
ATOM 5474 C C . PHE D 1 180 ? 14.717 14.767 40.920 1.00 24.93 160 PHE D C 1
ATOM 5475 O O . PHE D 1 180 ? 15.369 13.885 40.367 1.00 24.35 160 PHE D O 1
ATOM 5483 N N . THR D 1 181 ? 13.484 14.578 41.358 1.00 26.83 161 THR D N 1
ATOM 5484 C CA . THR D 1 181 ? 12.803 13.305 41.086 1.00 27.39 161 THR D CA 1
ATOM 5485 C C . THR D 1 181 ? 12.527 13.134 39.589 1.00 26.53 161 THR D C 1
ATOM 5486 O O . THR D 1 181 ? 12.738 12.051 39.038 1.00 27.98 161 THR D O 1
ATOM 5490 N N . ALA D 1 182 ? 12.148 14.211 38.906 1.00 27.19 162 ALA D N 1
ATOM 5491 C CA . ALA D 1 182 ? 12.067 14.184 37.423 1.00 26.55 162 ALA D CA 1
ATOM 5492 C C . ALA D 1 182 ? 13.383 13.786 36.783 1.00 28.50 162 ALA D C 1
ATOM 5493 O O . ALA D 1 182 ? 13.428 12.943 35.882 1.00 29.35 162 ALA D O 1
ATOM 5495 N N . ILE D 1 183 ? 14.477 14.397 37.235 1.00 31.64 163 ILE D N 1
ATOM 5496 C CA . ILE D 1 183 ? 15.793 14.072 36.701 1.00 28.52 163 ILE D CA 1
ATOM 5497 C C . ILE D 1 183 ? 16.068 12.589 36.892 1.00 28.46 163 ILE D C 1
ATOM 5498 O O . ILE D 1 183 ? 16.485 11.862 35.949 1.00 25.52 163 ILE D O 1
ATOM 5503 N N . SER D 1 184 ? 15.860 12.131 38.116 1.00 25.62 164 SER D N 1
ATOM 5504 C CA . SER D 1 184 ? 16.253 10.793 38.492 1.00 27.09 164 SER D CA 1
ATOM 5505 C C . SER D 1 184 ? 15.404 9.744 37.825 1.00 26.87 164 SER D C 1
ATOM 5506 O O . SER D 1 184 ? 15.902 8.676 37.411 1.00 29.25 164 SER D O 1
ATOM 5509 N N . LEU D 1 185 ? 14.122 10.015 37.708 1.00 28.23 165 LEU D N 1
ATOM 5510 C CA . LEU D 1 185 ? 13.222 9.064 37.011 1.00 30.10 165 LEU D CA 1
ATOM 5511 C C . LEU D 1 185 ? 13.509 9.013 35.518 1.00 32.58 165 LEU D C 1
ATOM 5512 O O . LEU D 1 185 ? 13.419 7.943 34.913 1.00 32.85 165 LEU D O 1
ATOM 5517 N N . ALA D 1 186 ? 13.891 10.147 34.924 1.00 33.07 166 ALA D N 1
ATOM 5518 C CA . ALA D 1 186 ? 14.201 10.148 33.500 1.00 33.96 166 ALA D CA 1
ATOM 5519 C C . ALA D 1 186 ? 15.383 9.262 33.259 1.00 35.97 166 ALA D C 1
ATOM 5520 O O . ALA D 1 186 ? 15.384 8.440 32.337 1.00 36.92 166 ALA D O 1
ATOM 5522 N N . HIS D 1 187 ? 16.400 9.396 34.097 1.00 34.12 167 HIS D N 1
ATOM 5523 C CA . HIS D 1 187 ? 17.575 8.560 33.930 1.00 31.21 167 HIS D CA 1
ATOM 5524 C C . HIS D 1 187 ? 17.296 7.087 34.240 1.00 31.74 167 HIS D C 1
ATOM 5525 O O . HIS D 1 187 ? 17.871 6.191 33.607 1.00 29.80 167 HIS D O 1
ATOM 5532 N N . SER D 1 188 ? 16.497 6.822 35.256 1.00 29.90 168 SER D N 1
ATOM 5533 C CA A SER D 1 188 ? 16.128 5.449 35.571 0.50 33.75 168 SER D CA 1
ATOM 5534 C CA B SER D 1 188 ? 16.137 5.428 35.573 0.50 31.84 168 SER D CA 1
ATOM 5535 C C . SER D 1 188 ? 15.364 4.780 34.416 1.00 31.41 168 SER D C 1
ATOM 5536 O O . SER D 1 188 ? 15.601 3.637 34.101 1.00 36.69 168 SER D O 1
ATOM 5541 N N . ASP D 1 189 ? 14.473 5.524 33.776 1.00 35.27 169 ASP D N 1
ATOM 5542 C CA . ASP D 1 189 ? 13.791 5.024 32.580 1.00 39.28 169 ASP D CA 1
ATOM 5543 C C . ASP D 1 189 ? 14.788 4.710 31.483 1.00 41.94 169 ASP D C 1
ATOM 5544 O O . ASP D 1 189 ? 14.690 3.671 30.824 1.00 40.32 169 ASP D O 1
ATOM 5549 N N . GLN D 1 190 ? 15.716 5.639 31.246 1.00 42.21 170 GLN D N 1
ATOM 5550 C CA . GLN D 1 190 ? 16.661 5.495 30.141 1.00 41.98 170 GLN D CA 1
ATOM 5551 C C . GLN D 1 190 ? 17.584 4.325 30.413 1.00 39.76 170 GLN D C 1
ATOM 5552 O O . GLN D 1 190 ? 17.920 3.550 29.516 1.00 40.97 170 GLN D O 1
ATOM 5558 N N . TYR D 1 191 ? 17.987 4.168 31.667 1.00 40.68 171 TYR D N 1
ATOM 5559 C CA . TYR D 1 191 ? 18.824 3.051 32.045 1.00 40.59 171 TYR D CA 1
ATOM 5560 C C . TYR D 1 191 ? 18.089 1.714 31.940 1.00 47.00 171 TYR D C 1
ATOM 5561 O O . TYR D 1 191 ? 18.664 0.748 31.469 1.00 47.39 171 TYR D O 1
ATOM 5570 N N . GLU D 1 192 ? 16.830 1.670 32.381 1.00 52.30 172 GLU D N 1
ATOM 5571 C CA . GLU D 1 192 ? 16.059 0.413 32.431 1.00 57.13 172 GLU D CA 1
ATOM 5572 C C . GLU D 1 192 ? 15.648 -0.084 31.023 1.00 63.06 172 GLU D C 1
ATOM 5573 O O . GLU D 1 192 ? 15.477 -1.278 30.841 1.00 68.04 172 GLU D O 1
ATOM 5579 N N . LYS D 1 193 ? 15.599 0.792 30.012 1.00 65.52 173 LYS D N 1
ATOM 5580 C CA . LYS D 1 193 ? 15.505 0.352 28.610 1.00 72.01 173 LYS D CA 1
ATOM 5581 C C . LYS D 1 193 ? 16.508 -0.738 28.232 1.00 78.59 173 LYS D C 1
ATOM 5582 O O . LYS D 1 193 ? 16.281 -1.496 27.305 1.00 82.75 173 LYS D O 1
ATOM 5588 N N . THR D 1 194 ? 17.626 -0.820 28.937 1.00 88.69 174 THR D N 1
ATOM 5589 C CA . THR D 1 194 ? 18.556 -1.939 28.724 1.00 86.18 174 THR D CA 1
ATOM 5590 C C . THR D 1 194 ? 18.121 -3.212 29.490 1.00 83.76 174 THR D C 1
ATOM 5591 O O . THR D 1 194 ? 18.940 -3.954 30.061 1.00 73.30 174 THR D O 1
#

Radius of gyration: 28.21 Å; Cα contacts (8 Å, |Δi|>4): 1241; chains: 4; bounding box: 72×67×71 Å

Solvent-accessible surface area: 31144 Å² total

Nearest PDB structures (foldseek):
  5w10-assembly2_B  TM=1.006E+00  e=3.916E-33  Leptospira interrogans serovar Copenhageni str. Fiocruz L1-130
  5w10-assembly2_C  TM=9.393E-01  e=3.148E-30  Leptospira interrogans serovar Copenhageni str. Fiocruz L1-130
  5w10-assembly1_D  TM=9.394E-01  e=9.996E-30  Leptospira interrogans serovar Copenhageni str. Fiocruz L1-130
  2zmf-assembly1_B  TM=8.572E-01  e=5.037E-10  Homo sapiens
  3mf0-assembly1_B  TM=7.659E-01  e=3.916E-11  Homo sapiens

B-factor: mean 42.01, std 15.74, range [18.36, 117.1]

Organism: Leptospira interrogans serogroup Icterohaemorrhagiae serovar copenhageni (strain Fiocruz L1-130) (NCBI:txid267671)